Protein AF-A0A7C9CM39-F1 (afdb_monomer)

Organism: Opuntia streptacantha (NCBI:txid393608)

Secondary structure (DSSP, 8-state):
-------SS--EEEEEEGGGGGGSEE-TTSPEEEEE-SSS----EEEEEEEEETTS-B-----EEEEEEEETTT-PBPPPPTT---SEEEEETTEEEETTTS-EE-BTTEEEEEEEE---GGGGTTPPEEEEEE-TT-TT-GGGEEEPPPEEEEE--S-------------------------------------------------------------------------------------SSSTTSTTSS--------------------------PPP--S-SS-HHHHHHHHH--HHHHHHHHHHHHHHS-HHHHHHHHHHHHHHHT-THHHHHHHHHHHHHHHHHHHHHHHHTT-SEEEHHHHHHHHHHHHHHHHT-SS----HHHHHHHHHHHT-SSEEEHHHHHHHHHHHHHHHHHHTSHHHHHHHH--TT--EEES--HHHHHHHHH-TT--PPTTEEEEE--TT--TTSTTTT--EEEEE-TTS-EEEEE------SS---TT---HHHHHTTSTT--EE----GGG---

Sequence (540 aa):
MNHVLVVQDPPVHLSLDCSSAADIEVDSDGVWTIVGGKASCRRYFALDIRLLNAFGEPVDKELEVVASLVYATDRAPVEKSEDGEAPLLTNSDGFEFPSNERPTKLLHGRASFKLKISQLSSKCHNRLFCIKFGLPQMRHYPFLVVFSPPIRCISRTSNTKMPTMTWKKLPSGLHLFNGSNSPKYGNGCAELQQSALCEARPSPPLKRVKLGQDNAFTDTNSDASAKRPDEECNSYTVAANKVQSALRTSLESLQENYGEIDNSASDSESVGARNTELKNVPRNKELISDLTIFRYCLGGLSERLFMLKEISLFVSEQDMADMAEQVSLFSGCSHHRYQIMMTKRLLDEEERAWNLISQDRSQVHWDNVVFEIEEHFMRIACCSARSLSQQDLNFLRKISGAREYMTRDNFAKMWRWLYPVASTISRPEINVLWASTSPKWIEGFVTKEEVEYALQSPLSIQEPGTFILRFPTSRNWPHPDAGSLVASYIGTDFALHHRQLSLDYSTGKFDADAKSLHELLLSEPELSRVGRIMRSDLTV

Radius of gyration: 36.56 Å; Cα contacts (8 Å, |Δi|>4): 707; chains: 1; bounding box: 74×88×114 Å

pLDDT: mean 71.04, std 27.08, range [21.84, 97.88]

Solvent-accessible surface area (backbone atoms only — not comparable to full-atom values): 33550 Å² total; per-residue (Å²): 132,87,80,73,79,74,65,82,77,64,65,64,30,46,43,74,43,70,82,49,38,76,85,53,47,70,46,98,86,69,37,35,40,44,73,12,43,84,79,43,28,74,45,77,45,51,46,33,39,34,34,23,34,85,86,72,47,71,39,78,50,88,45,50,38,26,39,42,43,19,33,55,88,80,62,47,73,55,66,59,45,98,87,66,47,52,36,31,27,27,62,56,100,88,44,79,41,47,21,68,79,57,62,42,59,21,56,76,10,36,28,79,44,48,35,30,43,53,56,43,17,75,81,52,83,62,45,39,29,21,46,39,37,30,31,80,91,48,77,87,42,71,52,40,36,37,68,52,70,43,29,44,32,41,60,46,75,93,80,78,79,78,82,81,80,74,83,71,84,82,82,90,83,79,88,79,89,86,84,88,86,86,83,90,85,86,89,81,89,87,80,90,78,90,82,90,80,92,85,87,87,85,88,90,91,88,87,91,85,85,91,82,88,81,90,79,89,82,87,89,82,89,87,89,86,87,85,87,87,90,87,83,88,86,87,86,90,86,87,82,84,89,84,89,82,68,82,86,59,78,83,73,80,83,73,85,86,83,86,81,88,86,89,84,88,84,91,80,92,81,90,80,80,91,78,85,72,84,75,77,74,82,79,75,78,70,93,69,49,71,67,57,45,52,48,48,65,73,39,55,62,68,54,37,42,50,50,52,56,60,49,51,77,77,53,52,75,64,58,37,44,53,48,15,51,50,40,16,65,75,61,75,37,64,48,46,22,58,43,47,55,45,43,50,62,50,49,55,48,55,49,52,54,46,53,70,63,34,72,90,41,76,61,38,52,44,81,76,40,51,61,60,52,45,56,49,41,36,63,55,16,71,45,89,76,53,82,79,48,76,63,41,50,55,44,48,37,60,64,24,66,35,69,67,49,34,37,68,66,26,48,52,56,28,44,36,33,50,48,40,34,23,59,42,32,44,37,72,72,43,31,57,38,53,43,32,75,83,70,48,54,42,72,33,70,49,58,70,65,62,49,51,47,50,49,64,28,94,90,45,81,58,59,62,10,34,27,42,31,26,40,60,87,89,27,37,60,60,35,48,64,28,32,40,48,29,44,36,28,23,31,91,84,71,44,84,44,78,46,75,55,85,76,80,73,66,100,65,75,88,56,94,82,64,75,51,65,68,59,52,49,59,63,40,93,54,30,75,42,82,49,73,77,78,77,85,79,71,84,127

Foldseek 3Di:
DDPPPPPPDADKFKDKPCVQQPVWDADPVRATEQEDEQAARPDWGKIKIFIAGPVRHGDADWAWKFKAKAFPPPRHGDDADPVRHGQKWFDDPNDIDRRRVDTFIQGSRMTMTTMTGRDACVVVVVTWMKMKMAGPVPVPDVRRIDIDGTYGTYYDDPDDDDPPPPPDDDDDDDDDDDDDDDDDDDDDDDDDDDDDDDDDDDDDDDDDDDDDDDDDDDDDDDDDDDDDDDDDDDDDDDDDDDDPPPPPCPVVPPDDDDDDDDDDDDDDDDDDDDDDDPDDDPPPPPPPDPVLLVCCLPDDQVSVLVSLVVQLVPDDLVNLLVSLVSNCVSNVHNLLSVLSNCSNVLVVCLVVLCCVQAVPPQKHFLVSSVVSLQVVLCVLLVADQDTQDPVLSVLLCVQLVDDRMHGSSSSSSSSQQSNLQSNLNNPPLNVVQCNDVVVNQAPASDEPVLVCCQCVPPVDPDDFQEWHKYQYSVAGPPRSCRNWIWIWGQHPVRDTDIDTDDPPPDPPDDDVPDDGPVVVQCVPPRHPDYGDGDPPPPDD

Structure (mmCIF, N/CA/C/O backbone):
data_AF-A0A7C9CM39-F1
#
_entry.id   AF-A0A7C9CM39-F1
#
loop_
_atom_site.group_PDB
_atom_site.id
_atom_site.type_symbol
_atom_site.label_atom_id
_atom_site.label_alt_id
_atom_site.label_comp_id
_atom_site.label_asym_id
_atom_site.label_entity_id
_atom_site.label_seq_id
_atom_site.pdbx_PDB_ins_code
_atom_site.Cartn_x
_atom_site.Cartn_y
_atom_site.Cartn_z
_atom_site.occupancy
_atom_site.B_iso_or_equiv
_atom_site.auth_seq_id
_atom_site.auth_comp_id
_atom_site.auth_asym_id
_atom_site.auth_atom_id
_atom_site.pdbx_PDB_model_num
ATOM 1 N N . MET A 1 1 ? -3.170 -23.637 -9.435 1.00 29.39 1 MET A N 1
ATOM 2 C CA . MET A 1 1 ? -2.505 -24.148 -8.217 1.00 29.39 1 MET A CA 1
ATOM 3 C C . MET A 1 1 ? -2.393 -23.000 -7.234 1.00 29.39 1 MET A C 1
ATOM 5 O O . MET A 1 1 ? -2.015 -21.913 -7.656 1.00 29.39 1 MET A O 1
ATOM 9 N N . ASN A 1 2 ? -2.760 -23.206 -5.969 1.00 26.41 2 ASN A N 1
ATOM 10 C CA . ASN A 1 2 ? -2.692 -22.149 -4.961 1.00 26.41 2 ASN A CA 1
ATOM 11 C C . ASN A 1 2 ? -1.242 -21.975 -4.509 1.00 26.41 2 ASN A C 1
ATOM 13 O O . ASN A 1 2 ? -0.741 -22.784 -3.731 1.00 26.41 2 ASN A O 1
ATOM 17 N N . HIS A 1 3 ? -0.581 -20.915 -4.970 1.00 26.58 3 HIS A N 1
ATOM 18 C CA . HIS A 1 3 ? 0.651 -20.457 -4.340 1.00 26.58 3 HIS A CA 1
ATOM 19 C C . HIS A 1 3 ? 0.293 -19.805 -3.006 1.00 26.58 3 HIS A C 1
ATOM 21 O O . HIS A 1 3 ? 0.033 -18.606 -2.928 1.00 26.58 3 HIS A O 1
ATOM 27 N N . VAL A 1 4 ? 0.265 -20.624 -1.953 1.00 29.91 4 VAL A N 1
ATOM 28 C CA . VAL A 1 4 ? 0.425 -20.123 -0.590 1.00 29.91 4 VAL A CA 1
ATOM 29 C C . VAL A 1 4 ? 1.763 -19.394 -0.567 1.00 29.91 4 VAL A C 1
ATOM 31 O O . VAL A 1 4 ? 2.805 -20.002 -0.815 1.00 29.91 4 VAL A O 1
ATOM 34 N N . LEU A 1 5 ? 1.729 -18.088 -0.304 1.00 33.34 5 LEU A N 1
ATOM 35 C CA . LEU A 1 5 ? 2.926 -17.334 0.039 1.00 33.34 5 LEU A CA 1
ATOM 36 C C . LEU A 1 5 ? 3.415 -17.874 1.381 1.00 33.34 5 LEU A C 1
ATOM 38 O O . LEU A 1 5 ? 2.961 -17.441 2.439 1.00 33.34 5 LEU A O 1
ATOM 42 N N . VAL A 1 6 ? 4.309 -18.861 1.329 1.00 34.25 6 VAL A N 1
ATOM 43 C CA . VAL A 1 6 ? 5.109 -19.249 2.486 1.00 34.25 6 VAL A CA 1
ATOM 44 C C . VAL A 1 6 ? 5.916 -18.013 2.845 1.00 34.25 6 VAL A C 1
ATOM 46 O O . VAL A 1 6 ? 6.835 -17.639 2.116 1.00 34.25 6 VAL A O 1
ATOM 49 N N . VAL A 1 7 ? 5.522 -17.348 3.930 1.00 37.22 7 VAL A N 1
ATOM 50 C CA . VAL A 1 7 ? 6.287 -16.241 4.496 1.00 37.22 7 VAL A CA 1
ATOM 51 C C . VAL A 1 7 ? 7.640 -16.816 4.881 1.00 37.22 7 VAL A C 1
ATOM 53 O O . VAL A 1 7 ? 7.755 -17.577 5.842 1.00 37.22 7 VAL A O 1
ATOM 56 N N . GLN A 1 8 ? 8.652 -16.494 4.080 1.00 40.34 8 GLN A N 1
ATOM 57 C CA . GLN A 1 8 ? 10.036 -16.735 4.437 1.00 40.34 8 GLN A CA 1
ATOM 58 C C . GLN A 1 8 ? 10.283 -15.898 5.694 1.00 40.34 8 GLN A C 1
ATOM 60 O O . GLN A 1 8 ? 10.157 -14.679 5.648 1.00 40.34 8 GLN A O 1
ATOM 65 N N . ASP A 1 9 ? 10.544 -16.578 6.811 1.00 55.66 9 ASP A N 1
ATOM 66 C CA . ASP A 1 9 ? 10.639 -16.006 8.156 1.00 55.66 9 ASP A CA 1
ATOM 67 C C . ASP A 1 9 ? 9.342 -15.375 8.713 1.00 55.66 9 ASP A C 1
ATOM 69 O O . ASP A 1 9 ? 9.193 -14.152 8.710 1.00 55.66 9 ASP A O 1
ATOM 73 N N . PRO A 1 10 ? 8.408 -16.176 9.277 1.00 57.25 10 PRO A N 1
ATOM 74 C CA . PRO A 1 10 ? 7.315 -15.620 10.074 1.00 57.25 10 PRO A CA 1
ATOM 75 C C . PRO A 1 10 ? 7.876 -14.805 11.256 1.00 57.25 10 PRO A C 1
ATOM 77 O O . PRO A 1 10 ? 8.899 -15.197 11.831 1.00 57.25 10 PRO A O 1
ATOM 80 N N . PRO A 1 11 ? 7.221 -13.699 11.660 1.00 69.19 11 PRO A N 1
ATOM 81 C CA . PRO A 1 11 ? 7.712 -12.870 12.751 1.00 69.19 11 PRO A CA 1
ATOM 82 C C . PRO A 1 11 ? 7.770 -13.664 14.057 1.00 69.19 11 PRO A C 1
ATOM 84 O O . PRO A 1 11 ? 6.921 -14.516 14.343 1.00 69.19 11 PRO A O 1
ATOM 87 N N . VAL A 1 12 ? 8.805 -13.366 14.838 1.00 83.12 12 VAL A N 1
ATOM 88 C CA . VAL A 1 12 ? 9.164 -14.088 16.058 1.00 83.12 12 VAL A CA 1
ATOM 89 C C . VAL A 1 12 ? 9.070 -13.187 17.277 1.00 83.12 12 VAL A C 1
ATOM 91 O O . VAL A 1 12 ? 9.350 -11.994 17.190 1.00 83.12 12 VAL A O 1
ATOM 94 N N . HIS A 1 13 ? 8.720 -13.766 18.420 1.00 86.31 13 HIS A N 1
ATOM 95 C CA . HIS A 1 13 ? 8.699 -13.077 19.707 1.00 86.31 13 HIS A CA 1
ATOM 96 C C . HIS A 1 13 ? 9.429 -13.889 20.779 1.00 86.31 13 HIS A C 1
ATOM 98 O O . HIS A 1 13 ? 9.558 -15.112 20.671 1.00 86.31 13 HIS A O 1
ATOM 104 N N . LEU A 1 14 ? 9.914 -13.207 21.819 1.00 89.75 14 LEU A N 1
ATOM 105 C CA . LEU A 1 14 ? 10.402 -13.868 23.026 1.00 89.75 14 LEU A CA 1
ATOM 106 C C . LEU A 1 14 ? 9.230 -14.152 23.967 1.00 89.75 14 LEU A C 1
ATOM 108 O O . LEU A 1 14 ? 8.402 -13.284 24.228 1.00 89.75 14 LEU A O 1
ATOM 112 N N . SER A 1 15 ? 9.200 -15.360 24.518 1.00 90.62 15 SER A N 1
ATOM 113 C CA . SER A 1 15 ? 8.237 -15.786 25.529 1.00 90.62 15 SER A CA 1
ATOM 114 C C . SER A 1 15 ? 8.963 -16.418 26.715 1.00 90.62 15 SER A C 1
ATOM 116 O O . SER A 1 15 ? 9.980 -17.095 26.548 1.00 90.62 15 SER A O 1
ATOM 118 N N . LEU A 1 16 ? 8.456 -16.173 27.924 1.00 91.38 16 LEU A N 1
ATOM 119 C CA . LEU A 1 16 ? 8.985 -16.741 29.159 1.00 91.38 16 LEU A CA 1
ATOM 120 C C . LEU A 1 16 ? 8.325 -18.094 29.416 1.00 91.38 16 LEU A C 1
ATOM 122 O O . LEU A 1 16 ? 7.106 -18.192 29.551 1.00 91.38 16 LEU A O 1
ATOM 126 N N . ASP A 1 17 ? 9.134 -19.139 29.537 1.00 88.44 17 ASP A N 1
ATOM 127 C CA . ASP A 1 17 ? 8.654 -20.464 29.898 1.00 88.44 17 ASP A CA 1
ATOM 128 C C . ASP A 1 17 ? 8.463 -20.548 31.417 1.00 88.44 17 ASP A C 1
ATOM 130 O O . ASP A 1 17 ? 9.357 -20.963 32.159 1.00 88.44 17 ASP A O 1
ATOM 134 N N . CYS A 1 18 ? 7.282 -20.149 31.891 1.00 80.06 18 CYS A N 1
ATOM 135 C CA . CYS A 1 18 ? 6.942 -20.156 33.316 1.00 80.06 18 CYS A CA 1
ATOM 136 C C . CYS A 1 18 ? 7.062 -21.544 33.978 1.00 80.06 18 CYS A C 1
ATOM 138 O O . CYS A 1 18 ? 7.160 -21.608 35.200 1.00 80.06 18 CYS A O 1
ATOM 140 N N . SER A 1 19 ? 7.116 -22.647 33.217 1.00 80.25 19 SER A N 1
ATOM 141 C CA . SER A 1 19 ? 7.370 -23.981 33.789 1.00 80.25 19 SER A CA 1
ATOM 142 C C . SER A 1 19 ? 8.799 -24.147 34.331 1.00 80.25 19 SER A C 1
ATOM 144 O O . SER A 1 19 ? 9.022 -24.943 35.241 1.00 80.25 19 SER A O 1
ATOM 146 N N . SER A 1 20 ? 9.755 -23.348 33.841 1.00 81.62 20 SER A N 1
ATOM 147 C CA . SER A 1 20 ? 11.135 -23.310 34.352 1.00 81.62 20 SER A CA 1
ATOM 148 C C . SER A 1 20 ? 11.268 -22.631 35.722 1.00 81.62 20 SER A C 1
ATOM 150 O O . SER A 1 20 ? 12.240 -22.867 36.435 1.00 81.62 20 SER A O 1
ATOM 152 N N . ALA A 1 21 ? 10.272 -21.836 36.129 1.00 80.31 21 ALA A N 1
ATOM 153 C CA . ALA A 1 21 ? 10.290 -21.041 37.356 1.00 80.31 21 ALA A CA 1
ATOM 154 C C . ALA A 1 21 ? 9.925 -21.836 38.630 1.00 80.31 21 ALA A C 1
ATOM 156 O O . ALA A 1 21 ? 9.679 -21.235 39.671 1.00 80.31 21 ALA A O 1
ATOM 157 N N . ALA A 1 22 ? 9.899 -23.174 38.580 1.00 73.62 22 ALA A N 1
ATOM 158 C CA . ALA A 1 22 ? 9.454 -24.043 39.680 1.00 73.62 22 ALA A CA 1
ATOM 159 C C . ALA A 1 22 ? 10.243 -23.885 41.002 1.00 73.62 22 ALA A C 1
ATOM 161 O O . ALA A 1 22 ? 9.755 -24.268 42.063 1.00 73.62 22 ALA A O 1
ATOM 162 N N . ASP A 1 23 ? 11.453 -23.320 40.949 1.00 74.81 23 ASP A N 1
ATOM 163 C CA . ASP A 1 23 ? 12.283 -22.995 42.117 1.00 74.81 23 ASP A CA 1
ATOM 164 C C . ASP A 1 23 ? 11.901 -21.677 42.825 1.00 74.81 23 ASP A C 1
ATOM 166 O O . ASP A 1 23 ? 12.446 -21.374 43.894 1.00 74.81 23 ASP A O 1
ATOM 170 N N . ILE A 1 24 ? 11.009 -20.879 42.232 1.00 84.81 24 ILE A N 1
ATOM 171 C CA . ILE A 1 24 ? 10.590 -19.561 42.717 1.00 84.81 24 ILE A CA 1
ATOM 172 C C . ILE A 1 24 ? 9.264 -19.703 43.473 1.00 84.81 24 ILE A C 1
ATOM 174 O O . ILE A 1 24 ? 8.284 -20.229 42.952 1.00 84.81 24 ILE A O 1
ATOM 178 N N . GLU A 1 25 ? 9.231 -19.223 44.715 1.00 87.06 25 GLU A N 1
ATOM 179 C CA . GLU A 1 25 ? 8.018 -19.220 45.536 1.00 87.06 25 GLU A CA 1
ATOM 180 C C . GLU A 1 25 ? 7.060 -18.137 45.009 1.00 87.06 25 GLU A C 1
ATOM 182 O O . GLU A 1 25 ? 7.492 -17.024 44.715 1.00 87.06 25 GLU A O 1
ATOM 187 N N . VAL A 1 26 ? 5.766 -18.435 44.876 1.00 87.50 26 VAL A N 1
ATOM 188 C CA . VAL A 1 26 ? 4.741 -17.451 44.480 1.00 87.50 26 VAL A CA 1
ATOM 189 C C . VAL A 1 26 ? 3.899 -17.127 45.708 1.00 87.50 26 VAL A C 1
ATOM 191 O O . VAL A 1 26 ? 3.364 -18.035 46.342 1.00 87.50 26 VAL A O 1
ATOM 194 N N . ASP A 1 27 ? 3.824 -15.847 46.065 1.00 83.75 27 ASP A N 1
ATOM 195 C CA . ASP A 1 27 ? 3.021 -15.370 47.193 1.00 83.75 27 ASP A CA 1
ATOM 196 C C . ASP A 1 27 ? 1.537 -15.229 46.787 1.00 83.75 27 ASP A C 1
ATOM 198 O O . ASP A 1 27 ? 1.172 -15.269 45.611 1.00 83.75 27 ASP A O 1
ATOM 202 N N . SER A 1 28 ? 0.665 -15.086 47.780 1.00 81.06 28 SER A N 1
ATOM 203 C CA . SER A 1 28 ? -0.792 -14.947 47.673 1.00 81.06 28 SER A CA 1
ATOM 204 C C . SER A 1 28 ? -1.274 -13.786 46.790 1.00 81.06 28 SER A C 1
ATOM 206 O O . SER A 1 28 ? -2.395 -13.829 46.291 1.00 81.06 28 SER A O 1
ATOM 208 N N . ASP A 1 29 ? -0.427 -12.782 46.555 1.00 84.44 29 ASP A N 1
ATOM 209 C CA . ASP A 1 29 ? -0.653 -11.644 45.656 1.00 84.44 29 ASP A CA 1
ATOM 210 C C . ASP A 1 29 ? -0.149 -11.884 44.214 1.00 84.44 29 ASP A C 1
ATOM 212 O O . ASP A 1 29 ? -0.184 -10.981 43.377 1.00 84.44 29 ASP A O 1
ATOM 216 N N . GLY A 1 30 ? 0.339 -13.093 43.911 1.00 82.12 30 GLY A N 1
ATOM 217 C CA . GLY A 1 30 ? 0.916 -13.464 42.618 1.00 82.12 30 GLY A CA 1
ATOM 218 C C . GLY A 1 30 ? 2.362 -12.996 42.406 1.00 82.12 30 GLY A C 1
ATOM 219 O O . GLY A 1 30 ? 2.922 -13.225 41.330 1.00 82.12 30 GLY A O 1
ATOM 220 N N . VAL A 1 31 ? 2.991 -12.357 43.399 1.00 87.75 31 VAL A N 1
ATOM 221 C CA . VAL A 1 31 ? 4.371 -11.863 43.305 1.00 87.75 31 VAL A CA 1
ATOM 222 C C . VAL A 1 31 ? 5.365 -13.005 43.530 1.00 87.75 31 VAL A C 1
ATOM 224 O O . VAL A 1 31 ? 5.271 -13.789 44.476 1.00 87.75 31 VAL A O 1
ATOM 227 N N . TRP A 1 32 ? 6.372 -13.080 42.663 1.00 90.25 32 TRP A N 1
ATOM 228 C CA . TRP A 1 32 ? 7.476 -14.028 42.776 1.00 90.25 32 TRP A CA 1
ATOM 229 C C . TRP A 1 32 ? 8.393 -13.638 43.937 1.00 90.25 32 TRP A C 1
ATOM 231 O O . TRP A 1 32 ? 9.003 -12.572 43.935 1.00 90.25 32 TRP A O 1
ATOM 241 N N . THR A 1 33 ? 8.540 -14.502 44.930 1.00 86.25 33 THR A N 1
ATOM 242 C CA . THR A 1 33 ? 9.388 -14.268 46.097 1.00 86.25 33 THR A CA 1
ATOM 243 C C . THR A 1 33 ? 10.686 -15.060 45.981 1.00 86.25 33 THR A C 1
ATOM 245 O O . THR A 1 33 ? 10.703 -16.290 45.950 1.00 86.25 33 THR A O 1
ATOM 248 N N . ILE A 1 34 ? 11.811 -14.341 45.935 1.00 84.56 34 ILE A N 1
ATOM 249 C CA . ILE A 1 34 ? 13.150 -14.937 45.897 1.00 84.56 34 ILE A CA 1
ATOM 250 C C . ILE A 1 34 ? 13.803 -14.749 47.263 1.00 84.56 34 ILE A C 1
ATOM 252 O O . ILE A 1 34 ? 14.200 -13.650 47.660 1.00 84.56 34 ILE A O 1
ATOM 256 N N . VAL A 1 35 ? 13.891 -15.859 47.995 1.00 75.12 35 VAL A N 1
ATOM 257 C CA . VAL A 1 35 ? 14.384 -15.901 49.372 1.00 75.12 35 VAL A CA 1
ATOM 258 C C . VAL A 1 35 ? 15.892 -16.169 49.398 1.00 75.12 35 VAL A C 1
ATOM 260 O O . VAL A 1 35 ? 16.357 -17.277 49.123 1.00 75.12 35 VAL A O 1
ATOM 263 N N . GLY A 1 36 ? 16.662 -15.148 49.767 1.00 65.75 36 GLY A N 1
ATOM 264 C CA . GLY A 1 36 ? 18.113 -15.194 49.911 1.00 65.75 36 GLY A CA 1
ATOM 265 C C . GLY A 1 36 ? 18.613 -15.920 51.162 1.00 65.75 36 GLY A C 1
ATOM 266 O O . GLY A 1 36 ? 17.918 -16.046 52.172 1.00 65.75 36 GLY A O 1
ATOM 267 N N . GLY A 1 37 ? 19.876 -16.354 51.113 1.00 57.56 37 GLY A N 1
ATOM 268 C CA . GLY A 1 37 ? 20.619 -16.798 52.294 1.00 57.56 37 GLY A CA 1
ATOM 269 C C . GLY A 1 37 ? 20.901 -15.656 53.284 1.00 57.56 37 GLY A C 1
ATOM 270 O O . GLY A 1 37 ? 20.501 -14.515 53.079 1.00 57.56 37 GLY A O 1
ATOM 271 N N . LYS A 1 38 ? 21.632 -15.957 54.364 1.00 51.41 38 LYS A N 1
ATOM 272 C CA . LYS A 1 38 ? 21.832 -15.082 55.544 1.00 51.41 38 LYS A CA 1
ATOM 273 C C . LYS A 1 38 ? 22.538 -13.722 55.322 1.00 51.41 38 LYS A C 1
ATOM 275 O O . LYS A 1 38 ? 22.829 -13.048 56.305 1.00 51.41 38 LYS A O 1
ATOM 280 N N . ALA A 1 39 ? 22.839 -13.327 54.083 1.00 50.75 39 ALA A N 1
ATOM 281 C CA . ALA A 1 39 ? 23.484 -12.057 53.736 1.00 50.75 39 ALA A CA 1
ATOM 282 C C . ALA A 1 39 ? 23.243 -11.701 52.249 1.00 50.75 39 ALA A C 1
ATOM 284 O O . ALA A 1 39 ? 24.121 -11.938 51.419 1.00 50.75 39 ALA A O 1
ATOM 285 N N . SER A 1 40 ? 22.055 -11.154 51.948 1.00 53.97 40 SER A N 1
ATOM 286 C CA . SER A 1 40 ? 21.517 -10.830 50.603 1.00 53.97 40 SER A CA 1
ATOM 287 C C . SER A 1 40 ? 21.189 -12.042 49.702 1.00 53.97 40 SER A C 1
ATOM 289 O O . SER A 1 40 ? 21.327 -13.199 50.114 1.00 53.97 40 SER A O 1
ATOM 291 N N . CYS A 1 41 ? 20.638 -11.779 48.508 1.00 57.47 41 CYS A N 1
ATOM 292 C CA . CYS A 1 41 ? 19.935 -12.728 47.628 1.00 57.47 41 CYS A CA 1
ATOM 293 C C . CYS A 1 41 ? 20.837 -13.793 46.942 1.00 57.47 41 CYS A C 1
ATOM 295 O O . CYS A 1 41 ? 20.857 -13.969 45.730 1.00 57.47 41 CYS A O 1
ATOM 297 N N . ARG A 1 42 ? 21.556 -14.599 47.734 1.00 62.91 42 ARG A N 1
ATOM 298 C CA . ARG A 1 42 ? 22.496 -15.652 47.285 1.00 62.91 42 ARG A CA 1
ATOM 299 C C . ARG A 1 42 ? 21.849 -16.957 46.771 1.00 62.91 42 ARG A C 1
ATOM 301 O O . ARG A 1 42 ? 22.449 -18.021 46.922 1.00 62.91 42 ARG A O 1
ATOM 308 N N . ARG A 1 43 ? 20.632 -16.925 46.212 1.00 76.75 43 ARG A N 1
ATOM 309 C CA . ARG A 1 43 ? 20.002 -18.107 45.586 1.00 76.75 43 ARG A CA 1
ATOM 310 C C . ARG A 1 43 ? 20.027 -17.950 44.070 1.00 76.75 43 ARG A C 1
ATOM 312 O O . ARG A 1 43 ? 19.485 -16.987 43.540 1.00 76.75 43 ARG A O 1
ATOM 319 N N . TYR A 1 44 ? 20.633 -18.924 43.398 1.00 84.19 44 TYR A N 1
ATOM 320 C CA . TYR A 1 44 ? 20.488 -19.082 41.958 1.00 84.19 44 TYR A CA 1
ATOM 321 C C . TYR A 1 44 ? 19.133 -19.702 41.623 1.00 84.19 44 TYR A C 1
ATOM 323 O O . TYR A 1 44 ? 18.706 -20.642 42.294 1.00 84.19 44 TYR A O 1
ATOM 331 N N . PHE A 1 45 ? 18.506 -19.207 40.565 1.00 87.31 45 PHE A N 1
ATOM 332 C CA . PHE A 1 45 ? 17.279 -19.742 39.980 1.00 87.31 45 PHE A CA 1
ATOM 333 C C . PHE A 1 45 ? 17.435 -19.818 38.456 1.00 87.31 45 PHE A C 1
ATOM 335 O O . PHE A 1 45 ? 18.266 -19.114 37.874 1.00 87.31 45 PHE A O 1
ATOM 342 N N . ALA A 1 46 ? 16.678 -20.706 37.817 1.00 89.69 46 ALA A N 1
ATOM 343 C CA . ALA A 1 46 ? 16.659 -20.848 36.366 1.00 89.69 46 ALA A CA 1
ATOM 344 C C . ALA A 1 46 ? 15.437 -20.134 35.778 1.00 89.69 46 ALA A C 1
ATOM 346 O O . ALA A 1 46 ? 14.360 -20.178 36.368 1.00 89.69 46 ALA A O 1
ATOM 347 N N . LEU A 1 47 ? 15.607 -19.491 34.623 1.00 92.25 47 LEU A N 1
ATOM 348 C CA . LEU A 1 47 ? 14.509 -19.036 33.771 1.00 92.25 47 LEU A CA 1
ATOM 349 C C . LEU A 1 47 ? 14.837 -19.344 32.313 1.00 92.25 47 LEU A C 1
ATOM 351 O O . LEU A 1 47 ? 15.917 -19.007 31.825 1.00 92.25 47 LEU A O 1
ATOM 355 N N . ASP A 1 48 ? 13.887 -19.964 31.626 1.00 92.38 48 ASP A N 1
ATOM 356 C CA . ASP A 1 48 ? 14.000 -20.327 30.222 1.00 92.38 48 ASP A CA 1
ATOM 357 C C . ASP A 1 48 ? 13.195 -19.374 29.338 1.00 92.38 48 ASP A C 1
ATOM 359 O O . ASP A 1 48 ? 12.021 -19.095 29.584 1.00 92.38 48 ASP A O 1
ATOM 363 N N . ILE A 1 49 ? 13.834 -18.903 28.272 1.00 93.56 49 ILE A N 1
ATOM 364 C CA . ILE A 1 49 ? 13.229 -18.067 27.239 1.00 93.56 49 ILE A CA 1
ATOM 365 C C . ILE A 1 49 ? 13.089 -18.893 25.971 1.00 93.56 49 ILE A C 1
ATOM 367 O O . ILE A 1 49 ? 14.021 -19.596 25.573 1.00 93.56 49 ILE A O 1
ATOM 371 N N . ARG A 1 50 ? 11.926 -18.792 25.329 1.00 92.19 50 ARG A N 1
ATOM 372 C CA . ARG A 1 50 ? 11.629 -19.411 24.039 1.00 92.19 50 ARG A CA 1
ATOM 373 C C . ARG A 1 50 ? 11.465 -18.332 22.971 1.00 92.19 50 ARG A C 1
ATOM 375 O O . ARG A 1 50 ? 10.811 -17.322 23.214 1.00 92.19 50 ARG A O 1
ATOM 382 N N . LEU A 1 51 ? 12.037 -18.563 21.796 1.00 90.56 51 LEU A N 1
ATOM 383 C CA . LEU A 1 51 ? 11.768 -17.814 20.575 1.00 90.56 51 LEU A CA 1
ATOM 384 C C . LEU A 1 51 ? 10.643 -18.535 19.830 1.00 90.56 51 LEU A C 1
ATOM 386 O O . LEU A 1 51 ? 10.836 -19.664 19.377 1.00 90.56 51 LEU A O 1
ATOM 390 N N . LEU A 1 52 ? 9.475 -17.906 19.734 1.00 87.38 52 LEU A N 1
ATOM 391 C CA . LEU A 1 52 ? 8.277 -18.506 19.147 1.00 87.38 52 LEU A CA 1
ATOM 392 C C . LEU A 1 52 ? 7.850 -17.750 17.884 1.00 87.38 52 LEU A C 1
ATOM 394 O O . LEU A 1 52 ? 7.925 -16.520 17.845 1.00 87.38 52 LEU A O 1
ATOM 398 N N . ASN A 1 53 ? 7.368 -18.470 16.868 1.00 83.75 53 ASN A N 1
ATOM 399 C CA . ASN A 1 53 ? 6.718 -17.867 15.702 1.00 83.75 53 ASN A CA 1
ATOM 400 C C . ASN A 1 53 ? 5.298 -17.372 16.046 1.00 83.75 53 ASN A C 1
ATOM 402 O O . ASN A 1 53 ? 4.790 -17.564 17.155 1.00 83.75 53 ASN A O 1
ATOM 406 N N . ALA A 1 54 ? 4.630 -16.759 15.067 1.00 72.19 54 ALA A N 1
ATOM 407 C CA . ALA A 1 54 ? 3.241 -16.307 15.180 1.00 72.19 54 ALA A CA 1
ATOM 408 C C . ALA A 1 54 ? 2.210 -17.424 15.481 1.00 72.19 54 ALA A C 1
ATOM 410 O O . ALA A 1 54 ? 1.095 -17.112 15.891 1.00 72.19 54 ALA A O 1
ATOM 411 N N . PHE A 1 55 ? 2.567 -18.703 15.313 1.00 75.69 55 PHE A N 1
ATOM 412 C CA . PHE A 1 55 ? 1.729 -19.867 15.630 1.00 75.69 55 PHE A CA 1
ATOM 413 C C . PHE A 1 55 ? 2.024 -20.464 17.022 1.00 75.69 55 PHE A C 1
ATOM 415 O O . PHE A 1 55 ? 1.380 -21.429 17.427 1.00 75.69 55 PHE A O 1
ATOM 422 N N . GLY A 1 56 ? 2.973 -19.891 17.775 1.00 77.00 56 GLY A N 1
ATOM 423 C CA . GLY A 1 56 ? 3.394 -20.385 19.090 1.00 77.00 56 GLY A CA 1
ATOM 424 C C . GLY A 1 56 ? 4.398 -21.545 19.043 1.00 77.00 56 GLY A C 1
ATOM 425 O O . GLY A 1 56 ? 4.709 -22.127 20.082 1.00 77.00 56 GLY A O 1
ATOM 426 N N . GLU A 1 57 ? 4.922 -21.880 17.864 1.00 82.00 57 GLU A N 1
ATOM 427 C CA . GLU A 1 57 ? 5.899 -22.953 17.666 1.00 82.00 57 GLU A CA 1
ATOM 428 C C . GLU A 1 57 ? 7.333 -22.427 17.868 1.00 82.00 57 GLU A C 1
ATOM 430 O O . GLU A 1 57 ? 7.616 -21.276 17.517 1.00 82.00 57 GLU A O 1
ATOM 435 N N . PRO A 1 58 ? 8.263 -23.236 18.411 1.00 83.69 58 PRO A N 1
ATOM 436 C CA . PRO A 1 58 ? 9.652 -22.825 18.600 1.00 83.69 58 PRO A CA 1
ATOM 437 C C . PRO A 1 58 ? 10.372 -22.617 17.262 1.00 83.69 58 PRO A C 1
ATOM 439 O O . PRO A 1 58 ? 10.269 -23.438 16.353 1.00 83.69 58 PRO A O 1
ATOM 442 N N . VAL A 1 59 ? 11.146 -21.535 17.164 1.00 85.25 59 VAL A N 1
ATOM 443 C CA . VAL A 1 59 ? 11.912 -21.185 15.959 1.00 85.25 59 VAL A CA 1
ATOM 444 C C . VAL A 1 59 ? 13.394 -21.442 16.169 1.00 85.25 59 VAL A C 1
ATOM 446 O O . VAL A 1 59 ? 14.028 -20.821 17.023 1.00 85.25 59 VAL A O 1
ATOM 449 N N . ASP A 1 60 ? 13.965 -22.313 15.340 1.00 83.75 60 ASP A N 1
ATOM 450 C CA . ASP A 1 60 ? 15.395 -22.605 15.354 1.00 83.75 60 ASP A CA 1
ATOM 451 C C . ASP A 1 60 ? 16.193 -21.507 14.631 1.00 83.75 60 ASP A C 1
ATOM 453 O O . ASP A 1 60 ? 16.467 -21.574 13.432 1.00 83.75 60 ASP A O 1
ATOM 457 N N . LYS A 1 61 ? 16.506 -20.438 15.371 1.00 82.19 61 LYS A N 1
ATOM 458 C CA . LYS A 1 61 ? 17.406 -19.359 14.951 1.00 82.19 61 LYS A CA 1
ATOM 459 C C . LYS A 1 61 ? 18.415 -19.055 16.050 1.00 82.19 61 LYS A C 1
ATOM 461 O O . LYS A 1 61 ? 18.031 -18.740 17.177 1.00 82.19 61 LYS A O 1
ATOM 466 N N . GLU A 1 62 ? 19.698 -19.084 15.695 1.00 83.00 62 GLU A N 1
ATOM 467 C CA . GLU A 1 62 ? 20.779 -18.650 16.580 1.00 83.00 62 GLU A CA 1
ATOM 468 C C . GLU A 1 62 ? 20.728 -17.129 16.777 1.00 83.00 62 GLU A C 1
ATOM 470 O O . GLU A 1 62 ? 21.144 -16.349 15.922 1.00 83.00 62 GLU A O 1
ATOM 475 N N . LEU A 1 63 ? 20.211 -16.707 17.928 1.00 86.56 63 LEU A N 1
ATOM 476 C CA . LEU A 1 63 ? 20.147 -15.312 18.360 1.00 86.56 63 LEU A CA 1
ATOM 477 C C . LEU A 1 63 ? 20.658 -15.198 19.800 1.00 86.56 63 LEU A C 1
ATOM 479 O O . LEU A 1 63 ? 20.523 -16.125 20.594 1.00 86.56 63 LEU A O 1
ATOM 483 N N . GLU A 1 64 ? 21.239 -14.058 20.159 1.00 90.69 64 GLU A N 1
ATOM 484 C CA . GLU A 1 64 ? 21.778 -13.819 21.502 1.00 90.69 64 GLU A CA 1
ATOM 485 C C . GLU A 1 64 ? 20.808 -12.993 22.349 1.00 90.69 64 GLU A C 1
ATOM 487 O O . GLU A 1 64 ? 20.435 -11.891 21.963 1.00 90.69 64 GLU A O 1
ATOM 492 N N . VAL A 1 65 ? 20.417 -13.500 23.518 1.00 91.06 65 VAL A N 1
ATOM 493 C CA . VAL A 1 65 ? 19.523 -12.830 24.475 1.00 91.06 65 VAL A CA 1
ATOM 494 C C . VAL A 1 65 ? 20.338 -12.376 25.691 1.00 91.06 65 VAL A C 1
ATOM 496 O O . VAL A 1 65 ? 21.150 -13.132 26.222 1.00 91.06 65 VAL A O 1
ATOM 499 N N . VAL A 1 66 ? 20.112 -11.152 26.167 1.00 91.94 66 VAL A N 1
ATOM 500 C CA . VAL A 1 66 ? 20.648 -10.640 27.442 1.00 91.94 66 VAL A CA 1
ATOM 501 C C . VAL A 1 66 ? 19.542 -10.529 28.487 1.00 91.94 66 VAL A C 1
ATOM 503 O O . VAL A 1 66 ? 18.378 -10.330 28.136 1.00 91.94 66 VAL A O 1
ATOM 506 N N . ALA A 1 67 ? 19.912 -10.609 29.767 1.00 93.31 67 ALA A N 1
ATOM 507 C CA . ALA A 1 67 ? 19.006 -10.375 30.890 1.00 93.31 67 ALA A CA 1
ATOM 508 C C . ALA A 1 67 ? 19.451 -9.150 31.706 1.00 93.31 67 ALA A C 1
ATOM 510 O O . ALA A 1 67 ? 20.646 -8.944 31.933 1.00 93.31 67 ALA A O 1
ATOM 511 N N . SER A 1 68 ? 18.509 -8.346 32.196 1.00 92.69 68 SER A N 1
ATOM 512 C CA . SER A 1 68 ? 18.776 -7.224 33.105 1.00 92.69 68 SER A CA 1
ATOM 513 C C . SER A 1 68 ? 17.672 -7.050 34.148 1.00 92.69 68 SER A C 1
ATOM 515 O O . SER A 1 68 ? 16.520 -7.416 33.918 1.00 92.69 68 SER A O 1
ATOM 517 N N . LEU A 1 69 ? 18.015 -6.483 35.309 1.00 93.06 69 LEU A N 1
ATOM 518 C CA . LEU A 1 69 ? 17.030 -6.132 36.333 1.00 93.06 69 LEU A CA 1
ATOM 519 C C . LEU A 1 69 ? 16.469 -4.734 36.076 1.00 93.06 69 LEU A C 1
ATOM 521 O O . LEU A 1 69 ? 17.222 -3.769 35.925 1.00 93.06 69 LEU A O 1
ATOM 525 N N . VAL A 1 70 ? 15.146 -4.627 36.082 1.00 93.44 70 VAL A N 1
ATOM 526 C CA . VAL A 1 70 ? 14.415 -3.357 36.056 1.00 93.44 70 VAL A CA 1
ATOM 527 C C . VAL A 1 70 ? 13.428 -3.309 37.217 1.00 93.44 70 VAL A C 1
ATOM 529 O O . VAL A 1 70 ? 13.067 -4.344 37.776 1.00 93.44 70 VAL A O 1
ATOM 532 N N . TYR A 1 71 ? 12.951 -2.127 37.582 1.00 92.06 71 TYR A N 1
ATOM 533 C CA . TYR A 1 71 ? 11.819 -2.014 38.496 1.00 92.06 71 TYR A CA 1
ATOM 534 C C . TYR A 1 71 ? 10.503 -2.377 37.796 1.00 92.06 71 TYR A C 1
ATOM 536 O O . TYR A 1 71 ? 10.303 -2.087 36.615 1.00 92.06 71 TYR A O 1
ATOM 544 N N . ALA A 1 72 ? 9.576 -2.993 38.528 1.00 90.06 72 ALA A N 1
ATOM 545 C CA . ALA A 1 72 ? 8.299 -3.441 37.973 1.00 90.06 72 ALA A CA 1
ATOM 546 C C . ALA A 1 72 ? 7.373 -2.279 37.557 1.00 90.06 72 ALA A C 1
ATOM 548 O O . ALA A 1 72 ? 6.605 -2.427 36.610 1.00 90.06 72 ALA A O 1
ATOM 549 N N . THR A 1 73 ? 7.452 -1.134 38.248 1.00 87.94 73 THR A N 1
ATOM 550 C CA . THR A 1 73 ? 6.487 -0.024 38.124 1.00 87.94 73 THR A CA 1
ATOM 551 C C . THR A 1 73 ? 6.746 0.921 36.948 1.00 87.94 73 THR A C 1
ATOM 553 O O . THR A 1 73 ? 5.797 1.379 36.328 1.00 87.94 73 THR A O 1
ATOM 556 N N . ASP A 1 74 ? 8.009 1.232 36.646 1.00 86.56 74 ASP A N 1
ATOM 557 C CA . ASP A 1 74 ? 8.422 2.216 35.626 1.00 86.56 74 ASP A CA 1
ATOM 558 C C . ASP A 1 74 ? 9.399 1.636 34.585 1.00 86.56 74 ASP A C 1
ATOM 560 O O . ASP A 1 74 ? 9.800 2.331 33.655 1.00 86.56 74 ASP A O 1
ATOM 564 N N . ARG A 1 75 ? 9.795 0.363 34.739 1.00 87.56 75 ARG A N 1
ATOM 565 C CA . ARG A 1 75 ? 10.805 -0.332 33.920 1.00 87.56 75 ARG A CA 1
ATOM 566 C C . ARG A 1 75 ? 12.184 0.346 33.901 1.00 87.56 75 ARG A C 1
ATOM 568 O O . ARG A 1 75 ? 13.016 -0.011 33.063 1.00 87.56 75 ARG A O 1
ATOM 575 N N . ALA A 1 76 ? 12.462 1.257 34.836 1.00 88.38 76 ALA A N 1
ATOM 576 C CA . ALA A 1 76 ? 13.778 1.866 34.989 1.00 88.38 76 ALA A CA 1
ATOM 577 C C . ALA A 1 76 ? 14.817 0.805 35.411 1.00 88.38 76 ALA A C 1
ATOM 579 O O . ALA A 1 76 ? 14.471 -0.131 36.144 1.00 88.38 76 ALA A O 1
ATOM 580 N N . PRO A 1 77 ? 16.080 0.906 34.954 1.00 89.88 77 PRO A N 1
ATOM 581 C CA . PRO A 1 77 ? 17.131 -0.030 35.342 1.00 89.88 77 PRO A CA 1
ATOM 582 C C . PRO A 1 77 ? 17.393 0.043 36.850 1.00 89.88 77 PRO A C 1
ATOM 584 O O . PRO A 1 77 ? 17.388 1.123 37.439 1.00 89.88 77 PRO A O 1
ATOM 587 N N . VAL A 1 78 ? 17.647 -1.107 37.475 1.00 89.38 78 VAL A N 1
ATOM 588 C CA . VAL A 1 78 ? 18.111 -1.137 38.869 1.00 89.38 78 VAL A CA 1
ATOM 589 C C . VAL A 1 78 ? 19.605 -0.818 38.898 1.00 89.38 78 VAL A C 1
ATOM 591 O O . VAL A 1 78 ? 20.370 -1.325 38.078 1.00 89.38 78 VAL A O 1
ATOM 594 N N . GLU A 1 79 ? 20.027 0.028 39.831 1.00 85.50 79 GLU A N 1
ATOM 595 C CA . GLU A 1 79 ? 21.427 0.429 39.980 1.00 85.50 79 GLU A CA 1
ATOM 596 C C . GLU A 1 79 ? 22.277 -0.663 40.660 1.00 85.50 79 GLU A C 1
ATOM 598 O O . GLU A 1 79 ? 21.760 -1.629 41.238 1.00 85.50 79 GLU A O 1
ATOM 603 N N . LYS A 1 80 ? 23.606 -0.524 40.573 1.00 84.44 80 LYS A N 1
ATOM 604 C CA . LYS A 1 80 ? 24.558 -1.408 41.268 1.00 84.44 80 LYS A CA 1
ATOM 605 C C . LYS A 1 80 ? 24.399 -1.290 42.789 1.00 84.44 80 LYS A C 1
ATOM 607 O O . LYS A 1 80 ? 23.875 -0.295 43.287 1.00 84.44 80 LYS A O 1
ATOM 612 N N . SER A 1 81 ? 24.828 -2.310 43.529 1.00 76.12 81 SER A N 1
ATOM 613 C CA . SER A 1 81 ? 24.839 -2.234 44.993 1.00 76.12 81 SER A CA 1
ATOM 614 C C . SER A 1 81 ? 25.900 -1.247 45.495 1.00 76.12 81 SER A C 1
ATOM 616 O O . SER A 1 81 ? 26.806 -0.858 44.757 1.00 76.12 81 SER A O 1
ATOM 618 N N . GLU A 1 82 ? 25.812 -0.873 46.774 1.00 72.44 82 GLU A N 1
ATOM 619 C CA . GLU A 1 82 ? 26.828 -0.068 47.477 1.00 72.44 82 GLU A CA 1
ATOM 620 C C . GLU A 1 82 ? 28.228 -0.713 47.396 1.00 72.44 82 GLU A C 1
ATOM 622 O O . GLU A 1 82 ? 29.233 -0.013 47.319 1.00 72.44 82 GLU A O 1
ATOM 627 N N . ASP A 1 83 ? 28.280 -2.049 47.325 1.00 75.69 83 ASP A N 1
ATOM 628 C CA . ASP A 1 83 ? 29.497 -2.856 47.170 1.00 75.69 83 ASP A CA 1
ATOM 629 C C . ASP A 1 83 ? 29.996 -2.940 45.705 1.00 75.69 83 ASP A C 1
ATOM 631 O O . ASP A 1 83 ? 30.969 -3.633 45.409 1.00 75.69 83 ASP A O 1
ATOM 635 N N . GLY A 1 84 ? 29.317 -2.279 44.759 1.00 79.50 84 GLY A N 1
ATOM 636 C CA . GLY A 1 84 ? 29.638 -2.284 43.327 1.00 79.50 84 GLY A CA 1
ATOM 637 C C . GLY A 1 84 ? 29.181 -3.529 42.549 1.00 79.50 84 GLY A C 1
ATOM 638 O O . GLY A 1 84 ? 29.419 -3.608 41.339 1.00 79.50 84 GLY A O 1
ATOM 639 N N . GLU A 1 85 ? 28.507 -4.485 43.200 1.00 83.81 85 GLU A N 1
ATOM 640 C CA . GLU A 1 85 ? 27.982 -5.708 42.576 1.00 83.81 85 GLU A CA 1
ATOM 641 C C . GLU A 1 85 ? 26.870 -5.359 41.565 1.00 83.81 85 GLU A C 1
ATOM 643 O O . GLU A 1 85 ? 26.030 -4.482 41.799 1.00 83.81 85 GLU A O 1
ATOM 648 N N . ALA A 1 86 ? 26.855 -6.035 40.411 1.00 87.44 86 ALA A N 1
ATOM 649 C CA . ALA A 1 86 ? 25.807 -5.838 39.410 1.00 87.44 86 ALA A CA 1
ATOM 650 C C . ALA A 1 86 ? 24.445 -6.339 39.940 1.00 87.44 86 ALA A C 1
ATOM 652 O O . ALA A 1 86 ? 24.408 -7.362 40.626 1.00 87.44 86 ALA A O 1
ATOM 653 N N . PRO A 1 87 ? 23.318 -5.671 39.617 1.00 89.12 87 PRO A N 1
ATOM 654 C CA . PRO A 1 87 ? 21.996 -5.971 40.189 1.00 89.12 87 PRO A CA 1
ATOM 655 C C . PRO A 1 87 ? 21.472 -7.374 39.835 1.00 89.12 87 PRO A C 1
ATOM 657 O O . PRO A 1 87 ? 20.717 -7.971 40.605 1.00 89.12 87 PRO A O 1
ATOM 660 N N . LEU A 1 88 ? 21.881 -7.900 38.676 1.00 90.94 88 LEU A N 1
ATOM 661 C CA . LEU A 1 88 ? 21.573 -9.242 38.193 1.00 90.94 88 LEU A CA 1
ATOM 662 C C . LEU A 1 88 ? 22.845 -9.879 37.633 1.00 90.94 88 LEU A C 1
ATOM 664 O O . LEU A 1 88 ? 23.525 -9.316 36.771 1.00 90.94 88 LEU A O 1
ATOM 668 N N . LEU A 1 89 ? 23.154 -11.061 38.147 1.00 89.62 89 LEU A N 1
ATOM 669 C CA . LEU A 1 89 ? 24.311 -11.860 37.784 1.00 89.62 89 LEU A CA 1
ATOM 670 C C . LEU A 1 89 ? 23.854 -13.142 37.093 1.00 89.62 89 LEU A C 1
ATOM 672 O O . LEU A 1 89 ? 22.831 -13.725 37.453 1.00 89.62 89 LEU A O 1
ATOM 676 N N . THR A 1 90 ? 24.648 -13.606 36.135 1.00 89.19 90 THR A N 1
ATOM 677 C CA . THR A 1 90 ? 24.546 -14.939 35.537 1.00 89.19 90 THR A CA 1
ATOM 678 C C . THR A 1 90 ? 25.750 -15.780 35.956 1.00 89.19 90 THR A C 1
ATOM 680 O O . THR A 1 90 ? 26.839 -15.243 36.170 1.00 89.19 90 THR A O 1
ATOM 683 N N . ASN A 1 91 ? 25.571 -17.093 36.106 1.00 82.69 91 ASN A N 1
ATOM 684 C CA . ASN A 1 91 ? 26.693 -18.015 36.296 1.00 82.69 91 ASN A CA 1
ATOM 685 C C . ASN A 1 91 ? 27.049 -18.682 34.967 1.00 82.69 91 ASN A C 1
ATOM 687 O O . ASN A 1 91 ? 26.178 -19.208 34.273 1.00 82.69 91 ASN A O 1
ATOM 691 N N . SER A 1 92 ? 28.330 -18.698 34.623 1.00 75.94 92 SER A N 1
ATOM 692 C CA . SER A 1 92 ? 28.835 -19.437 33.469 1.00 75.94 92 SER A CA 1
ATOM 693 C C . SER A 1 92 ? 30.188 -20.037 33.816 1.00 75.94 92 SER A C 1
ATOM 695 O O . SER A 1 92 ? 31.075 -19.337 34.301 1.00 75.94 92 SER A O 1
ATOM 697 N N . ASP A 1 93 ? 30.329 -21.344 33.599 1.00 72.88 93 ASP A N 1
ATOM 698 C CA . ASP A 1 93 ? 31.567 -22.097 33.850 1.00 72.88 93 ASP A CA 1
ATOM 699 C C . ASP A 1 93 ? 32.074 -22.006 35.308 1.00 72.88 93 ASP A C 1
ATOM 701 O O . ASP A 1 93 ? 33.258 -22.174 35.585 1.00 72.88 93 ASP A O 1
ATOM 705 N N . GLY A 1 94 ? 31.165 -21.740 36.258 1.00 74.12 94 GLY A N 1
ATOM 706 C CA . GLY A 1 94 ? 31.464 -21.571 37.684 1.00 74.12 94 GLY A CA 1
ATOM 707 C C . GLY A 1 94 ? 31.747 -20.129 38.118 1.00 74.12 94 GLY A C 1
ATOM 708 O O . GLY A 1 94 ? 31.742 -19.861 39.318 1.00 74.12 94 GLY A O 1
ATOM 709 N N . PHE A 1 95 ? 31.914 -19.195 37.180 1.00 78.56 95 PHE A N 1
ATOM 710 C CA . PHE A 1 95 ? 32.181 -17.781 37.453 1.00 78.56 95 PHE A CA 1
ATOM 711 C C . PHE A 1 95 ? 30.899 -16.936 37.372 1.00 78.56 95 PHE A C 1
ATOM 713 O O . PHE A 1 95 ? 29.993 -17.229 36.587 1.00 78.56 95 PHE A O 1
ATOM 720 N N . GLU A 1 96 ? 30.815 -15.887 38.195 1.00 85.12 96 GLU A N 1
ATOM 721 C CA . GLU A 1 96 ? 29.698 -14.933 38.191 1.00 85.12 96 GLU A CA 1
ATOM 722 C C . GLU A 1 96 ? 30.020 -13.735 37.280 1.00 85.12 96 GLU A C 1
ATOM 724 O O . GLU A 1 96 ? 31.084 -13.132 37.403 1.00 85.12 96 GLU A O 1
ATOM 729 N N . PHE A 1 97 ? 29.094 -13.370 36.390 1.00 85.62 97 PHE A N 1
ATOM 730 C CA . PHE A 1 97 ? 29.217 -12.223 35.478 1.00 85.62 97 PHE A CA 1
ATOM 731 C C . PHE A 1 97 ? 27.952 -11.355 35.523 1.00 85.62 97 PHE A C 1
ATOM 733 O O . PHE A 1 97 ? 26.867 -11.898 35.750 1.00 85.62 97 PHE A O 1
ATOM 740 N N . PRO A 1 98 ? 28.027 -10.043 35.238 1.00 87.00 98 PRO A N 1
ATOM 741 C CA . PRO A 1 98 ? 26.840 -9.228 34.982 1.00 87.00 98 PRO A CA 1
ATOM 742 C C . PRO A 1 98 ? 26.017 -9.816 33.825 1.00 87.00 98 PRO A C 1
ATOM 744 O O . PRO A 1 98 ? 26.529 -10.063 32.732 1.00 87.00 98 PRO A O 1
ATOM 747 N N . SER A 1 99 ? 24.726 -10.068 34.055 1.00 85.38 99 SER A N 1
ATOM 748 C CA . SER A 1 99 ? 23.859 -10.796 33.108 1.00 85.38 99 SER A CA 1
ATOM 749 C C . SER A 1 99 ? 23.588 -10.055 31.788 1.00 85.38 99 SER A C 1
ATOM 751 O O . SER A 1 99 ? 23.080 -10.638 30.830 1.00 85.38 99 SER A O 1
ATOM 753 N N . ASN A 1 100 ? 23.913 -8.764 31.750 1.00 82.38 100 ASN A N 1
ATOM 754 C CA . ASN A 1 100 ? 23.835 -7.881 30.593 1.00 82.38 100 ASN A CA 1
ATOM 755 C C . ASN A 1 100 ? 25.143 -7.821 29.780 1.00 82.38 100 ASN A C 1
ATOM 757 O O . ASN A 1 100 ? 25.111 -7.355 28.644 1.00 82.38 100 ASN A O 1
ATOM 761 N N . GLU A 1 101 ? 26.271 -8.263 30.346 1.00 83.81 101 GLU A N 1
ATOM 762 C CA . GLU A 1 101 ? 27.595 -8.250 29.700 1.00 83.81 101 GLU A CA 1
ATOM 763 C C . GLU A 1 101 ? 27.920 -9.571 28.985 1.00 83.81 101 GLU A C 1
ATOM 765 O O . GLU A 1 101 ? 28.709 -9.575 28.043 1.00 83.81 101 GLU A O 1
ATOM 770 N N . ARG A 1 102 ? 27.285 -10.687 29.382 1.00 81.62 102 ARG A N 1
ATOM 771 C CA . ARG A 1 102 ? 27.444 -12.009 28.749 1.00 81.62 102 ARG A CA 1
ATOM 772 C C . ARG A 1 102 ? 26.109 -12.499 28.155 1.00 81.62 102 ARG A C 1
ATOM 774 O O . ARG A 1 102 ? 25.321 -13.114 28.877 1.00 81.62 102 ARG A O 1
ATOM 781 N N . PRO A 1 103 ? 25.831 -12.235 26.861 1.00 86.56 103 PRO A N 1
ATOM 782 C CA . PRO A 1 103 ? 24.647 -12.755 26.179 1.00 86.56 103 PRO A CA 1
ATOM 783 C C . PRO A 1 103 ? 24.608 -14.288 26.163 1.00 86.56 103 PRO A C 1
ATOM 785 O O . PRO A 1 103 ? 25.641 -14.955 26.124 1.00 86.56 103 PRO A O 1
ATOM 788 N N . THR A 1 104 ? 23.401 -14.850 26.170 1.00 88.50 104 THR A N 1
ATOM 789 C CA . THR A 1 104 ? 23.144 -16.294 26.075 1.00 88.50 104 THR A CA 1
ATOM 790 C C . THR A 1 104 ? 22.526 -16.614 24.719 1.00 88.50 104 THR A C 1
ATOM 792 O O . THR A 1 104 ? 21.551 -15.978 24.318 1.00 88.50 104 THR A O 1
ATOM 795 N N . LYS A 1 105 ? 23.080 -17.597 24.004 1.00 89.88 105 LYS A N 1
ATOM 796 C CA . LYS A 1 105 ? 22.557 -18.026 22.701 1.00 89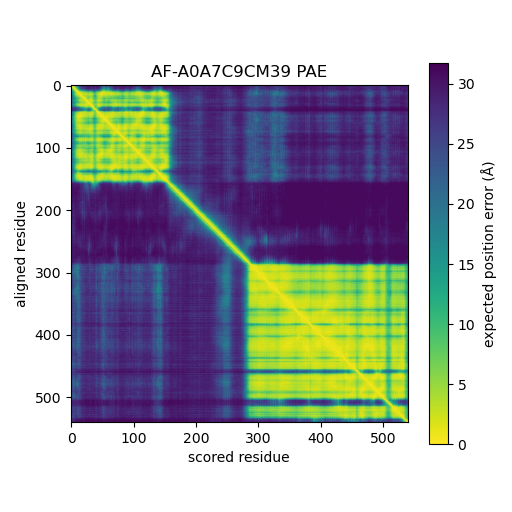.88 105 LYS A CA 1
ATOM 797 C C . LYS A 1 105 ? 21.261 -18.826 22.849 1.00 89.88 105 LYS A C 1
ATOM 799 O O . LYS A 1 105 ? 21.174 -19.722 23.686 1.00 89.88 105 LYS A O 1
ATOM 804 N N . LEU A 1 106 ? 20.290 -18.524 21.993 1.00 87.88 106 LEU A N 1
ATOM 805 C CA . LEU A 1 106 ? 19.138 -19.366 21.696 1.00 87.88 106 LEU A CA 1
ATOM 806 C C . LEU A 1 106 ? 19.618 -20.564 20.863 1.00 87.88 106 LEU A C 1
ATOM 808 O O . LEU A 1 106 ? 20.155 -20.383 19.773 1.00 87.88 106 LEU A O 1
ATOM 812 N N . LEU A 1 107 ? 19.429 -21.776 21.384 1.00 84.12 107 LEU A N 1
ATOM 813 C CA . LEU A 1 107 ? 19.708 -23.045 20.708 1.00 84.12 107 LEU A CA 1
ATOM 814 C C . LEU A 1 107 ? 18.377 -23.772 20.504 1.00 84.12 107 LEU A C 1
ATOM 816 O O . LEU A 1 107 ? 17.656 -23.981 21.482 1.00 84.12 107 LEU A O 1
ATOM 820 N N . HIS A 1 108 ? 18.020 -24.137 19.267 1.00 81.50 108 HIS A N 1
ATOM 821 C CA . HIS A 1 108 ? 16.697 -24.700 18.944 1.00 81.50 108 HIS A CA 1
ATOM 822 C C . HIS A 1 108 ? 15.540 -23.821 19.459 1.00 81.50 108 HIS A C 1
ATOM 824 O O . HIS A 1 108 ? 14.545 -24.307 20.000 1.00 81.50 108 HIS A O 1
ATOM 830 N N . GLY A 1 109 ? 15.719 -22.498 19.379 1.00 84.25 109 GLY A N 1
ATOM 831 C CA . GLY A 1 109 ? 14.760 -21.515 19.881 1.00 84.25 109 GLY A CA 1
ATOM 832 C C . GLY A 1 109 ? 14.640 -21.421 21.406 1.00 84.25 109 GLY A C 1
ATOM 833 O O . GLY A 1 109 ? 13.684 -20.812 21.876 1.00 84.25 109 GLY A O 1
ATOM 834 N N . ARG A 1 110 ? 15.563 -21.984 22.203 1.00 90.06 110 ARG A N 1
ATOM 835 C CA . ARG A 1 110 ? 15.542 -21.904 23.680 1.00 90.06 110 ARG A CA 1
ATOM 836 C C . ARG A 1 110 ? 16.853 -21.372 24.258 1.00 90.06 110 ARG A C 1
ATOM 838 O O . ARG A 1 110 ? 17.931 -21.783 23.841 1.00 90.06 110 ARG A O 1
ATOM 845 N N . ALA A 1 111 ? 16.758 -20.483 25.245 1.00 91.75 111 ALA A N 1
ATOM 846 C CA . ALA A 1 111 ? 17.888 -19.954 26.007 1.00 91.75 111 ALA A CA 1
ATOM 847 C C . ALA A 1 111 ? 17.608 -20.104 27.506 1.00 91.75 111 ALA A C 1
ATOM 849 O O . ALA A 1 111 ? 16.568 -19.656 27.987 1.00 91.75 111 ALA A O 1
ATOM 850 N N . SER A 1 112 ? 18.537 -20.722 28.234 1.00 91.12 112 SER A N 1
ATOM 851 C CA . SER A 1 112 ? 18.411 -21.001 29.668 1.00 91.12 112 SER A CA 1
ATOM 852 C C . SER A 1 112 ? 19.317 -20.084 30.479 1.00 91.12 112 SER A C 1
ATOM 854 O O . SER A 1 112 ? 20.539 -20.129 30.338 1.00 91.12 112 SER A O 1
ATOM 856 N N . PHE A 1 113 ? 18.731 -19.277 31.359 1.00 91.31 113 PHE A N 1
ATOM 857 C CA . PHE A 1 113 ? 19.451 -18.326 32.199 1.00 91.31 113 PHE A CA 1
ATOM 858 C C . PHE A 1 113 ? 19.525 -18.818 33.643 1.00 91.31 113 PHE A C 1
ATOM 860 O O . PHE A 1 113 ? 18.496 -19.024 34.282 1.00 91.31 113 PHE A O 1
ATOM 867 N N . LYS A 1 114 ? 20.741 -18.945 34.187 1.00 90.75 114 LYS A N 1
ATOM 868 C CA . LYS A 1 114 ? 20.977 -19.245 35.607 1.00 90.75 114 LYS A CA 1
ATOM 869 C C . LYS A 1 114 ? 21.330 -17.960 36.352 1.00 90.75 114 LYS A C 1
ATOM 871 O O . LYS A 1 114 ? 22.485 -17.534 36.359 1.00 90.75 114 LYS A O 1
ATOM 876 N N . LEU A 1 115 ? 20.322 -17.348 36.964 1.00 90.50 115 LEU A N 1
ATOM 877 C CA . LEU A 1 115 ? 20.356 -15.974 37.458 1.00 90.50 115 LEU A CA 1
ATOM 878 C C . LEU A 1 115 ? 20.461 -15.887 38.983 1.00 90.50 115 LEU A C 1
ATOM 880 O O . LEU A 1 115 ? 19.965 -16.751 39.703 1.00 90.50 115 LEU A O 1
ATOM 884 N N . LYS A 1 116 ? 21.086 -14.810 39.463 1.00 89.38 116 LYS A N 1
ATOM 885 C CA . LYS A 1 116 ? 21.195 -14.397 40.870 1.00 89.38 116 LYS A CA 1
ATOM 886 C C . LYS A 1 116 ? 20.930 -12.891 40.934 1.00 89.38 116 LYS A C 1
ATOM 888 O O . LYS A 1 116 ? 21.637 -12.118 40.293 1.00 89.38 116 LYS A O 1
ATOM 893 N N . ILE A 1 117 ? 19.926 -12.469 41.697 1.00 89.00 117 ILE A N 1
ATOM 894 C CA . ILE A 1 117 ? 19.694 -11.048 42.005 1.00 89.00 117 ILE A CA 1
ATOM 895 C C . ILE A 1 117 ? 20.594 -10.687 43.193 1.00 89.00 117 ILE A C 1
ATOM 897 O O . ILE A 1 117 ? 20.609 -11.423 44.174 1.00 89.00 117 ILE A O 1
ATOM 901 N N . SER A 1 118 ? 21.342 -9.585 43.139 1.00 85.69 118 SER A N 1
ATOM 902 C CA . SER A 1 118 ? 22.156 -9.120 44.283 1.00 85.69 118 SER A CA 1
ATOM 903 C C . SER A 1 118 ? 21.384 -8.174 45.213 1.00 85.69 118 SER A C 1
ATOM 905 O O . SER A 1 118 ? 21.612 -8.156 46.426 1.00 85.69 118 SER A O 1
ATOM 907 N N . GLN A 1 119 ? 20.429 -7.426 44.653 1.00 83.75 119 GLN A N 1
ATOM 908 C CA . GLN A 1 119 ? 19.656 -6.397 45.346 1.00 83.75 119 GLN A CA 1
ATOM 909 C C . GLN A 1 119 ? 18.484 -6.961 46.164 1.00 83.75 119 GLN A C 1
ATOM 911 O O . GLN A 1 119 ? 17.813 -7.916 45.776 1.00 83.75 119 GLN A O 1
ATOM 916 N N . LEU A 1 120 ? 18.201 -6.325 47.301 1.00 83.81 120 LEU A N 1
ATOM 917 C CA . LEU A 1 120 ? 17.041 -6.617 48.149 1.00 83.81 120 LEU A CA 1
ATOM 918 C C . LEU A 1 120 ? 15.957 -5.568 47.913 1.00 83.81 120 LEU A C 1
ATOM 920 O O . LEU A 1 120 ? 16.260 -4.377 47.919 1.00 83.81 120 LEU A O 1
ATOM 924 N N . SER A 1 121 ? 14.688 -5.975 47.813 1.00 80.81 121 SER A N 1
ATOM 925 C CA . SER A 1 121 ? 13.580 -5.020 47.648 1.00 80.81 121 SER A CA 1
ATOM 926 C C . SER A 1 121 ? 13.539 -4.003 48.797 1.00 80.81 121 SER A C 1
ATOM 928 O O . SER A 1 121 ? 13.296 -2.823 48.563 1.00 80.81 121 SER A O 1
ATOM 930 N N . SER A 1 122 ? 13.893 -4.412 50.021 1.00 80.56 122 SER A N 1
ATOM 931 C CA . SER A 1 122 ? 13.990 -3.519 51.186 1.00 80.56 122 SER A CA 1
ATOM 932 C C . SER A 1 122 ? 15.098 -2.463 51.100 1.00 80.56 122 SER A C 1
ATOM 934 O O . SER A 1 122 ? 14.940 -1.395 51.683 1.00 80.56 122 SER A O 1
ATOM 936 N N . LYS A 1 123 ? 16.182 -2.707 50.347 1.00 82.19 123 LYS A N 1
ATOM 937 C CA . LYS A 1 123 ? 17.194 -1.679 50.032 1.00 82.19 123 LYS A CA 1
ATOM 938 C C . LYS A 1 123 ? 16.730 -0.715 48.930 1.00 82.19 123 LYS A C 1
ATOM 940 O O . LYS A 1 123 ? 17.295 0.361 48.783 1.00 82.19 123 LYS A O 1
ATOM 945 N N . CYS A 1 124 ? 15.684 -1.067 48.184 1.00 82.94 124 CYS A N 1
ATOM 946 C CA . CYS A 1 124 ? 15.158 -0.290 47.065 1.00 82.94 124 CYS A CA 1
ATOM 947 C C . CYS A 1 124 ? 13.739 0.235 47.349 1.00 82.94 124 CYS A C 1
ATOM 949 O O . CYS A 1 124 ? 12.855 0.110 46.506 1.00 82.94 124 CYS A O 1
ATOM 951 N N . HIS A 1 125 ? 13.500 0.804 48.537 1.00 84.06 125 HIS A N 1
ATOM 952 C CA . HIS A 1 125 ? 12.199 1.369 48.948 1.00 84.06 125 HIS A CA 1
ATOM 953 C C . HIS A 1 125 ? 11.011 0.384 48.859 1.00 84.06 125 HIS A C 1
ATOM 955 O O . HIS A 1 125 ? 9.892 0.777 48.541 1.00 84.06 125 HIS A O 1
ATOM 961 N N . ASN A 1 126 ? 11.251 -0.910 49.104 1.00 84.56 126 ASN A N 1
ATOM 962 C CA . ASN A 1 126 ? 10.291 -2.010 48.913 1.00 84.56 126 ASN A CA 1
ATOM 963 C C . ASN A 1 126 ? 9.732 -2.139 47.482 1.00 84.56 126 ASN A C 1
ATOM 965 O O . ASN A 1 126 ? 8.734 -2.828 47.269 1.00 84.56 126 ASN A O 1
ATOM 969 N N . ARG A 1 127 ? 10.387 -1.537 46.479 1.00 89.19 127 ARG A N 1
ATOM 970 C CA . ARG A 1 127 ? 9.993 -1.686 45.075 1.00 89.19 127 ARG A CA 1
ATOM 971 C C . ARG A 1 127 ? 10.183 -3.132 44.613 1.00 89.19 127 ARG A C 1
ATOM 973 O O . ARG A 1 127 ? 11.177 -3.789 44.934 1.00 89.19 127 ARG A O 1
ATOM 980 N N . LEU A 1 128 ? 9.223 -3.606 43.823 1.00 91.50 128 LEU A N 1
ATOM 981 C CA . LEU A 1 128 ? 9.311 -4.888 43.132 1.00 91.50 128 LEU A CA 1
ATOM 982 C C . LEU A 1 128 ? 10.212 -4.765 41.899 1.00 91.50 128 LEU A C 1
ATOM 984 O O . LEU A 1 128 ? 10.244 -3.726 41.230 1.00 91.50 128 LEU A O 1
ATOM 988 N N . PHE A 1 129 ? 10.918 -5.844 41.589 1.00 92.62 129 PHE A N 1
ATOM 989 C CA . PHE A 1 129 ? 11.769 -5.965 40.409 1.00 92.62 129 PHE A CA 1
ATOM 990 C C . PHE A 1 129 ? 11.060 -6.754 39.302 1.00 92.62 129 PHE A C 1
ATOM 992 O O . PHE A 1 129 ? 10.129 -7.502 39.565 1.00 92.62 129 PHE A O 1
ATOM 999 N N . CYS A 1 130 ? 11.534 -6.644 38.070 1.00 93.94 130 CYS A N 1
ATOM 1000 C CA . CYS A 1 130 ? 11.263 -7.584 36.989 1.00 93.94 130 CYS A CA 1
ATOM 1001 C C . CYS A 1 130 ? 12.583 -7.889 36.283 1.00 93.94 130 CYS A C 1
ATOM 1003 O O . CYS A 1 130 ? 13.444 -7.016 36.150 1.00 93.94 130 CYS A O 1
ATOM 1005 N N . ILE A 1 131 ? 12.730 -9.110 35.782 1.00 93.44 131 ILE A N 1
ATOM 1006 C CA . ILE A 1 131 ? 13.836 -9.459 34.895 1.00 93.44 131 ILE A CA 1
ATOM 1007 C C . ILE A 1 131 ? 13.371 -9.180 33.472 1.00 93.44 131 ILE A C 1
ATOM 1009 O O . ILE A 1 131 ? 12.376 -9.744 33.019 1.00 93.44 131 ILE A O 1
ATOM 1013 N N . LYS A 1 132 ? 14.076 -8.281 32.790 1.00 93.75 132 LYS A N 1
ATOM 1014 C CA . LYS A 1 132 ? 13.912 -7.993 31.370 1.00 93.75 132 LYS A CA 1
ATOM 1015 C C . LYS A 1 132 ? 14.864 -8.891 30.590 1.00 93.75 132 LYS A C 1
ATOM 1017 O O . LYS A 1 132 ? 16.076 -8.781 30.755 1.00 93.75 132 LYS A O 1
ATOM 1022 N N . PHE A 1 133 ? 14.325 -9.721 29.712 1.00 93.12 133 PHE A N 1
ATOM 1023 C CA . PHE A 1 133 ? 15.082 -10.429 28.685 1.00 93.12 133 PHE A CA 1
ATOM 1024 C C . PHE A 1 133 ? 14.908 -9.699 27.359 1.00 93.12 133 PHE A C 1
ATOM 1026 O O . PHE A 1 133 ? 13.817 -9.209 27.071 1.00 93.12 133 PHE A O 1
ATOM 1033 N N . GLY A 1 134 ? 15.953 -9.616 26.541 1.00 90.81 134 GLY A N 1
ATOM 1034 C CA . GLY A 1 134 ? 15.827 -9.040 25.205 1.00 90.81 134 GLY A CA 1
ATOM 1035 C C . GLY A 1 134 ? 17.052 -9.241 24.327 1.00 90.81 134 GLY A C 1
ATOM 1036 O O . GLY A 1 134 ? 18.135 -9.567 24.810 1.00 90.81 134 GLY A O 1
ATOM 1037 N N . LEU A 1 135 ? 16.880 -9.034 23.025 1.00 85.88 135 LEU A N 1
ATOM 1038 C CA . LEU A 1 135 ? 17.962 -9.146 22.045 1.00 85.88 135 LEU A CA 1
ATOM 1039 C C . LEU A 1 135 ? 18.796 -7.843 22.016 1.00 85.88 135 LEU A C 1
ATOM 1041 O O . LEU A 1 135 ? 18.257 -6.776 21.705 1.00 85.88 135 LEU A O 1
ATOM 1045 N N . PRO A 1 136 ? 20.115 -7.870 22.304 1.00 75.44 136 PRO A N 1
ATOM 1046 C CA . PRO A 1 136 ? 20.921 -6.666 22.503 1.00 75.44 136 PRO A CA 1
ATOM 1047 C C . PRO A 1 136 ? 21.187 -5.890 21.207 1.00 75.44 136 PRO A C 1
ATOM 1049 O O . PRO A 1 136 ? 21.504 -4.703 21.290 1.00 75.44 136 PRO A O 1
ATOM 1052 N N . GLN A 1 137 ? 21.040 -6.537 20.045 1.00 67.25 137 GLN A N 1
ATOM 1053 C CA . GLN A 1 137 ? 21.129 -5.931 18.710 1.00 67.25 137 GLN A CA 1
ATOM 1054 C C . GLN A 1 137 ? 19.788 -5.329 18.243 1.00 67.25 137 GLN A C 1
ATOM 1056 O O . GLN A 1 137 ? 19.770 -4.468 17.372 1.00 67.25 137 GLN A O 1
ATOM 1061 N N . MET A 1 138 ? 18.666 -5.750 18.840 1.00 64.81 138 MET A N 1
ATOM 1062 C CA . MET A 1 138 ? 17.298 -5.465 18.378 1.00 64.81 138 MET A CA 1
ATOM 1063 C C . MET A 1 138 ? 16.484 -4.743 19.465 1.00 64.81 138 MET A C 1
ATOM 1065 O O . MET A 1 138 ? 15.337 -5.074 19.752 1.00 64.81 138 MET A O 1
ATOM 1069 N N . ARG A 1 139 ? 17.096 -3.730 20.093 1.00 57.72 139 ARG A N 1
ATOM 1070 C CA . ARG A 1 139 ? 16.573 -3.043 21.295 1.00 57.72 139 ARG A CA 1
ATOM 1071 C C . ARG A 1 139 ? 15.284 -2.235 21.086 1.00 57.72 139 ARG A C 1
ATOM 1073 O O . ARG A 1 139 ? 14.710 -1.786 22.074 1.00 57.72 139 ARG A O 1
ATOM 1080 N N . HIS A 1 140 ? 14.859 -2.039 19.838 1.00 57.78 140 HIS A N 1
ATOM 1081 C CA . HIS A 1 140 ? 13.722 -1.195 19.453 1.00 57.78 140 HIS A CA 1
ATOM 1082 C C . HIS A 1 140 ? 12.396 -1.961 19.294 1.00 57.78 140 HIS A C 1
ATOM 1084 O O . HIS A 1 140 ? 11.378 -1.341 19.015 1.00 57.78 140 HIS A O 1
ATOM 1090 N N . TYR A 1 141 ? 12.390 -3.288 19.466 1.00 64.88 141 TYR A N 1
ATOM 1091 C CA . TYR A 1 141 ? 11.234 -4.141 19.172 1.00 64.88 141 TYR A CA 1
ATOM 1092 C C . TYR A 1 141 ? 10.607 -4.701 20.463 1.00 64.88 141 TYR A C 1
ATOM 1094 O O . TYR A 1 141 ? 11.224 -5.567 21.092 1.00 64.88 141 TYR A O 1
ATOM 1102 N N . PRO A 1 142 ? 9.393 -4.270 20.869 1.00 71.75 142 PRO A N 1
ATOM 1103 C CA . PRO A 1 142 ? 8.767 -4.710 22.121 1.00 71.75 142 PRO A CA 1
ATOM 1104 C C . PRO A 1 142 ? 8.559 -6.225 22.220 1.00 71.75 142 PRO A C 1
ATOM 1106 O O . PRO A 1 142 ? 8.791 -6.800 23.274 1.00 71.75 142 PRO A O 1
ATOM 1109 N N . PHE A 1 143 ? 8.216 -6.900 21.119 1.00 75.19 143 PHE A N 1
ATOM 1110 C CA . PHE A 1 143 ? 8.040 -8.361 21.076 1.00 75.19 143 PHE A CA 1
ATOM 1111 C C . PHE A 1 143 ? 9.361 -9.159 21.113 1.00 75.19 143 PHE A C 1
ATOM 1113 O O . PHE A 1 143 ? 9.350 -10.365 21.353 1.00 75.19 143 PHE A O 1
ATOM 1120 N N . LEU A 1 144 ? 10.513 -8.502 20.922 1.00 83.19 144 LEU A N 1
ATOM 1121 C CA . LEU A 1 144 ? 11.848 -9.077 21.161 1.00 83.19 144 LEU A CA 1
ATOM 1122 C C . LEU A 1 144 ? 12.358 -8.751 22.576 1.00 83.19 144 LEU A C 1
ATOM 1124 O O . LEU A 1 144 ? 13.556 -8.856 22.859 1.00 83.19 144 LEU A O 1
ATOM 1128 N N . VAL A 1 145 ? 11.436 -8.365 23.461 1.00 88.38 145 VAL A N 1
ATOM 1129 C CA . VAL A 1 145 ? 11.621 -8.168 24.894 1.00 88.38 145 VAL A CA 1
ATOM 1130 C C . VAL A 1 145 ? 10.540 -8.958 25.631 1.00 88.38 145 VAL A C 1
ATOM 1132 O O . VAL A 1 145 ? 9.370 -8.911 25.273 1.00 88.38 145 VAL A O 1
ATOM 1135 N N . VAL A 1 146 ? 10.913 -9.657 26.700 1.00 91.69 146 VAL A N 1
ATOM 1136 C CA . VAL A 1 146 ? 9.949 -10.294 27.608 1.00 91.69 146 VAL A CA 1
ATOM 1137 C C . VAL A 1 146 ? 10.331 -10.012 29.055 1.00 91.69 146 VAL A C 1
ATOM 1139 O O . VAL A 1 146 ? 11.512 -9.907 29.393 1.00 91.69 146 VAL A O 1
ATOM 1142 N N . PHE A 1 147 ? 9.328 -9.843 29.913 1.00 91.62 147 PHE A N 1
ATOM 1143 C CA . PHE A 1 147 ? 9.508 -9.541 31.329 1.00 91.62 147 PHE A CA 1
ATOM 1144 C C . PHE A 1 147 ? 9.032 -10.709 32.191 1.00 91.62 147 PHE A C 1
ATOM 1146 O O . PHE A 1 147 ? 8.008 -11.323 31.897 1.00 91.62 147 PHE A O 1
ATOM 1153 N N . SER A 1 148 ? 9.736 -10.976 33.291 1.00 92.25 148 SER A N 1
ATOM 1154 C CA . SER A 1 148 ? 9.191 -11.808 34.365 1.00 92.25 148 SER A CA 1
ATOM 1155 C C . SER A 1 148 ? 7.975 -11.143 35.026 1.00 92.25 148 SER A C 1
ATOM 1157 O O . SER A 1 148 ? 7.864 -9.907 35.011 1.00 92.25 148 SER A O 1
ATOM 1159 N N . PRO A 1 149 ? 7.129 -11.924 35.722 1.00 92.25 149 PRO A N 1
ATOM 1160 C CA . PRO A 1 149 ? 6.261 -11.401 36.772 1.00 92.25 149 PRO A CA 1
ATOM 1161 C C . PRO A 1 149 ? 7.041 -10.553 37.797 1.00 92.25 149 PRO A C 1
ATOM 1163 O O . PRO A 1 149 ? 8.276 -10.654 37.869 1.00 92.25 149 PRO A O 1
ATOM 1166 N N . PRO A 1 150 ? 6.357 -9.699 38.581 1.00 92.38 150 PRO A N 1
ATOM 1167 C CA . PRO A 1 150 ? 6.991 -8.908 39.631 1.00 92.38 150 PRO A CA 1
ATOM 1168 C C . PRO A 1 150 ? 7.687 -9.797 40.665 1.00 92.38 150 PRO A C 1
ATOM 1170 O O . PRO A 1 150 ? 7.137 -10.813 41.081 1.00 92.38 150 PRO A O 1
ATOM 1173 N N . ILE A 1 151 ? 8.882 -9.391 41.092 1.00 90.56 151 ILE A N 1
ATOM 1174 C CA . ILE A 1 151 ? 9.758 -10.125 42.004 1.00 90.56 151 ILE A CA 1
ATOM 1175 C C . ILE A 1 151 ? 10.001 -9.315 43.281 1.00 90.56 151 ILE A C 1
ATOM 1177 O O . ILE A 1 151 ? 10.432 -8.159 43.229 1.00 90.56 151 ILE A O 1
ATOM 1181 N N . ARG A 1 152 ? 9.810 -9.957 44.434 1.00 89.69 152 ARG A N 1
ATOM 1182 C CA . ARG A 1 152 ? 10.197 -9.486 45.766 1.00 89.69 152 ARG A CA 1
ATOM 1183 C C . ARG A 1 152 ? 11.446 -10.256 46.217 1.00 89.69 152 ARG A C 1
ATOM 1185 O O . ARG A 1 152 ? 11.375 -11.458 46.464 1.00 89.69 152 ARG A O 1
ATOM 1192 N N . CYS A 1 153 ? 12.600 -9.590 46.323 1.00 84.62 153 CYS A N 1
ATOM 1193 C CA . CYS A 1 153 ? 13.837 -10.230 46.805 1.00 84.62 153 CYS A CA 1
ATOM 1194 C C . CYS A 1 153 ? 14.029 -9.940 48.297 1.00 84.62 153 CYS A C 1
ATOM 1196 O O . CYS A 1 153 ? 14.158 -8.775 48.689 1.00 84.62 153 CYS A O 1
ATOM 1198 N N . ILE A 1 154 ? 14.038 -10.989 49.125 1.00 77.38 154 ILE A N 1
ATOM 1199 C CA . ILE A 1 154 ? 14.067 -10.884 50.593 1.00 77.38 154 ILE A CA 1
ATOM 1200 C C . ILE A 1 154 ? 15.236 -11.664 51.204 1.00 77.38 154 ILE A C 1
ATOM 1202 O O . ILE A 1 154 ? 15.674 -12.684 50.679 1.00 77.38 154 ILE A O 1
ATOM 1206 N N . SER A 1 155 ? 15.748 -11.189 52.341 1.00 72.69 155 SER A N 1
ATOM 1207 C CA . SER A 1 155 ? 16.855 -11.819 53.074 1.00 72.69 155 SER A CA 1
ATOM 1208 C C . SER A 1 155 ? 16.324 -12.703 54.203 1.00 72.69 155 SER A C 1
ATOM 1210 O O . SER A 1 155 ? 15.441 -12.274 54.946 1.00 72.69 155 SER A O 1
ATOM 1212 N N . ARG A 1 156 ? 16.890 -13.903 54.405 1.00 63.84 156 ARG A N 1
ATOM 1213 C CA . ARG A 1 156 ? 16.597 -14.712 55.603 1.00 63.84 156 ARG A CA 1
ATOM 1214 C C . ARG A 1 156 ? 17.274 -14.129 56.842 1.00 63.84 156 ARG A C 1
ATOM 1216 O O . ARG A 1 156 ? 18.436 -14.429 57.125 1.00 63.84 156 ARG A O 1
ATOM 1223 N N . THR A 1 157 ? 16.514 -13.403 57.656 1.00 45.88 157 THR A N 1
ATOM 1224 C CA . THR A 1 157 ? 16.822 -13.251 59.083 1.00 45.88 157 THR A CA 1
ATOM 1225 C C . THR A 1 157 ? 16.490 -14.559 59.806 1.00 45.88 157 THR A C 1
ATOM 1227 O O . THR A 1 157 ? 15.383 -15.085 59.713 1.00 45.88 157 THR A O 1
ATOM 1230 N N . SER A 1 158 ? 17.446 -15.133 60.545 1.00 44.03 158 SER A N 1
ATOM 1231 C CA . SER A 1 158 ? 17.118 -16.252 61.435 1.00 44.03 158 SER A CA 1
ATOM 1232 C C . SER A 1 158 ? 16.523 -15.710 62.727 1.00 44.03 158 SER A C 1
ATOM 1234 O O . SER A 1 158 ? 17.288 -15.286 63.592 1.00 44.03 158 SER A O 1
ATOM 1236 N N . ASN A 1 159 ? 15.193 -15.726 62.839 1.00 33.81 159 ASN A N 1
ATOM 1237 C CA . ASN A 1 159 ? 14.448 -16.260 63.989 1.00 33.81 159 ASN A CA 1
ATOM 1238 C C . ASN A 1 159 ? 13.006 -15.734 64.009 1.00 33.81 159 ASN A C 1
ATOM 1240 O O . ASN A 1 159 ? 12.739 -14.687 64.589 1.00 33.81 159 ASN A O 1
ATOM 1244 N N . THR A 1 160 ? 12.069 -16.573 63.576 1.00 29.95 160 THR A N 1
ATOM 1245 C CA . THR A 1 160 ? 10.798 -16.693 64.295 1.00 29.95 160 THR A CA 1
ATOM 1246 C C . THR A 1 160 ? 10.560 -18.175 64.518 1.00 29.95 160 THR A C 1
ATOM 1248 O O . THR A 1 160 ? 10.467 -18.949 63.567 1.00 29.95 160 THR A O 1
ATOM 1251 N N . LYS A 1 161 ? 10.522 -18.602 65.784 1.00 34.19 161 LYS A N 1
ATOM 1252 C CA . LYS A 1 161 ? 10.029 -19.943 66.111 1.00 34.19 161 LYS A CA 1
ATOM 1253 C C . LYS A 1 161 ? 8.575 -20.006 65.656 1.00 34.19 161 LYS A C 1
ATOM 1255 O O . LYS A 1 161 ? 7.808 -19.108 65.996 1.00 34.19 161 LYS A O 1
ATOM 1260 N N . MET A 1 162 ? 8.194 -21.082 64.971 1.00 30.44 162 MET A N 1
ATOM 1261 C CA . MET A 1 162 ? 6.790 -21.487 64.914 1.00 30.44 162 MET A CA 1
ATOM 1262 C C . MET A 1 162 ? 6.239 -21.485 66.349 1.00 30.44 162 MET A C 1
ATOM 1264 O O . MET A 1 162 ? 6.833 -22.151 67.207 1.00 30.44 162 MET A O 1
ATOM 1268 N N . PRO A 1 163 ? 5.136 -20.779 66.650 1.00 27.80 163 PRO A N 1
ATOM 1269 C CA . PRO A 1 163 ? 4.388 -21.074 67.852 1.00 27.80 163 PRO A CA 1
ATOM 1270 C C . PRO A 1 163 ? 3.778 -22.457 67.644 1.00 27.80 163 PRO A C 1
ATOM 1272 O O . PRO A 1 163 ? 2.809 -22.622 66.905 1.00 27.80 163 PRO A O 1
ATOM 1275 N N . THR A 1 164 ? 4.377 -23.471 68.268 1.00 31.34 164 THR A N 1
ATOM 1276 C CA . THR A 1 164 ? 3.850 -24.836 68.263 1.00 31.34 164 THR A CA 1
ATOM 1277 C C . THR A 1 164 ? 2.577 -24.875 69.108 1.00 31.34 164 THR A C 1
ATOM 1279 O O . THR A 1 164 ? 2.594 -25.295 70.267 1.00 31.34 164 THR A O 1
ATOM 1282 N N . MET A 1 165 ? 1.461 -24.422 68.531 1.00 28.28 165 MET A N 1
ATOM 1283 C CA . MET A 1 165 ? 0.124 -24.640 69.075 1.00 28.28 165 MET A CA 1
ATOM 1284 C C . MET A 1 165 ? -0.180 -26.134 69.001 1.00 28.28 165 MET A C 1
ATOM 1286 O O . MET A 1 165 ? -0.717 -26.665 68.031 1.00 28.28 165 MET A O 1
ATOM 1290 N N . THR A 1 166 ? 0.234 -26.822 70.060 1.00 28.64 166 THR A N 1
ATOM 1291 C CA . THR A 1 166 ? -0.102 -28.212 70.329 1.00 28.64 166 THR A CA 1
ATOM 1292 C C . THR A 1 166 ? -1.609 -28.315 70.533 1.00 28.64 166 THR A C 1
ATOM 1294 O O . THR A 1 166 ? -2.129 -27.957 71.588 1.00 28.64 166 THR A O 1
ATOM 1297 N N . TRP A 1 167 ? -2.317 -28.828 69.524 1.00 27.64 167 TRP A N 1
ATOM 1298 C CA . TRP A 1 167 ? -3.726 -29.198 69.646 1.00 27.64 167 TRP A CA 1
ATOM 1299 C C . TRP A 1 167 ? -3.863 -30.379 70.612 1.00 27.64 167 TRP A C 1
ATOM 1301 O O . TRP A 1 167 ? -3.796 -31.550 70.232 1.00 27.64 167 TRP A O 1
ATOM 1311 N N . LYS A 1 168 ? -4.034 -30.067 71.896 1.00 27.91 168 LYS A N 1
ATOM 1312 C CA . LYS A 1 168 ? -4.384 -31.046 72.921 1.00 27.91 168 LYS A CA 1
ATOM 1313 C C . LYS A 1 168 ? -5.871 -31.399 72.795 1.00 27.91 168 LYS A C 1
ATOM 1315 O O . LYS A 1 168 ? -6.729 -30.561 73.051 1.00 27.91 168 LYS A O 1
ATOM 1320 N N . LYS A 1 169 ? -6.166 -32.670 72.490 1.00 27.91 169 LYS A N 1
ATOM 1321 C CA . LYS A 1 169 ? -7.369 -33.369 73.004 1.00 27.91 169 LYS A CA 1
ATOM 1322 C C . LYS A 1 169 ? -7.450 -33.125 74.526 1.00 27.91 169 LYS A C 1
ATOM 1324 O O . LYS A 1 169 ? -6.400 -33.056 75.158 1.00 27.91 169 LYS A O 1
ATOM 1329 N N . LEU A 1 170 ? -8.589 -32.994 75.204 1.00 24.14 170 LEU A N 1
ATOM 1330 C CA . LEU A 1 170 ? -9.955 -33.567 75.126 1.00 24.14 170 LEU A CA 1
ATOM 1331 C C . LEU A 1 170 ? -10.873 -32.550 75.922 1.00 24.14 170 LEU A C 1
ATOM 1333 O O . LEU A 1 170 ? -10.304 -31.578 76.424 1.00 24.14 170 LEU A O 1
ATOM 1337 N N . PRO A 1 171 ? -12.204 -32.719 76.150 1.00 26.86 171 PRO A N 1
ATOM 1338 C CA . PRO A 1 171 ? -13.010 -33.898 75.862 1.00 26.86 171 PRO A CA 1
ATOM 1339 C C . PRO A 1 171 ? -14.429 -33.709 75.293 1.00 26.86 171 PRO A C 1
ATOM 1341 O O . PRO A 1 171 ? -15.016 -32.633 75.282 1.00 26.86 171 PRO A O 1
ATOM 1344 N N . SER A 1 172 ? -14.999 -34.842 74.878 1.00 32.78 172 SER A N 1
ATOM 1345 C CA . SER A 1 172 ? -16.429 -35.018 74.621 1.00 32.78 172 SER A CA 1
ATOM 1346 C C . SER A 1 172 ? -17.234 -35.153 75.920 1.00 32.78 172 SER A C 1
ATOM 1348 O O . SER A 1 172 ? -16.824 -35.874 76.828 1.00 32.78 172 SER A O 1
ATOM 1350 N N . GLY A 1 173 ? -18.428 -34.560 75.941 1.00 25.34 173 GLY A N 1
ATOM 1351 C CA . GLY A 1 173 ? -19.518 -34.858 76.878 1.00 25.34 173 GLY A CA 1
ATOM 1352 C C . GLY A 1 173 ? -20.467 -33.664 77.044 1.00 25.34 173 GLY A C 1
ATOM 1353 O O . GLY A 1 173 ? -20.022 -32.532 76.918 1.00 25.34 173 GLY A O 1
ATOM 1354 N N . LEU A 1 174 ? -21.768 -33.823 77.310 1.00 25.50 174 LEU A N 1
ATOM 1355 C CA . LEU A 1 174 ? -22.621 -35.020 77.418 1.00 25.50 174 LEU A CA 1
ATOM 1356 C C . LEU A 1 174 ? -24.098 -34.556 77.342 1.00 25.50 174 LEU A C 1
ATOM 1358 O O . LEU A 1 174 ? -24.430 -33.588 78.014 1.00 25.50 174 LEU A O 1
ATOM 1362 N N . HIS A 1 175 ? -24.971 -35.314 76.654 1.00 25.44 175 HIS A N 1
ATOM 1363 C CA . HIS A 1 175 ? -26.449 -35.319 76.821 1.00 25.44 175 HIS A CA 1
ATOM 1364 C C . HIS A 1 175 ? -27.245 -34.009 76.506 1.00 25.44 175 HIS A C 1
ATOM 1366 O O . HIS A 1 175 ? -26.658 -32.948 76.360 1.00 25.44 175 HIS A O 1
ATOM 1372 N N . LEU A 1 176 ? -28.581 -33.988 76.306 1.00 25.16 176 LEU A N 1
ATOM 1373 C CA . LEU A 1 176 ? -29.659 -35.002 76.394 1.00 25.16 176 LEU A CA 1
ATOM 1374 C C . LEU A 1 176 ? -30.819 -34.663 75.396 1.00 25.16 176 LEU A C 1
ATOM 1376 O O . LEU A 1 176 ? -31.059 -33.489 75.162 1.00 25.16 176 LEU A O 1
ATOM 1380 N N . PHE A 1 177 ? -31.507 -35.689 74.853 1.00 26.44 177 PHE A N 1
ATOM 1381 C CA . PHE A 1 177 ? -32.946 -35.852 74.464 1.00 26.44 177 PHE A CA 1
ATOM 1382 C C . PHE A 1 177 ? -33.921 -34.631 74.361 1.00 26.44 177 PHE A C 1
ATOM 1384 O O . PHE A 1 177 ? -33.798 -33.674 75.107 1.00 26.44 177 PHE A O 1
ATOM 1391 N N . ASN A 1 178 ? -35.024 -34.626 73.582 1.00 26.52 178 ASN A N 1
ATOM 1392 C CA . ASN A 1 178 ? -35.746 -35.642 72.774 1.00 26.52 178 ASN A CA 1
ATOM 1393 C C . ASN A 1 178 ? -36.618 -34.955 71.684 1.00 26.52 178 ASN A C 1
ATOM 1395 O O . ASN A 1 178 ? -36.869 -33.760 71.811 1.00 26.52 178 ASN A O 1
ATOM 1399 N N . GLY A 1 179 ? -37.187 -35.678 70.697 1.00 24.14 179 GLY A N 1
ATOM 1400 C CA . GLY A 1 179 ? -38.136 -35.030 69.756 1.00 24.14 179 GLY A CA 1
ATOM 1401 C C . GLY A 1 179 ? -38.744 -35.791 68.559 1.00 24.14 179 GLY A C 1
ATOM 1402 O O . GLY A 1 179 ? -39.074 -35.147 67.575 1.00 24.14 179 GLY A O 1
ATOM 1403 N N . SER A 1 180 ? -38.874 -37.122 68.603 1.00 26.61 180 SER A N 1
ATOM 1404 C CA . SER A 1 180 ? -39.848 -37.950 67.837 1.00 26.61 180 SER A CA 1
ATOM 1405 C C . SER A 1 180 ? -40.497 -37.422 66.521 1.00 26.61 180 SER A C 1
ATOM 1407 O O . SER A 1 180 ? -41.456 -36.654 66.578 1.00 26.61 180 SER A O 1
ATOM 1409 N N . ASN A 1 181 ? -40.152 -38.001 65.356 1.00 25.67 181 ASN A N 1
ATOM 1410 C CA . ASN A 1 181 ? -41.015 -38.956 64.610 1.00 25.67 181 ASN A CA 1
ATOM 1411 C C . ASN A 1 181 ? -40.505 -39.280 63.184 1.00 25.67 181 ASN A C 1
ATOM 1413 O O . ASN A 1 181 ? -40.011 -38.424 62.462 1.00 25.67 181 ASN A O 1
ATOM 1417 N N . SER A 1 182 ? -40.670 -40.545 62.781 1.00 24.67 182 SER A N 1
ATOM 1418 C CA . SER A 1 182 ? -40.407 -41.095 61.430 1.00 24.67 182 SER A CA 1
ATOM 1419 C C . SER A 1 182 ? -41.746 -41.329 60.684 1.00 24.67 182 SER A C 1
ATOM 1421 O O . SER A 1 182 ? -42.770 -41.225 61.369 1.00 24.67 182 SER A O 1
ATOM 1423 N N . PRO A 1 183 ? -41.817 -41.659 59.362 1.00 38.84 183 PRO A N 1
ATOM 1424 C CA . PRO A 1 183 ? -41.318 -42.953 58.830 1.00 38.84 183 PRO A CA 1
ATOM 1425 C C . PRO A 1 183 ? -40.862 -43.033 57.337 1.00 38.84 183 PRO A C 1
ATOM 1427 O O . PRO A 1 183 ? -41.370 -42.294 56.512 1.00 38.84 183 PRO A O 1
ATOM 1430 N N . LYS A 1 184 ? -40.017 -44.050 57.023 1.00 27.92 184 LYS A N 1
ATOM 1431 C CA . LYS A 1 184 ? -39.953 -44.956 55.817 1.00 27.92 184 LYS A CA 1
ATOM 1432 C C . LYS A 1 184 ? -40.046 -44.362 54.376 1.00 27.92 184 LYS A C 1
ATOM 1434 O O . LYS A 1 184 ? -40.742 -43.393 54.153 1.00 27.92 184 LYS A O 1
ATOM 1439 N N . TYR A 1 185 ? -39.487 -44.900 53.280 1.00 27.84 185 TYR A N 1
ATOM 1440 C CA . TYR A 1 185 ? -38.785 -46.138 52.841 1.00 27.84 185 TYR A CA 1
ATOM 1441 C C . TYR A 1 185 ? -37.597 -45.695 51.924 1.00 27.84 185 TYR A C 1
ATOM 1443 O O . TYR A 1 185 ? -37.560 -44.534 51.539 1.00 27.84 185 TYR A O 1
ATOM 1451 N N . GLY A 1 186 ? -36.614 -46.499 51.487 1.00 25.20 186 GLY A N 1
ATOM 1452 C CA . GLY A 1 186 ? -36.394 -47.954 51.534 1.00 25.20 186 GLY A CA 1
ATOM 1453 C C . GLY A 1 186 ? -34.911 -48.320 51.264 1.00 25.20 186 GLY A C 1
ATOM 1454 O O . GLY A 1 186 ? -34.061 -47.438 51.230 1.00 25.20 186 GLY A O 1
ATOM 1455 N N . ASN A 1 187 ? -34.591 -49.616 51.138 1.00 25.39 187 ASN A N 1
ATOM 1456 C CA . ASN A 1 187 ? -33.252 -50.196 51.389 1.00 25.39 187 ASN A CA 1
ATOM 1457 C C . ASN A 1 187 ? -32.667 -51.018 50.207 1.00 25.39 187 ASN A C 1
ATOM 1459 O O . ASN A 1 187 ? -33.432 -51.550 49.407 1.00 25.39 187 ASN A O 1
ATOM 1463 N N . GLY A 1 188 ? -31.333 -51.195 50.182 1.00 25.36 188 GLY A N 1
ATOM 1464 C CA . GLY A 1 188 ? -30.548 -52.061 49.273 1.00 25.36 188 GLY A CA 1
ATOM 1465 C C . GLY A 1 188 ? -29.144 -51.468 49.005 1.00 25.36 188 GLY A C 1
ATOM 1466 O O . GLY A 1 188 ? -29.065 -50.541 48.212 1.00 25.36 188 GLY A O 1
ATOM 1467 N N . CYS A 1 189 ? -28.026 -51.789 49.689 1.00 24.05 189 CYS A N 1
ATOM 1468 C CA . CYS A 1 189 ? -27.417 -53.100 50.038 1.00 24.05 189 CYS A CA 1
ATOM 1469 C C . CYS A 1 189 ? -26.991 -53.871 48.762 1.00 24.05 189 CYS A C 1
ATOM 1471 O O . CYS A 1 189 ? -27.843 -54.024 47.895 1.00 24.05 189 CYS A O 1
ATOM 1473 N N . ALA A 1 190 ? -25.790 -54.431 48.532 1.00 26.91 190 ALA A N 1
ATOM 1474 C CA . ALA A 1 190 ? -24.447 -54.489 49.165 1.00 26.91 190 ALA A CA 1
ATOM 1475 C C . ALA A 1 190 ? -23.505 -55.236 48.157 1.00 26.91 190 ALA A C 1
ATOM 1477 O O . ALA A 1 190 ? -24.032 -55.838 47.225 1.00 26.91 190 ALA A O 1
ATOM 1478 N N . GLU A 1 191 ? -22.168 -55.360 48.229 1.00 23.75 191 GLU A N 1
ATOM 1479 C CA . GLU A 1 191 ? -21.003 -54.698 48.874 1.00 23.75 191 GLU A CA 1
ATOM 1480 C C . GLU A 1 191 ? -19.718 -55.384 48.276 1.00 23.75 191 GLU A C 1
ATOM 1482 O O . GLU A 1 191 ? -19.863 -56.224 47.390 1.00 23.75 191 GLU A O 1
ATOM 1487 N N . LEU A 1 192 ? -18.496 -55.100 48.775 1.00 25.36 192 LEU A N 1
ATOM 1488 C CA . LEU A 1 192 ? -17.221 -55.848 48.578 1.00 25.36 192 LEU A CA 1
ATOM 1489 C C . LEU A 1 192 ? -16.468 -55.675 47.229 1.00 25.36 192 LEU A C 1
ATOM 1491 O O . LEU A 1 192 ? -17.078 -55.668 46.170 1.00 25.36 192 LEU A O 1
ATOM 1495 N N . GLN A 1 193 ? -15.124 -55.635 47.162 1.00 26.12 193 GLN A N 1
ATOM 1496 C CA . GLN A 1 193 ? -14.070 -55.197 48.108 1.00 26.12 193 GLN A CA 1
ATOM 1497 C C . GLN A 1 193 ? -12.699 -55.172 47.378 1.00 26.12 193 GLN A C 1
ATOM 1499 O O . GLN A 1 193 ? -12.405 -56.139 46.692 1.00 26.12 193 GLN A O 1
ATOM 1504 N N . GLN A 1 194 ? -11.851 -54.161 47.654 1.00 24.27 194 GLN A N 1
ATOM 1505 C CA . GLN A 1 194 ? -10.358 -54.205 47.677 1.00 24.27 194 GLN A CA 1
ATOM 1506 C C . GLN A 1 194 ? -9.596 -54.612 46.370 1.00 24.27 194 GLN A C 1
ATOM 1508 O O . GLN A 1 194 ? -10.128 -55.265 45.491 1.00 24.27 194 GLN A O 1
ATOM 1513 N N . SER A 1 195 ? -8.336 -54.224 46.112 1.00 22.11 195 SER A N 1
ATOM 1514 C CA . SER A 1 195 ? -7.280 -53.632 46.954 1.00 22.11 195 SER A CA 1
ATOM 1515 C C . SER A 1 195 ? -6.354 -52.651 46.198 1.00 22.11 195 SER A C 1
ATOM 1517 O O . SER A 1 195 ? -6.079 -52.810 45.013 1.00 22.11 195 SER A O 1
ATOM 1519 N N . ALA A 1 196 ? -5.809 -51.689 46.946 1.00 22.41 196 ALA A N 1
ATOM 1520 C CA . ALA A 1 196 ? -4.683 -50.795 46.621 1.00 22.41 196 ALA A CA 1
ATOM 1521 C C . ALA A 1 196 ? -3.313 -51.554 46.674 1.00 22.41 196 ALA A C 1
ATOM 1523 O O . ALA A 1 196 ? -3.334 -52.732 47.018 1.00 22.41 196 ALA A O 1
ATOM 1524 N N . LEU A 1 197 ? -2.086 -51.034 46.450 1.00 23.00 197 LEU A N 1
ATOM 1525 C CA . LEU A 1 197 ? -1.472 -49.773 45.952 1.00 23.00 197 LEU A CA 1
ATOM 1526 C C . LEU A 1 197 ? 0.064 -50.026 45.775 1.00 23.00 197 LEU A C 1
ATOM 1528 O O . LEU A 1 197 ? 0.558 -51.014 46.311 1.00 23.00 197 LEU A O 1
ATOM 1532 N N . CYS A 1 198 ? 0.811 -49.067 45.189 1.00 23.91 198 CYS A N 1
ATOM 1533 C CA . CYS A 1 198 ? 2.268 -48.811 45.388 1.00 23.91 198 CYS A CA 1
ATOM 1534 C C . CYS A 1 198 ? 3.330 -49.842 44.891 1.00 23.91 198 CYS A C 1
ATOM 1536 O O . CYS A 1 198 ? 3.080 -51.037 44.855 1.00 23.91 198 CYS A O 1
ATOM 1538 N N . GLU A 1 199 ? 4.596 -49.486 44.590 1.00 23.09 199 GLU A N 1
ATOM 1539 C CA . GLU A 1 199 ? 5.213 -48.260 44.014 1.00 23.09 199 GLU A CA 1
ATOM 1540 C C . GLU A 1 199 ? 6.736 -48.473 43.729 1.00 23.09 199 GLU A C 1
ATOM 1542 O O . GLU A 1 199 ? 7.317 -49.458 44.170 1.00 23.09 199 GLU A O 1
ATOM 1547 N N . ALA A 1 200 ? 7.385 -47.478 43.090 1.00 22.44 200 ALA A N 1
ATOM 1548 C CA . ALA A 1 200 ? 8.808 -47.077 43.246 1.00 22.44 200 ALA A CA 1
ATOM 1549 C C . ALA A 1 200 ? 10.001 -47.730 42.456 1.00 22.44 200 ALA A C 1
ATOM 1551 O O . ALA A 1 200 ? 10.750 -48.542 42.986 1.00 22.44 200 ALA A O 1
ATOM 1552 N N . ARG A 1 201 ? 10.361 -47.059 41.333 1.00 24.17 201 ARG A N 1
ATOM 1553 C CA . ARG A 1 201 ? 11.644 -46.296 41.105 1.00 24.17 201 ARG A CA 1
ATOM 1554 C C . ARG A 1 201 ? 12.980 -47.029 40.674 1.00 24.17 201 ARG A C 1
ATOM 1556 O O . ARG A 1 201 ? 12.969 -48.247 40.587 1.00 24.17 201 ARG A O 1
ATOM 1563 N N . PRO A 1 202 ? 14.058 -46.331 40.174 1.00 32.44 202 PRO A N 1
ATOM 1564 C CA . PRO A 1 202 ? 14.441 -46.441 38.734 1.00 32.44 202 PRO A CA 1
ATOM 1565 C C . PRO A 1 202 ? 15.963 -46.499 38.329 1.00 32.44 202 PRO A C 1
ATOM 1567 O O . PRO A 1 202 ? 16.846 -46.309 39.161 1.00 32.44 202 PRO A O 1
ATOM 1570 N N . SER A 1 203 ? 16.239 -46.532 36.997 1.00 25.36 203 SER A N 1
ATOM 1571 C CA . SER A 1 203 ? 17.492 -46.139 36.251 1.00 25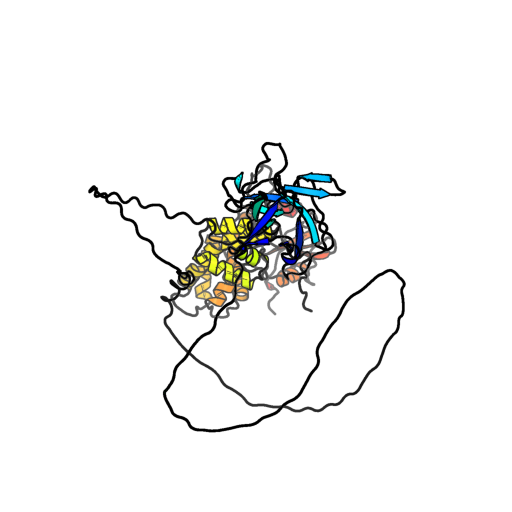.36 203 SER A CA 1
ATOM 1572 C C . SER A 1 203 ? 18.715 -47.111 36.291 1.00 25.36 203 SER A C 1
ATOM 1574 O O . SER A 1 203 ? 18.689 -47.971 37.168 1.00 25.36 203 SER A O 1
ATOM 1576 N N . PRO A 1 204 ? 19.775 -47.052 35.409 1.00 29.53 204 PRO A N 1
ATOM 1577 C CA . PRO A 1 204 ? 20.264 -45.967 34.512 1.00 29.53 204 PRO A CA 1
ATOM 1578 C C . PRO A 1 204 ? 20.686 -46.423 33.040 1.00 29.53 204 PRO A C 1
ATOM 1580 O O . PRO A 1 204 ? 19.851 -47.099 32.448 1.00 29.53 204 PRO A O 1
ATOM 1583 N N . PRO A 1 205 ? 21.792 -46.019 32.319 1.00 32.59 205 PRO A N 1
ATOM 1584 C CA . PRO A 1 205 ? 21.670 -45.462 30.937 1.00 32.59 205 PRO A CA 1
ATOM 1585 C C . PRO A 1 205 ? 22.615 -45.999 29.790 1.00 32.59 205 PRO A C 1
ATOM 1587 O O . PRO A 1 205 ? 23.470 -46.843 30.023 1.00 32.59 205 PRO A O 1
ATOM 1590 N N . LEU A 1 206 ? 22.532 -45.366 28.587 1.00 27.31 206 LEU A N 1
ATOM 1591 C CA . LEU A 1 206 ? 23.522 -45.218 27.460 1.00 27.31 206 LEU A CA 1
ATOM 1592 C C . LEU A 1 206 ? 23.502 -46.104 26.162 1.00 27.31 206 LEU A C 1
ATOM 1594 O O . LEU A 1 206 ? 23.845 -47.275 26.173 1.00 27.31 206 LEU A O 1
ATOM 1598 N N . LYS A 1 207 ? 23.379 -45.393 25.012 1.00 24.23 207 LYS A N 1
ATOM 1599 C CA . LYS A 1 207 ? 24.101 -45.496 23.696 1.00 24.23 207 LYS A CA 1
ATOM 1600 C C . LYS A 1 207 ? 23.881 -46.637 22.644 1.00 24.23 207 LYS A C 1
ATOM 1602 O O . LYS A 1 207 ? 24.527 -47.673 22.707 1.00 24.23 207 LYS A O 1
ATOM 1607 N N . ARG A 1 208 ? 23.339 -46.191 21.481 1.00 24.19 208 ARG A N 1
ATOM 1608 C CA . ARG A 1 208 ? 23.883 -46.278 20.079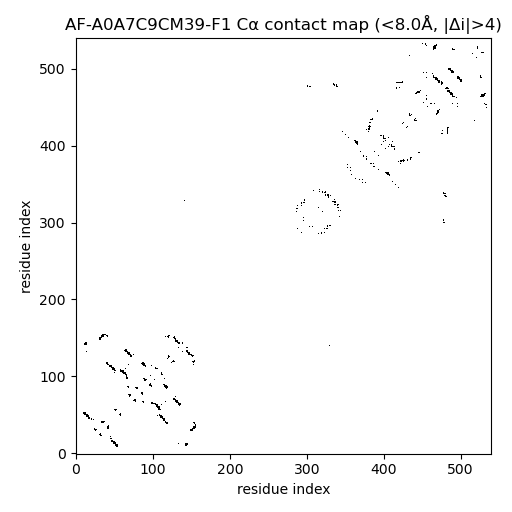 1.00 24.19 208 ARG A CA 1
ATOM 1609 C C . ARG A 1 208 ? 23.462 -47.448 19.128 1.00 24.19 208 ARG A C 1
ATOM 1611 O O . ARG A 1 208 ? 23.513 -48.606 19.497 1.00 24.19 208 ARG A O 1
ATOM 1618 N N . VAL A 1 209 ? 23.283 -47.076 17.838 1.00 23.33 209 VAL A N 1
ATOM 1619 C CA . VAL A 1 209 ? 23.362 -47.849 16.551 1.00 23.33 209 VAL A CA 1
ATOM 1620 C C . VAL A 1 209 ? 22.049 -48.302 15.852 1.00 23.33 209 VAL A C 1
ATOM 1622 O O . VAL A 1 209 ? 21.542 -49.384 16.089 1.00 23.33 209 VAL A O 1
ATOM 1625 N N . LYS A 1 210 ? 21.603 -47.464 14.896 1.00 24.75 210 LYS A N 1
ATOM 1626 C CA . LYS A 1 210 ? 21.386 -47.695 13.436 1.00 24.75 210 LYS A CA 1
ATOM 1627 C C . LYS A 1 210 ? 20.623 -48.929 12.864 1.00 24.75 210 LYS A C 1
ATOM 1629 O O . LYS A 1 210 ? 21.076 -50.056 12.992 1.00 24.75 210 LYS A O 1
ATOM 1634 N N . LEU A 1 211 ? 19.709 -48.578 11.939 1.00 21.84 211 LEU A N 1
ATOM 1635 C CA . LEU A 1 211 ? 19.383 -49.197 10.629 1.00 21.84 211 LEU A CA 1
ATOM 1636 C C . LEU A 1 211 ? 18.402 -50.392 10.554 1.00 21.84 211 LEU A C 1
ATOM 1638 O O . LEU A 1 211 ? 18.617 -51.436 11.154 1.00 21.84 211 LEU A O 1
ATOM 1642 N N . GLY A 1 212 ? 17.396 -50.242 9.682 1.00 24.20 212 GLY A N 1
ATOM 1643 C CA . GLY A 1 212 ? 16.510 -51.299 9.177 1.00 24.20 212 GLY A CA 1
ATOM 1644 C C . GLY A 1 212 ? 15.437 -50.710 8.250 1.00 24.20 212 GLY A C 1
ATOM 1645 O O . GLY A 1 212 ? 14.560 -49.991 8.718 1.00 24.20 212 GLY A O 1
ATOM 1646 N N . GLN A 1 213 ? 15.545 -50.954 6.942 1.00 24.61 213 GLN A N 1
ATOM 1647 C CA . GLN A 1 213 ? 14.507 -50.644 5.945 1.00 24.61 213 GLN A CA 1
ATOM 1648 C C . GLN A 1 213 ? 13.518 -51.820 5.861 1.00 24.61 213 GLN A C 1
ATOM 1650 O O . GLN A 1 213 ? 13.928 -52.949 6.110 1.00 24.61 213 GLN A O 1
ATOM 1655 N N . ASP A 1 214 ? 12.256 -51.583 5.485 1.00 24.73 214 ASP A N 1
ATOM 1656 C CA . ASP A 1 214 ? 11.772 -51.940 4.136 1.00 24.73 214 ASP A CA 1
ATOM 1657 C C . ASP A 1 214 ? 10.268 -51.652 3.919 1.00 24.73 214 ASP A C 1
ATOM 1659 O O . ASP A 1 214 ? 9.428 -51.893 4.779 1.00 24.73 214 ASP A O 1
ATOM 1663 N N . ASN A 1 215 ? 9.991 -51.059 2.751 1.00 26.20 215 ASN A N 1
ATOM 1664 C CA . ASN A 1 215 ? 8.971 -51.359 1.724 1.00 26.20 215 ASN A CA 1
ATOM 1665 C C . ASN A 1 215 ? 7.800 -52.333 2.032 1.00 26.20 215 ASN A C 1
ATOM 1667 O O . ASN A 1 215 ? 7.967 -53.291 2.771 1.00 26.20 215 ASN A O 1
ATOM 1671 N N . ALA A 1 216 ? 6.658 -52.333 1.326 1.00 23.62 216 ALA A N 1
ATOM 1672 C CA . ALA A 1 216 ? 5.901 -51.391 0.470 1.00 23.62 216 ALA A CA 1
ATOM 1673 C C . ALA A 1 216 ? 4.690 -52.179 -0.121 1.00 23.62 216 ALA A C 1
ATOM 1675 O O . ALA A 1 216 ? 4.752 -53.406 -0.139 1.00 23.62 216 ALA A O 1
ATOM 1676 N N . PHE A 1 217 ? 3.683 -51.494 -0.703 1.00 23.77 217 PHE A N 1
ATOM 1677 C CA . PHE A 1 217 ? 2.614 -52.074 -1.565 1.00 23.77 217 PHE A CA 1
ATOM 1678 C C . PHE A 1 217 ? 1.613 -53.056 -0.872 1.00 23.77 217 PHE A C 1
ATOM 1680 O O . PHE A 1 217 ? 1.902 -53.577 0.196 1.00 23.77 217 PHE A O 1
ATOM 1687 N N . THR A 1 218 ? 0.380 -53.331 -1.342 1.00 24.05 218 THR A N 1
ATOM 1688 C CA . THR A 1 218 ? -0.414 -52.860 -2.507 1.00 24.05 218 THR A CA 1
ATOM 1689 C C . THR A 1 218 ? -1.932 -53.008 -2.230 1.00 24.05 218 THR A C 1
ATOM 1691 O O . THR A 1 218 ? -2.346 -54.002 -1.646 1.00 24.05 218 THR A O 1
ATOM 1694 N N . ASP A 1 219 ? -2.717 -52.041 -2.721 1.00 23.61 219 ASP A N 1
ATOM 1695 C CA . ASP A 1 219 ? -3.923 -52.143 -3.578 1.00 23.61 219 ASP A CA 1
ATOM 1696 C C . ASP A 1 219 ? -5.270 -52.847 -3.240 1.00 23.61 219 ASP A C 1
ATOM 1698 O O . ASP A 1 219 ? -5.373 -54.009 -2.864 1.00 23.61 219 ASP A O 1
ATOM 1702 N N . THR A 1 220 ? -6.318 -52.104 -3.651 1.00 24.08 220 THR A N 1
ATOM 1703 C CA . THR A 1 220 ? -7.609 -52.497 -4.282 1.00 24.08 220 THR A CA 1
ATOM 1704 C C . THR A 1 220 ? -8.657 -53.341 -3.546 1.00 24.08 220 THR A C 1
ATOM 1706 O O . THR A 1 220 ? -8.481 -54.531 -3.311 1.00 24.08 220 THR A O 1
ATOM 1709 N N . ASN A 1 221 ? -9.839 -52.737 -3.347 1.00 27.75 221 ASN A N 1
ATOM 1710 C CA . ASN A 1 221 ? -11.101 -53.009 -4.081 1.00 27.75 221 ASN A CA 1
ATOM 1711 C C . ASN A 1 221 ? -12.165 -52.012 -3.558 1.00 27.75 221 ASN A C 1
ATOM 1713 O O . ASN A 1 221 ? -12.412 -51.946 -2.361 1.00 27.75 221 ASN A O 1
ATOM 1717 N N . SER A 1 222 ? -12.619 -51.018 -4.327 1.00 26.00 222 SER A N 1
ATOM 1718 C CA . SER A 1 222 ? -13.709 -51.085 -5.318 1.00 26.00 222 SER A CA 1
ATOM 1719 C C . SER A 1 222 ? -15.042 -51.621 -4.772 1.00 26.00 222 SER A C 1
ATOM 1721 O O . SER A 1 222 ? -15.204 -52.830 -4.654 1.00 26.00 222 SER A O 1
ATOM 1723 N N . ASP A 1 223 ? -16.029 -50.737 -4.593 1.00 25.33 223 ASP A N 1
ATOM 1724 C CA . ASP A 1 223 ? -17.331 -50.958 -5.233 1.00 25.33 223 ASP A CA 1
ATOM 1725 C C . ASP A 1 223 ? -18.113 -49.648 -5.430 1.00 25.33 223 ASP A C 1
ATOM 1727 O O . ASP A 1 223 ? -17.826 -48.637 -4.784 1.00 25.33 223 ASP A O 1
ATOM 1731 N N . ALA A 1 224 ? -19.069 -49.646 -6.361 1.00 27.25 224 ALA A N 1
ATOM 1732 C CA . ALA A 1 224 ? -19.765 -48.444 -6.820 1.00 27.25 224 ALA A CA 1
ATOM 1733 C C . ALA A 1 224 ? -21.294 -48.571 -6.757 1.00 27.25 224 ALA A C 1
ATOM 1735 O O . ALA A 1 224 ? -21.857 -49.610 -7.084 1.00 27.25 224 ALA A O 1
ATOM 1736 N N . SER A 1 225 ? -21.995 -47.467 -6.480 1.00 26.28 225 SER A N 1
ATOM 1737 C CA . SER A 1 225 ? -23.334 -47.234 -7.042 1.00 26.28 225 SER A CA 1
ATOM 1738 C C . SER A 1 225 ? -23.683 -45.742 -7.049 1.00 26.28 225 SER A C 1
ATOM 1740 O O . SER A 1 225 ? -23.108 -44.949 -6.305 1.00 26.28 225 SER A O 1
ATOM 1742 N N . ALA A 1 226 ? -24.600 -45.346 -7.931 1.00 26.95 226 ALA A N 1
ATOM 1743 C CA . ALA A 1 226 ? -24.992 -43.957 -8.144 1.00 26.95 226 ALA A CA 1
ATOM 1744 C C . ALA A 1 226 ? -26.515 -43.822 -8.264 1.00 26.95 226 ALA A C 1
ATOM 1746 O O . ALA A 1 226 ? -27.138 -44.679 -8.893 1.00 26.95 226 ALA A O 1
ATOM 1747 N N . LYS A 1 227 ? -27.077 -42.705 -7.767 1.00 25.39 227 LYS A N 1
ATOM 1748 C CA . LYS A 1 227 ? -28.115 -41.872 -8.427 1.00 25.39 227 LYS A CA 1
ATOM 1749 C C . LYS A 1 227 ? -28.520 -40.656 -7.567 1.00 25.39 227 LYS A C 1
ATOM 1751 O O . LYS A 1 227 ? -28.342 -40.656 -6.357 1.00 25.39 227 LYS A O 1
ATOM 1756 N N . ARG A 1 228 ? -29.009 -39.613 -8.251 1.00 26.33 228 ARG A N 1
ATOM 1757 C CA . ARG A 1 228 ? -29.607 -38.347 -7.744 1.00 26.33 228 ARG A CA 1
ATOM 1758 C C . ARG A 1 228 ? -31.161 -38.516 -7.635 1.00 26.33 228 ARG A C 1
ATOM 1760 O O . ARG A 1 228 ? -31.574 -39.650 -7.901 1.00 26.33 228 ARG A O 1
ATOM 1767 N N . PRO A 1 229 ? -32.038 -37.492 -7.430 1.00 37.31 229 PRO A N 1
ATOM 1768 C CA . PRO A 1 229 ? -31.841 -36.045 -7.157 1.00 37.31 229 PRO A CA 1
ATOM 1769 C C . PRO A 1 229 ? -32.837 -35.378 -6.136 1.00 37.31 229 PRO A C 1
ATOM 1771 O O . PRO A 1 229 ? -33.663 -36.062 -5.546 1.00 37.31 229 PRO A O 1
ATOM 1774 N N . ASP A 1 230 ? -32.764 -34.034 -6.047 1.00 24.53 230 ASP A N 1
ATOM 1775 C CA . ASP A 1 230 ? -33.836 -33.022 -5.807 1.00 24.53 230 ASP A CA 1
ATOM 1776 C C . ASP A 1 230 ? -34.439 -32.681 -4.409 1.00 24.53 230 ASP A C 1
ATOM 1778 O O . ASP A 1 230 ? -34.290 -33.400 -3.427 1.00 24.53 230 ASP A O 1
ATOM 1782 N N . GLU A 1 231 ? -35.102 -31.503 -4.407 1.00 26.47 231 GLU A N 1
ATOM 1783 C CA . GLU A 1 231 ? -35.964 -30.810 -3.408 1.00 26.47 231 GLU A CA 1
ATOM 1784 C C . GLU A 1 231 ? -35.366 -29.796 -2.386 1.00 26.47 231 GLU A C 1
ATOM 1786 O O . GLU A 1 231 ? -35.080 -30.074 -1.228 1.00 26.47 231 GLU A O 1
ATOM 1791 N N . GLU A 1 232 ? -35.229 -28.557 -2.886 1.00 24.92 232 GLU A N 1
ATOM 1792 C CA . GLU A 1 232 ? -35.807 -27.282 -2.394 1.00 24.92 232 GLU A CA 1
ATOM 1793 C C . GLU A 1 232 ? -35.840 -26.829 -0.904 1.00 24.92 232 GLU A C 1
ATOM 1795 O O . GLU A 1 232 ? -36.465 -27.413 -0.030 1.00 24.92 232 GLU A O 1
ATOM 1800 N N . CYS A 1 233 ? -35.370 -25.578 -0.738 1.00 23.25 233 CYS A N 1
ATOM 1801 C CA . CYS A 1 233 ? -35.977 -24.472 0.031 1.00 23.25 233 CYS A CA 1
ATOM 1802 C C . CYS A 1 233 ? -36.074 -24.539 1.578 1.00 23.25 233 CYS A C 1
ATOM 1804 O O . CYS A 1 233 ? -36.865 -25.281 2.152 1.00 23.25 233 CYS A O 1
ATOM 1806 N N . ASN A 1 234 ? -35.432 -23.573 2.260 1.00 25.53 234 ASN A N 1
ATOM 1807 C CA . ASN A 1 234 ? -36.186 -22.459 2.868 1.00 25.53 234 ASN A CA 1
ATOM 1808 C C . ASN A 1 234 ? -35.317 -21.272 3.326 1.00 25.53 234 ASN A C 1
ATOM 1810 O O . ASN A 1 234 ? -34.167 -21.410 3.738 1.00 25.53 234 ASN A O 1
ATOM 1814 N N . SER A 1 235 ? -35.911 -20.084 3.234 1.00 28.03 235 SER A N 1
ATOM 1815 C CA . SER A 1 235 ? -35.350 -18.774 3.581 1.00 28.03 235 SER A CA 1
ATOM 1816 C C . SER A 1 235 ? -35.555 -18.393 5.051 1.00 28.03 235 SER A C 1
ATOM 1818 O O . SER A 1 235 ? -36.571 -18.762 5.633 1.00 28.03 235 SER A O 1
ATOM 1820 N N . TYR A 1 236 ? -34.715 -17.495 5.581 1.00 27.31 236 TYR A N 1
ATOM 1821 C CA . TYR A 1 236 ? -35.073 -16.667 6.741 1.00 27.31 236 TYR A CA 1
ATOM 1822 C C . TYR A 1 236 ? -34.841 -15.176 6.479 1.00 27.31 236 TYR A C 1
ATOM 1824 O O . TYR A 1 236 ? -33.712 -14.708 6.354 1.00 27.31 236 TYR A O 1
ATOM 1832 N N . THR A 1 237 ? -35.938 -14.422 6.454 1.00 24.55 237 THR A N 1
ATOM 1833 C CA . THR A 1 237 ? -35.968 -12.963 6.597 1.00 24.55 237 THR A CA 1
ATOM 1834 C C . THR A 1 237 ? -36.132 -12.585 8.067 1.00 24.55 237 THR A C 1
ATOM 1836 O O . THR A 1 237 ? -37.079 -13.050 8.699 1.00 24.55 237 THR A O 1
ATOM 1839 N N . VAL A 1 238 ? -35.323 -11.654 8.580 1.00 29.02 238 VAL A N 1
ATOM 1840 C CA . VAL A 1 238 ? -35.688 -10.825 9.745 1.00 29.02 238 VAL A CA 1
ATOM 1841 C C . VAL A 1 238 ? -35.217 -9.395 9.488 1.00 29.02 238 VAL A C 1
ATOM 1843 O O . VAL A 1 238 ? -34.073 -9.176 9.101 1.00 29.02 238 VAL A O 1
ATOM 1846 N N . ALA A 1 239 ? -36.105 -8.424 9.697 1.00 23.31 239 ALA A N 1
ATOM 1847 C CA . ALA A 1 239 ? -35.813 -6.999 9.585 1.00 23.31 239 ALA A CA 1
ATOM 1848 C C . ALA A 1 239 ? -35.775 -6.344 10.973 1.00 23.31 239 ALA A C 1
ATOM 1850 O O . ALA A 1 239 ? -36.599 -6.675 11.823 1.00 23.31 239 ALA A O 1
ATOM 1851 N N . ALA A 1 240 ? -34.896 -5.357 11.173 1.00 23.70 240 ALA A N 1
ATOM 1852 C CA . ALA A 1 240 ? -35.032 -4.375 12.250 1.00 23.70 240 ALA A CA 1
ATOM 1853 C C . ALA A 1 240 ? -34.274 -3.074 11.930 1.00 23.70 240 ALA A C 1
ATOM 1855 O O . ALA A 1 240 ? -33.060 -3.072 11.745 1.00 23.70 240 ALA A O 1
ATOM 1856 N N . ASN A 1 241 ? -35.000 -1.954 11.916 1.00 28.36 241 ASN A N 1
ATOM 1857 C CA . ASN A 1 241 ? -34.421 -0.610 11.995 1.00 28.36 241 ASN A CA 1
ATOM 1858 C C . ASN A 1 241 ? -34.083 -0.250 13.459 1.00 28.36 241 ASN A C 1
ATOM 1860 O O . ASN A 1 241 ? -34.652 -0.825 14.383 1.00 28.36 241 ASN A O 1
ATOM 1864 N N . LYS A 1 242 ? -33.261 0.798 13.642 1.00 32.69 242 LYS A N 1
ATOM 1865 C CA . LYS A 1 242 ? -32.850 1.434 14.919 1.00 32.69 242 LYS A CA 1
ATOM 1866 C C . LYS A 1 242 ? -31.900 0.637 15.834 1.00 32.69 242 LYS A C 1
ATOM 1868 O O . LYS A 1 242 ? -32.309 0.153 16.883 1.00 32.69 242 LYS A O 1
ATOM 1873 N N . VAL A 1 243 ? -30.594 0.725 15.560 1.00 28.89 243 VAL A N 1
ATOM 1874 C CA . VAL A 1 243 ? -29.548 0.666 16.606 1.00 28.89 243 VAL A CA 1
ATOM 1875 C C . VAL A 1 243 ? -28.447 1.699 16.310 1.00 28.89 243 VAL A C 1
ATOM 1877 O O . VAL A 1 243 ? -27.383 1.358 15.811 1.00 28.89 243 VAL A O 1
ATOM 1880 N N . GLN A 1 244 ? -28.691 2.980 16.615 1.00 29.77 244 GLN A N 1
ATOM 1881 C CA . GLN A 1 244 ? -27.665 4.044 16.518 1.00 29.77 244 GLN A CA 1
ATOM 1882 C C . GLN A 1 244 ? -27.396 4.755 17.861 1.00 29.77 244 GLN A C 1
ATOM 1884 O O . GLN A 1 244 ? -26.682 5.750 17.914 1.00 29.77 244 GLN A O 1
ATOM 1889 N N . SER A 1 245 ? -27.944 4.239 18.969 1.00 27.38 245 SER A N 1
ATOM 1890 C CA . SER A 1 245 ? -27.801 4.828 20.313 1.00 27.38 245 SER A CA 1
ATOM 1891 C C . SER A 1 245 ? -27.342 3.849 21.404 1.00 27.38 245 SER A C 1
ATOM 1893 O O . SER A 1 245 ? -27.301 4.237 22.566 1.00 27.38 245 SER A O 1
ATOM 1895 N N . ALA A 1 246 ? -27.010 2.596 21.065 1.00 28.73 246 ALA A N 1
ATOM 1896 C CA . ALA A 1 246 ? -26.651 1.553 22.042 1.00 28.73 246 ALA A CA 1
ATOM 1897 C C . ALA A 1 246 ? -25.144 1.219 22.102 1.00 28.73 246 ALA A C 1
ATOM 1899 O O . ALA A 1 246 ? -24.688 0.596 23.053 1.00 28.73 246 ALA A O 1
ATOM 1900 N N . LEU A 1 247 ? -24.354 1.649 21.113 1.00 31.55 247 LEU A N 1
ATOM 1901 C CA . LEU A 1 247 ? -22.928 1.303 20.994 1.00 31.55 247 LEU A CA 1
ATOM 1902 C C . LEU A 1 247 ? -21.978 2.222 21.784 1.00 31.55 247 LEU A C 1
ATOM 1904 O O . LEU A 1 247 ? -20.774 1.993 21.790 1.00 31.55 247 LEU A O 1
ATOM 1908 N N . ARG A 1 248 ? -22.501 3.239 22.485 1.00 28.75 248 ARG A N 1
ATOM 1909 C CA . ARG A 1 248 ? -21.689 4.178 23.282 1.00 28.75 248 ARG A CA 1
ATOM 1910 C C . ARG A 1 248 ? -21.301 3.641 24.670 1.00 28.75 248 ARG A C 1
ATOM 1912 O O . ARG A 1 248 ? -20.421 4.215 25.292 1.00 28.75 248 ARG A O 1
ATOM 1919 N N . THR A 1 249 ? -21.924 2.556 25.138 1.00 28.70 249 THR A N 1
ATOM 1920 C CA . THR A 1 249 ? -21.844 2.117 26.550 1.00 28.70 249 THR A CA 1
ATOM 1921 C C . THR A 1 249 ? -21.203 0.736 26.753 1.00 28.70 249 THR A C 1
ATOM 1923 O O . THR A 1 249 ? -21.079 0.279 27.883 1.00 28.70 249 THR A O 1
ATOM 1926 N N . SER A 1 250 ? -20.777 0.051 25.685 1.00 26.95 250 SER A N 1
ATOM 1927 C CA . SER A 1 250 ? -20.286 -1.340 25.766 1.00 26.95 250 SER A CA 1
ATOM 1928 C C . SER A 1 250 ? -18.812 -1.488 26.188 1.00 26.95 250 SER A C 1
ATOM 1930 O O . SER A 1 250 ? -18.318 -2.612 26.240 1.00 26.95 250 SER A O 1
ATOM 1932 N N . LEU A 1 251 ? -18.103 -0.385 26.462 1.00 30.12 251 LEU A N 1
ATOM 1933 C CA . LEU A 1 251 ? -16.700 -0.397 26.909 1.00 30.12 251 LEU A CA 1
ATOM 1934 C C . LEU A 1 251 ? -16.539 -0.042 28.403 1.00 30.12 251 LEU A C 1
ATOM 1936 O O . LEU A 1 251 ? -15.464 -0.224 28.960 1.00 30.12 251 LEU A O 1
ATOM 1940 N N . GLU A 1 252 ? -17.602 0.419 29.071 1.00 29.50 252 GLU A N 1
ATOM 1941 C CA . GLU A 1 252 ? -17.567 0.824 30.489 1.00 29.50 252 GLU A CA 1
ATOM 1942 C C . GLU A 1 252 ? -17.964 -0.312 31.458 1.00 29.50 252 GLU A C 1
ATOM 1944 O O . GLU A 1 252 ? -17.825 -0.172 32.669 1.00 29.50 252 GLU A O 1
ATOM 1949 N N . SER A 1 253 ? -18.442 -1.457 30.954 1.00 26.14 253 SER A N 1
ATOM 1950 C CA . SER A 1 253 ? -19.064 -2.520 31.764 1.00 26.14 253 SER A CA 1
ATOM 1951 C C . SER A 1 253 ? -18.144 -3.697 32.125 1.00 26.14 253 SER A C 1
ATOM 1953 O O . SER A 1 253 ? -18.633 -4.809 32.321 1.00 26.14 253 SER A O 1
ATOM 1955 N N . LEU A 1 254 ? -16.823 -3.496 32.179 1.00 29.31 254 LEU A N 1
ATOM 1956 C CA . LEU A 1 254 ? -15.862 -4.541 32.577 1.00 29.31 254 LEU A CA 1
ATOM 1957 C C . LEU A 1 254 ? -14.831 -4.024 33.594 1.00 29.31 254 LEU A C 1
ATOM 1959 O O . LEU A 1 254 ? -13.636 -4.300 33.517 1.00 29.31 254 LEU A O 1
ATOM 1963 N N . GLN A 1 255 ? -15.335 -3.274 34.573 1.00 27.19 255 GLN A N 1
ATOM 1964 C CA . GLN A 1 255 ? -14.622 -2.907 35.791 1.00 27.19 255 GLN A CA 1
ATOM 1965 C C . GLN A 1 255 ? -15.549 -3.143 36.993 1.00 27.19 255 GLN A C 1
ATOM 1967 O O . GLN A 1 255 ? -16.239 -2.239 37.462 1.00 27.19 255 GLN A O 1
ATOM 1972 N N . GLU A 1 256 ? -15.615 -4.394 37.455 1.00 26.28 256 GLU A N 1
ATOM 1973 C CA . GLU A 1 256 ? -16.396 -4.751 38.642 1.00 26.28 256 GLU A CA 1
ATOM 1974 C C . GLU A 1 256 ? -15.746 -4.201 39.917 1.00 26.28 256 GLU A C 1
ATOM 1976 O O . GLU A 1 256 ? -14.538 -4.312 40.135 1.00 26.28 256 GLU A O 1
ATOM 1981 N N . ASN A 1 257 ? -16.578 -3.604 40.771 1.00 26.00 257 ASN A N 1
ATOM 1982 C CA . ASN A 1 257 ? -16.187 -3.164 42.103 1.00 26.00 257 ASN A CA 1
ATOM 1983 C C . ASN A 1 257 ? -16.069 -4.358 43.056 1.00 26.00 257 ASN A C 1
ATOM 1985 O O . ASN A 1 257 ? -16.974 -5.185 43.130 1.00 26.00 257 ASN A O 1
ATOM 1989 N N . TYR A 1 258 ? -15.049 -4.325 43.909 1.00 28.02 258 TYR A N 1
ATOM 1990 C CA . TYR A 1 258 ? -15.145 -4.827 45.278 1.00 28.02 258 TYR A CA 1
ATOM 1991 C C . TYR A 1 258 ? -14.805 -3.673 46.217 1.00 28.02 258 TYR A C 1
ATOM 1993 O O . TYR A 1 258 ? -13.873 -2.913 45.950 1.00 28.02 258 TYR A O 1
ATOM 2001 N N . GLY A 1 259 ? -15.554 -3.527 47.306 1.00 28.25 259 GLY A N 1
ATOM 2002 C CA . GLY A 1 259 ? -15.301 -2.486 48.293 1.00 28.25 259 GLY A CA 1
ATOM 2003 C C . GLY A 1 259 ? -15.686 -2.926 49.695 1.00 28.25 259 GLY A C 1
ATOM 2004 O O . GLY A 1 259 ? -16.639 -3.677 49.856 1.00 28.25 259 GLY A O 1
ATOM 2005 N N . GLU A 1 260 ? -14.958 -2.402 50.675 1.00 27.11 260 GLU A N 1
ATOM 2006 C CA . GLU A 1 260 ? -15.374 -2.156 52.060 1.00 27.11 260 GLU A CA 1
ATOM 2007 C C . GLU A 1 260 ? -14.489 -0.993 52.554 1.00 27.11 260 GLU A C 1
ATOM 2009 O O . GLU A 1 260 ? -13.284 -0.976 52.315 1.00 27.11 260 GLU A O 1
ATOM 2014 N N . ILE A 1 261 ? -15.086 0.156 52.884 1.00 30.12 261 ILE A N 1
ATOM 2015 C CA . ILE A 1 261 ? -15.343 0.599 54.265 1.00 30.12 261 ILE A CA 1
ATOM 2016 C C . ILE A 1 261 ? -14.061 0.641 55.111 1.00 30.12 261 ILE A C 1
ATOM 2018 O O . ILE A 1 261 ? -13.623 -0.388 55.607 1.00 30.12 261 ILE A O 1
ATOM 2022 N N . ASP A 1 262 ? -13.563 1.852 55.397 1.00 28.59 262 ASP A N 1
ATOM 2023 C CA . ASP A 1 262 ? -13.477 2.258 56.805 1.00 28.59 262 ASP A CA 1
ATOM 2024 C C . ASP A 1 262 ? -13.470 3.782 57.025 1.00 28.59 262 ASP A C 1
ATOM 2026 O O . ASP A 1 262 ? -13.275 4.580 56.106 1.00 28.59 262 ASP A O 1
ATOM 2030 N N . ASN A 1 263 ? -13.759 4.174 58.264 1.00 30.73 263 ASN A N 1
ATOM 2031 C CA . ASN A 1 263 ? -14.104 5.532 58.680 1.00 30.73 263 ASN A CA 1
ATOM 2032 C C . ASN A 1 263 ? -12.888 6.330 59.176 1.00 30.73 263 ASN A C 1
ATOM 2034 O O . ASN A 1 263 ? -12.086 5.799 59.941 1.00 30.73 263 ASN A O 1
ATOM 2038 N N . SER A 1 264 ? -12.832 7.641 58.898 1.00 30.22 264 SER A N 1
ATOM 2039 C CA . SER A 1 264 ? -12.359 8.668 59.853 1.00 30.22 264 SER A CA 1
ATOM 2040 C C . SER A 1 264 ? -12.624 10.090 59.348 1.00 30.22 264 SER A C 1
ATOM 2042 O O . SER A 1 264 ? -12.466 10.381 58.165 1.00 30.22 264 SER A O 1
ATOM 2044 N N . ALA A 1 265 ? -13.028 10.974 60.261 1.00 31.67 265 ALA A N 1
ATOM 2045 C CA . ALA A 1 265 ? -13.360 12.370 59.983 1.00 31.67 265 ALA A CA 1
ATOM 2046 C C . ALA A 1 265 ? -12.138 13.303 60.070 1.00 31.67 265 ALA A C 1
ATOM 2048 O O . ALA A 1 265 ? -11.196 13.029 60.813 1.00 31.67 265 ALA A O 1
ATOM 2049 N N . SER A 1 266 ? -12.206 14.448 59.386 1.00 28.61 266 SER A N 1
ATOM 2050 C CA . SER A 1 266 ? -11.511 15.672 59.803 1.00 28.61 266 SER A CA 1
ATOM 2051 C C . SER A 1 266 ? -12.180 16.899 59.179 1.00 28.61 266 SER A C 1
ATOM 2053 O O . SER A 1 266 ? -12.340 16.966 57.959 1.00 28.61 266 SER A O 1
ATOM 2055 N N . ASP A 1 267 ? -12.571 17.858 60.015 1.00 31.20 267 ASP A N 1
ATOM 2056 C CA . ASP A 1 267 ? -13.270 19.076 59.607 1.00 31.20 267 ASP A CA 1
ATOM 2057 C C . ASP A 1 267 ? -12.316 20.144 59.056 1.00 31.20 267 ASP A C 1
ATOM 2059 O O . ASP A 1 267 ? -11.228 20.365 59.593 1.00 31.20 267 ASP A O 1
ATOM 2063 N N . SER A 1 268 ? -12.765 20.892 58.044 1.00 31.86 268 SER A N 1
ATOM 2064 C CA . SER A 1 268 ? -12.369 22.293 57.822 1.00 31.86 268 SER A CA 1
ATOM 2065 C C . SER A 1 268 ? -13.300 22.967 56.817 1.00 31.86 268 SER A C 1
ATOM 2067 O O . SER A 1 268 ? -13.188 22.763 55.608 1.00 31.86 268 SER A O 1
ATOM 2069 N N . GLU A 1 269 ? -14.198 23.816 57.315 1.00 32.22 269 GLU A N 1
ATOM 2070 C CA . GLU A 1 269 ? -14.914 24.772 56.473 1.00 32.22 269 GLU A CA 1
ATOM 2071 C C . GLU A 1 269 ? -13.971 25.895 56.016 1.00 32.22 269 GLU A C 1
ATOM 2073 O O . GLU A 1 269 ? -13.256 26.495 56.816 1.00 32.22 269 GLU A O 1
ATOM 2078 N N . SER A 1 270 ? -14.009 26.228 54.725 1.00 31.66 270 SER A N 1
ATOM 2079 C CA . SER A 1 270 ? -13.455 27.478 54.201 1.00 31.66 270 SER A CA 1
ATOM 2080 C C . SER A 1 270 ? -14.221 27.887 52.943 1.00 31.66 270 SER A C 1
ATOM 2082 O O . SER A 1 270 ? -14.220 27.185 51.931 1.00 31.66 270 SER A O 1
ATOM 2084 N N . VAL A 1 271 ? -14.928 29.014 53.025 1.00 35.50 271 VAL A N 1
ATOM 2085 C CA . VAL A 1 271 ? -15.787 29.548 51.958 1.00 35.50 271 VAL A CA 1
ATOM 2086 C C . VAL A 1 271 ? -14.984 30.515 51.087 1.00 35.50 271 VAL A C 1
ATOM 2088 O O . VAL A 1 271 ? -14.483 31.515 51.594 1.00 35.50 271 VAL A O 1
ATOM 2091 N N . GLY A 1 272 ? -14.912 30.290 49.768 1.00 29.48 272 GLY A N 1
ATOM 2092 C CA . GLY A 1 272 ? -14.238 31.250 48.881 1.00 29.48 272 GLY A CA 1
ATOM 2093 C C . GLY A 1 272 ? -14.184 30.917 47.385 1.00 29.48 272 GLY A C 1
ATOM 2094 O O . GLY A 1 272 ? -13.240 30.299 46.917 1.00 29.48 272 GLY A O 1
ATOM 2095 N N . ALA A 1 273 ? -15.161 31.425 46.628 1.00 27.89 273 ALA A N 1
ATOM 2096 C CA . ALA A 1 273 ? -15.034 31.875 45.230 1.00 27.89 273 ALA A CA 1
ATOM 2097 C C . ALA A 1 273 ? -14.249 31.016 44.197 1.00 27.89 273 ALA A C 1
ATOM 2099 O O . ALA A 1 273 ? -13.124 31.322 43.812 1.00 27.89 273 ALA A O 1
ATOM 2100 N N . ARG A 1 274 ? -14.966 30.062 43.589 1.00 34.62 274 ARG A N 1
ATOM 2101 C CA . ARG A 1 274 ? -15.169 29.956 42.123 1.00 34.62 274 ARG A CA 1
ATOM 2102 C C . ARG A 1 274 ? -14.011 30.419 41.208 1.00 34.62 274 ARG A C 1
ATOM 2104 O O . ARG A 1 274 ? -14.043 31.532 40.696 1.00 34.62 274 ARG A O 1
ATOM 2111 N N . ASN A 1 275 ? -13.121 29.489 40.862 1.00 29.22 275 ASN A N 1
ATOM 2112 C CA . ASN A 1 275 ? -12.427 29.434 39.566 1.00 29.22 275 ASN A CA 1
ATOM 2113 C C . ASN A 1 275 ? -12.094 27.968 39.243 1.00 29.22 275 ASN A C 1
ATOM 2115 O O . ASN A 1 275 ? -11.015 27.474 39.559 1.00 29.22 275 ASN A O 1
ATOM 2119 N N . THR A 1 276 ? -13.043 27.239 38.649 1.00 28.42 276 THR A N 1
ATOM 2120 C CA . THR A 1 276 ? -12.782 25.893 38.124 1.00 28.42 276 THR A CA 1
ATOM 2121 C C . THR A 1 276 ? -12.043 25.993 36.798 1.00 28.42 276 THR A C 1
ATOM 2123 O O . THR A 1 276 ? -12.650 26.049 35.729 1.00 28.42 276 THR A O 1
ATOM 2126 N N . GLU A 1 277 ? -10.715 25.991 36.885 1.00 29.81 277 GLU A N 1
ATOM 2127 C CA . GLU A 1 277 ? -9.844 25.609 35.777 1.00 29.81 277 GLU A CA 1
ATOM 2128 C C . GLU A 1 277 ? -10.339 24.283 35.178 1.00 29.81 277 GLU A C 1
ATOM 2130 O O . GLU A 1 277 ? -10.615 23.326 35.914 1.00 29.81 277 GLU A O 1
ATOM 2135 N N . LEU A 1 278 ? -10.426 24.195 33.845 1.00 29.62 278 LEU A N 1
ATOM 2136 C CA . LEU A 1 278 ? -10.549 22.898 33.185 1.00 29.62 278 LEU A CA 1
ATOM 2137 C C . LEU A 1 278 ? -9.249 22.131 33.438 1.00 29.62 278 LEU A C 1
ATOM 2139 O O . LEU A 1 278 ? -8.265 22.299 32.718 1.00 29.62 278 LEU A O 1
ATOM 2143 N N . LYS A 1 279 ? -9.245 21.283 34.471 1.00 28.89 279 LYS A N 1
ATOM 2144 C CA . LYS A 1 279 ? -8.169 20.319 34.686 1.00 28.89 279 LYS A CA 1
ATOM 2145 C C . LYS A 1 279 ? -8.075 19.438 33.448 1.00 28.89 279 LYS A C 1
ATOM 2147 O O . LYS A 1 279 ? -8.984 18.660 33.165 1.00 28.89 279 LYS A O 1
ATOM 2152 N N . ASN A 1 280 ? -6.967 19.590 32.728 1.00 29.59 280 ASN A N 1
ATOM 2153 C CA . ASN A 1 280 ? -6.619 18.754 31.591 1.00 29.59 280 ASN A CA 1
ATOM 2154 C C . ASN A 1 280 ? -6.774 17.282 31.981 1.00 29.59 280 ASN A C 1
ATOM 2156 O O . ASN A 1 280 ? -6.101 16.807 32.899 1.00 29.59 280 ASN A O 1
ATOM 2160 N N . VAL A 1 281 ? -7.647 16.568 31.269 1.00 30.97 281 VAL A N 1
ATOM 2161 C CA . VAL A 1 281 ? -7.697 15.107 31.331 1.00 30.97 281 VAL A CA 1
ATOM 2162 C C . VAL A 1 281 ? -6.295 14.597 30.978 1.00 30.97 281 VAL A C 1
ATOM 2164 O O . VAL A 1 281 ? -5.725 15.077 29.990 1.00 30.97 281 VAL A O 1
ATOM 2167 N N . PRO A 1 282 ? -5.704 13.665 31.749 1.00 29.38 282 PRO A N 1
ATOM 2168 C CA . PRO A 1 282 ? -4.431 13.070 31.377 1.00 29.38 282 PRO A CA 1
ATOM 2169 C C . PRO A 1 282 ? -4.568 12.472 29.978 1.00 29.38 282 PRO A C 1
ATOM 2171 O O . PRO A 1 282 ? -5.421 11.616 29.747 1.00 29.38 282 PRO A O 1
ATOM 2174 N N . ARG A 1 283 ? -3.753 12.942 29.027 1.00 32.53 283 ARG A N 1
ATOM 2175 C CA . ARG A 1 283 ? -3.702 12.353 27.688 1.00 32.53 283 ARG A CA 1
ATOM 2176 C C . ARG A 1 283 ? -3.153 10.935 27.847 1.00 32.53 283 ARG A C 1
ATOM 2178 O O . ARG A 1 283 ? -1.935 10.772 27.914 1.00 32.53 283 ARG A O 1
ATOM 2185 N N . ASN A 1 284 ? -4.044 9.944 27.930 1.00 38.91 284 ASN A N 1
ATOM 2186 C CA . ASN A 1 284 ? -3.683 8.534 27.826 1.00 38.91 284 ASN A CA 1
ATOM 2187 C C . ASN A 1 284 ? -2.874 8.379 26.537 1.00 38.91 284 ASN A C 1
ATOM 2189 O O . ASN A 1 284 ? -3.386 8.601 25.439 1.00 38.91 284 ASN A O 1
ATOM 2193 N N . LYS A 1 285 ? -1.578 8.106 26.694 1.00 47.56 285 LYS A N 1
ATOM 2194 C CA . LYS A 1 285 ? -0.701 7.790 25.572 1.00 47.56 285 LYS A CA 1
ATOM 2195 C C . LYS A 1 285 ? -1.138 6.440 25.007 1.00 47.56 285 LYS A C 1
ATOM 2197 O O . LYS A 1 285 ? -1.510 5.567 25.781 1.00 47.56 285 LYS A O 1
ATOM 2202 N N . GLU A 1 286 ? -1.063 6.323 23.683 1.00 53.78 286 GLU A N 1
ATOM 2203 C CA . GLU A 1 286 ? -1.404 5.129 22.891 1.00 53.78 286 GLU A CA 1
ATOM 2204 C C . GLU A 1 286 ? -2.914 4.817 22.808 1.00 53.78 286 GLU A C 1
ATOM 2206 O O . GLU A 1 286 ? -3.442 3.906 23.437 1.00 53.78 286 GLU A O 1
ATOM 2211 N N . LEU A 1 287 ? -3.609 5.551 21.923 1.00 64.25 287 LEU A N 1
ATOM 2212 C CA . LEU A 1 287 ? -4.934 5.169 21.399 1.00 64.25 287 LEU A CA 1
ATOM 2213 C C . LEU A 1 287 ? -4.888 3.897 20.529 1.00 64.25 287 LEU A C 1
ATOM 2215 O O . LEU A 1 287 ? -5.908 3.242 20.328 1.00 64.25 287 LEU A O 1
ATOM 2219 N N . ILE A 1 288 ? -3.714 3.562 19.988 1.00 79.75 288 ILE A N 1
ATOM 2220 C CA . ILE A 1 288 ? -3.486 2.425 19.094 1.00 79.75 288 ILE A CA 1
ATOM 2221 C C . ILE A 1 288 ? -2.531 1.471 19.805 1.00 79.75 288 ILE A C 1
ATOM 2223 O O . ILE A 1 288 ? -1.370 1.802 20.022 1.00 79.75 288 ILE A O 1
ATOM 2227 N N . SER A 1 289 ? -3.032 0.295 20.180 1.00 83.75 289 SER A N 1
ATOM 2228 C CA . SER A 1 289 ? -2.250 -0.696 20.922 1.00 83.75 289 SER A CA 1
ATOM 2229 C C . SER A 1 289 ? -1.213 -1.415 20.050 1.00 83.75 289 SER A C 1
ATOM 2231 O O . SER A 1 289 ? -1.448 -1.644 18.859 1.00 83.75 289 SER A O 1
ATOM 2233 N N . ASP A 1 290 ? -0.134 -1.903 20.670 1.00 82.62 290 ASP A N 1
ATOM 2234 C CA . ASP A 1 290 ? 0.828 -2.827 20.044 1.00 82.62 290 ASP A CA 1
ATOM 2235 C C . ASP A 1 290 ? 0.137 -4.038 19.391 1.00 82.62 290 ASP A C 1
ATOM 2237 O O . ASP A 1 290 ? 0.531 -4.480 18.312 1.00 82.62 290 ASP A O 1
ATOM 2241 N N . LEU A 1 291 ? -0.942 -4.551 19.997 1.00 84.06 291 LEU A N 1
ATOM 2242 C CA . LEU A 1 291 ? -1.737 -5.647 19.436 1.00 84.06 291 LEU A CA 1
ATOM 2243 C C . LEU A 1 291 ? -2.422 -5.247 18.119 1.00 84.06 291 LEU A C 1
ATOM 2245 O O . LEU A 1 291 ? -2.500 -6.062 17.201 1.00 84.06 291 LEU A O 1
ATOM 2249 N N . THR A 1 292 ? -2.899 -4.006 18.004 1.00 88.38 292 THR A N 1
ATOM 2250 C CA . THR A 1 292 ? -3.483 -3.457 16.770 1.00 88.38 292 THR A CA 1
ATOM 2251 C C . THR A 1 292 ? -2.430 -3.372 15.667 1.00 88.38 292 THR A C 1
ATOM 2253 O O . THR A 1 292 ? -2.674 -3.804 14.541 1.00 88.38 292 THR A O 1
ATOM 2256 N N . ILE A 1 293 ? -1.238 -2.875 16.001 1.00 89.81 293 ILE A N 1
ATOM 2257 C CA . ILE A 1 293 ? -0.106 -2.754 15.075 1.00 89.81 293 ILE A CA 1
ATOM 2258 C C . ILE A 1 293 ? 0.359 -4.145 14.608 1.00 89.81 293 ILE A C 1
ATOM 2260 O O . ILE A 1 293 ? 0.477 -4.392 13.408 1.00 89.81 293 ILE A O 1
ATOM 2264 N N . PHE A 1 294 ? 0.533 -5.089 15.536 1.00 86.44 294 PHE A N 1
ATOM 2265 C CA . PHE A 1 294 ? 0.907 -6.476 15.246 1.00 86.44 294 PHE A CA 1
ATOM 2266 C C . PHE A 1 294 ? -0.125 -7.185 14.353 1.00 86.44 294 PHE A C 1
ATOM 2268 O O . PHE A 1 294 ? 0.238 -7.813 13.355 1.00 86.44 294 PHE A O 1
ATOM 2275 N N . ARG A 1 295 ? -1.424 -7.028 14.656 1.00 88.62 295 ARG A N 1
ATOM 2276 C CA . ARG A 1 295 ? -2.521 -7.531 13.813 1.00 88.62 295 ARG A CA 1
ATOM 2277 C C . ARG A 1 295 ? -2.506 -6.911 12.422 1.00 88.62 295 ARG A C 1
ATOM 2279 O O . ARG A 1 295 ? -2.729 -7.633 11.457 1.00 88.62 295 ARG A O 1
ATOM 2286 N N . TYR A 1 296 ? -2.213 -5.617 12.288 1.00 92.06 296 TYR A N 1
ATOM 2287 C CA . TYR A 1 296 ? -2.094 -4.978 10.978 1.00 92.06 296 TYR A CA 1
ATOM 2288 C C . TYR A 1 296 ? -0.935 -5.559 10.156 1.00 92.06 296 TYR A C 1
ATOM 2290 O O . TYR A 1 296 ? -1.114 -5.872 8.975 1.00 92.06 296 TYR A O 1
ATOM 2298 N N . CYS A 1 297 ? 0.233 -5.760 10.773 1.00 88.00 297 CYS A N 1
ATOM 2299 C CA . CYS A 1 297 ? 1.391 -6.365 10.114 1.00 88.00 297 CYS A CA 1
ATOM 2300 C C . CYS A 1 297 ? 1.078 -7.780 9.599 1.00 88.00 297 CYS A C 1
ATOM 2302 O O . CYS A 1 297 ? 1.370 -8.076 8.441 1.00 88.00 297 CYS A O 1
ATOM 2304 N N . LEU A 1 298 ? 0.424 -8.622 10.407 1.00 86.19 298 LEU A N 1
ATOM 2305 C CA . LEU A 1 298 ? 0.071 -10.001 10.040 1.00 86.19 298 LEU A CA 1
ATOM 2306 C C . LEU A 1 298 ? -1.190 -10.153 9.174 1.00 86.19 298 LEU A C 1
ATOM 2308 O O . LEU A 1 298 ? -1.342 -11.170 8.500 1.00 86.19 298 LEU A O 1
ATOM 2312 N N . GLY A 1 299 ? -2.107 -9.186 9.210 1.00 84.75 299 GLY A N 1
ATOM 2313 C CA . GLY A 1 299 ? -3.411 -9.285 8.558 1.00 84.75 299 GLY A CA 1
ATOM 2314 C C . GLY A 1 299 ? -3.329 -9.356 7.032 1.00 84.75 299 GLY A C 1
ATOM 2315 O O . GLY A 1 299 ? -2.455 -8.755 6.403 1.00 84.75 299 GLY A O 1
ATOM 2316 N N . GLY A 1 300 ? -4.290 -10.047 6.420 1.00 88.56 300 GLY A N 1
ATOM 2317 C CA . GLY A 1 300 ? -4.528 -9.957 4.986 1.00 88.56 300 GLY A CA 1
ATOM 2318 C C . GLY A 1 300 ? -5.131 -8.603 4.593 1.00 88.56 300 GLY A C 1
ATOM 2319 O O . GLY A 1 300 ? -5.350 -7.706 5.411 1.00 88.56 300 GLY A O 1
ATOM 2320 N N . LEU A 1 301 ? -5.396 -8.427 3.296 1.00 90.56 301 LEU A N 1
ATOM 2321 C CA . LEU A 1 301 ? -5.934 -7.164 2.772 1.00 90.56 301 LEU A CA 1
ATOM 2322 C C . LEU A 1 301 ? -7.331 -6.843 3.329 1.00 90.56 301 LEU A C 1
ATOM 2324 O O . LEU A 1 301 ? -7.640 -5.672 3.534 1.00 90.56 301 LEU A O 1
ATOM 2328 N N . SER A 1 302 ? -8.148 -7.864 3.601 1.00 92.00 302 SER A N 1
ATOM 2329 C CA . SER A 1 302 ? -9.502 -7.719 4.150 1.00 92.00 302 SER A CA 1
ATOM 2330 C C . SER A 1 302 ? -9.481 -7.286 5.618 1.00 92.00 302 SER A C 1
ATOM 2332 O O . SER A 1 302 ? -10.213 -6.381 6.012 1.00 92.00 302 SER A O 1
ATOM 2334 N N . GLU A 1 303 ? -8.601 -7.885 6.417 1.00 91.62 303 GLU A N 1
ATOM 2335 C CA . GLU A 1 303 ? -8.408 -7.565 7.830 1.00 91.62 303 GLU A CA 1
ATOM 2336 C C . GLU A 1 303 ? -7.837 -6.151 7.976 1.00 91.62 303 GLU A C 1
ATOM 2338 O O . GLU A 1 303 ? -8.351 -5.351 8.757 1.00 91.62 303 GLU A O 1
ATOM 2343 N N . ARG A 1 304 ? -6.822 -5.805 7.169 1.00 93.81 304 ARG A N 1
ATOM 2344 C CA . ARG A 1 304 ? -6.256 -4.447 7.105 1.00 93.81 304 ARG A CA 1
ATOM 2345 C C . ARG A 1 304 ? -7.303 -3.411 6.695 1.00 93.81 304 ARG A C 1
ATOM 2347 O O . ARG A 1 304 ? -7.347 -2.343 7.294 1.00 93.81 304 ARG A O 1
ATOM 2354 N N . LEU A 1 305 ? -8.165 -3.729 5.725 1.00 93.75 305 LEU A N 1
ATOM 2355 C CA . LEU A 1 305 ? -9.248 -2.851 5.264 1.00 93.75 305 LEU A CA 1
ATOM 2356 C C . LEU A 1 305 ? -10.251 -2.561 6.385 1.00 93.75 305 LEU A C 1
ATOM 2358 O O . LEU A 1 305 ? -10.669 -1.417 6.554 1.00 93.75 305 LEU A O 1
ATOM 2362 N N . PHE A 1 306 ? -10.634 -3.592 7.139 1.00 93.25 306 PHE A N 1
ATOM 2363 C CA . PHE A 1 306 ? -11.549 -3.454 8.267 1.00 93.25 306 PHE A CA 1
ATOM 2364 C C . PHE A 1 306 ? -10.916 -2.632 9.399 1.00 93.25 306 PHE A C 1
ATOM 2366 O O . PHE A 1 306 ? -11.470 -1.602 9.778 1.00 93.25 306 PHE A O 1
ATOM 2373 N N . MET A 1 307 ? -9.706 -3.003 9.840 1.00 93.88 307 MET A N 1
ATOM 2374 C CA . MET A 1 307 ? -8.978 -2.283 10.891 1.00 93.88 307 MET A CA 1
ATOM 2375 C C . MET A 1 307 ? -8.766 -0.805 10.548 1.00 93.88 307 MET A C 1
ATOM 2377 O O . MET A 1 307 ? -9.016 0.051 11.387 1.00 93.88 307 MET A O 1
ATOM 2381 N N . LEU A 1 308 ? -8.345 -0.476 9.322 1.00 94.94 308 LEU A N 1
ATOM 2382 C CA . LEU A 1 308 ? -8.116 0.918 8.927 1.00 94.94 308 LEU A CA 1
ATOM 2383 C C . LEU A 1 308 ? -9.397 1.754 8.933 1.00 94.94 308 LEU A C 1
ATOM 2385 O O . LEU A 1 308 ? -9.369 2.903 9.373 1.00 94.94 308 LEU A O 1
ATOM 2389 N N . LYS A 1 309 ? -10.525 1.175 8.502 1.00 94.19 309 LYS A N 1
ATOM 2390 C CA . LYS A 1 309 ? -11.829 1.835 8.602 1.00 94.19 309 LYS A CA 1
ATOM 2391 C C . LYS A 1 309 ? -12.205 2.104 10.054 1.00 94.19 309 LYS A C 1
ATOM 2393 O O . LYS A 1 309 ? -12.511 3.248 10.370 1.00 94.19 309 LYS A O 1
ATOM 2398 N N . GLU A 1 310 ? -12.130 1.104 10.931 1.00 91.88 310 GLU A N 1
ATOM 2399 C CA . GLU A 1 310 ? -12.452 1.280 12.354 1.00 91.88 310 GLU A CA 1
ATOM 2400 C C . GLU A 1 310 ? -11.548 2.326 13.017 1.00 91.88 310 GLU A C 1
ATOM 2402 O O . GLU A 1 310 ? -12.042 3.272 13.626 1.00 91.88 310 GLU A O 1
ATOM 2407 N N . ILE A 1 311 ? -10.229 2.205 12.844 1.00 91.62 311 ILE A N 1
ATOM 2408 C CA . ILE A 1 311 ? -9.231 3.104 13.439 1.00 91.62 311 ILE A CA 1
ATOM 2409 C C . ILE A 1 311 ? -9.463 4.554 12.992 1.00 91.62 311 ILE A C 1
ATOM 2411 O O . ILE A 1 311 ? -9.474 5.456 13.833 1.00 91.62 311 ILE A O 1
ATOM 2415 N N . SER A 1 312 ? -9.721 4.790 11.699 1.00 92.44 312 SER A N 1
ATOM 2416 C CA . SER A 1 312 ? -9.888 6.146 11.150 1.00 92.44 312 SER A CA 1
ATOM 2417 C C . SER A 1 312 ? -11.016 6.964 11.793 1.00 92.44 312 SER A C 1
ATOM 2419 O O . SER A 1 312 ? -10.930 8.195 11.808 1.00 92.44 312 SER A O 1
ATOM 2421 N N . LEU A 1 313 ? -12.034 6.307 12.362 1.00 89.50 313 LEU A N 1
ATOM 2422 C CA . LEU A 1 313 ? -13.172 6.961 13.015 1.00 89.50 313 LEU A CA 1
ATOM 2423 C C . LEU A 1 313 ? -12.788 7.604 14.353 1.00 89.50 313 LEU A C 1
ATOM 2425 O O . LEU A 1 313 ? -13.373 8.617 14.734 1.00 89.50 313 LEU A O 1
ATOM 2429 N N . PHE A 1 314 ? -11.811 7.031 15.064 1.00 86.56 314 PHE A N 1
ATOM 2430 C CA . PHE A 1 314 ? -11.524 7.379 16.460 1.00 86.56 314 PHE A CA 1
ATOM 2431 C C . PHE A 1 314 ? -10.190 8.098 16.668 1.00 86.56 314 PHE A C 1
ATOM 2433 O O . PHE A 1 314 ? -10.055 8.845 17.636 1.00 86.56 314 PHE A O 1
ATOM 2440 N N . VAL A 1 315 ? -9.210 7.898 15.783 1.00 87.88 315 VAL A N 1
ATOM 2441 C CA . VAL A 1 315 ? -7.847 8.425 15.969 1.00 87.88 315 VAL A CA 1
ATOM 2442 C C . VAL A 1 315 ? -7.572 9.673 15.118 1.00 87.88 315 VAL A C 1
ATOM 2444 O O . VAL A 1 315 ? -8.249 9.940 14.113 1.00 87.88 315 VAL A O 1
ATOM 2447 N N . SER A 1 316 ? -6.580 10.471 15.519 1.00 89.00 316 SER A N 1
ATOM 2448 C CA . SER A 1 316 ? -6.155 11.654 14.764 1.00 89.00 316 SER A CA 1
ATOM 2449 C C . SER A 1 316 ? -5.227 11.302 13.592 1.00 89.00 316 SER A C 1
ATOM 2451 O O . SER A 1 316 ? -4.676 10.205 13.515 1.00 89.00 316 SER A O 1
ATOM 2453 N N . GLU A 1 317 ? -5.013 12.258 12.680 1.00 88.62 317 GLU A N 1
ATOM 2454 C CA . GLU A 1 317 ? -4.001 12.139 11.614 1.00 88.62 317 GLU A CA 1
ATOM 2455 C C . GLU A 1 317 ? -2.594 11.876 12.189 1.00 88.62 317 GLU A C 1
ATOM 2457 O O . GLU A 1 317 ? -1.822 11.135 11.587 1.00 88.62 317 GLU A O 1
ATOM 2462 N N . GLN A 1 318 ? -2.270 12.439 13.364 1.00 89.44 318 GLN A N 1
ATOM 2463 C CA . GLN A 1 318 ? -0.980 12.215 14.023 1.00 89.44 318 GLN A CA 1
ATOM 2464 C C . GLN A 1 318 ? -0.874 10.790 14.570 1.00 89.44 318 GLN A C 1
ATOM 2466 O O . GLN A 1 318 ? 0.122 10.128 14.314 1.00 89.44 318 GLN A O 1
ATOM 2471 N N . ASP A 1 319 ? -1.910 10.288 15.248 1.00 90.12 319 ASP A N 1
ATOM 2472 C CA . ASP A 1 319 ? -1.912 8.909 15.761 1.00 90.12 319 ASP A CA 1
ATOM 2473 C C . ASP A 1 319 ? -1.797 7.892 14.607 1.00 90.12 319 ASP A C 1
ATOM 2475 O O . ASP A 1 319 ? -1.119 6.874 14.732 1.00 90.12 319 ASP A O 1
ATOM 2479 N N . MET A 1 320 ? -2.413 8.179 13.450 1.00 91.44 320 MET A N 1
ATOM 2480 C CA . MET A 1 320 ? -2.239 7.362 12.243 1.00 91.44 320 MET A CA 1
ATOM 2481 C C . MET A 1 320 ? -0.842 7.472 11.634 1.00 91.44 320 MET A C 1
ATOM 2483 O O . MET A 1 320 ? -0.342 6.469 11.134 1.00 91.44 320 MET A O 1
ATOM 2487 N N . ALA A 1 321 ? -0.196 8.640 11.673 1.00 90.31 321 ALA A N 1
ATOM 2488 C CA . ALA A 1 321 ? 1.199 8.780 11.255 1.00 90.31 321 ALA A CA 1
ATOM 2489 C C . ALA A 1 321 ? 2.151 8.008 12.189 1.00 90.31 321 ALA A C 1
ATOM 2491 O O . ALA A 1 321 ? 3.054 7.322 11.713 1.00 90.31 321 ALA A O 1
ATOM 2492 N N . ASP A 1 322 ? 1.900 8.042 13.499 1.00 90.69 322 ASP A N 1
ATOM 2493 C CA . ASP A 1 322 ? 2.671 7.298 14.496 1.00 90.69 322 ASP A CA 1
ATOM 2494 C C . ASP A 1 322 ? 2.481 5.777 14.303 1.00 90.69 322 ASP A C 1
ATOM 2496 O O . ASP A 1 322 ? 3.459 5.031 14.239 1.00 90.69 322 ASP A O 1
ATOM 2500 N N . MET A 1 323 ? 1.242 5.308 14.085 1.00 91.94 323 MET A N 1
ATOM 2501 C CA . MET A 1 323 ? 0.957 3.917 13.694 1.00 91.94 323 MET A CA 1
ATOM 2502 C C . MET A 1 323 ? 1.633 3.537 12.371 1.00 91.94 323 MET A C 1
ATOM 2504 O O . MET A 1 323 ? 2.161 2.432 12.249 1.00 91.94 323 MET A O 1
ATOM 2508 N N . ALA A 1 324 ? 1.616 4.425 11.376 1.00 92.00 324 ALA A N 1
ATOM 2509 C CA . ALA A 1 324 ? 2.228 4.199 10.072 1.00 92.00 324 ALA A CA 1
ATOM 2510 C C . ALA A 1 324 ? 3.743 3.978 10.182 1.00 92.00 324 ALA A C 1
ATOM 2512 O O . ALA A 1 324 ? 4.285 3.093 9.517 1.00 92.00 324 ALA A O 1
ATOM 2513 N N . GLU A 1 325 ? 4.412 4.738 11.051 1.00 89.50 325 GLU A N 1
ATOM 2514 C CA . GLU A 1 325 ? 5.836 4.590 11.348 1.00 89.50 325 GLU A CA 1
ATOM 2515 C C . GLU A 1 325 ? 6.125 3.269 12.084 1.00 89.50 325 GLU A C 1
ATOM 2517 O O . GLU A 1 325 ? 7.013 2.521 11.675 1.00 89.50 325 GLU A O 1
ATOM 2522 N N . GLN A 1 326 ? 5.324 2.915 13.098 1.00 89.56 326 GLN A N 1
ATOM 2523 C CA . GLN A 1 326 ? 5.460 1.639 13.817 1.00 89.56 326 GLN A CA 1
ATOM 2524 C C . GLN A 1 326 ? 5.236 0.428 12.901 1.00 89.56 326 GLN A C 1
ATOM 2526 O O . GLN A 1 326 ? 6.036 -0.506 12.886 1.00 89.56 326 GLN A O 1
ATOM 2531 N N . VAL A 1 327 ? 4.191 0.442 12.069 1.00 90.12 327 VAL A N 1
ATOM 2532 C CA . VAL A 1 327 ? 3.961 -0.623 11.082 1.00 90.12 327 VAL A CA 1
ATOM 2533 C C . VAL A 1 327 ? 5.108 -0.692 10.073 1.00 90.12 327 VAL A C 1
ATOM 2535 O O . VAL A 1 327 ? 5.543 -1.793 9.740 1.00 90.12 327 VAL A O 1
ATOM 2538 N N . SER A 1 328 ? 5.618 0.444 9.589 1.00 86.38 328 SER A N 1
ATOM 2539 C CA . SER A 1 328 ? 6.774 0.483 8.683 1.00 86.38 328 SER A CA 1
ATOM 2540 C C . SER A 1 328 ? 7.997 -0.190 9.317 1.00 86.38 328 SER A C 1
ATOM 2542 O O . SER A 1 328 ? 8.620 -1.049 8.693 1.00 86.38 328 SER A O 1
ATOM 2544 N N . LEU A 1 329 ? 8.279 0.125 10.586 1.00 82.88 329 LEU A N 1
ATOM 2545 C CA . LEU A 1 329 ? 9.350 -0.480 11.378 1.00 82.88 329 LEU A CA 1
ATOM 2546 C C . LEU A 1 329 ? 9.166 -1.998 11.557 1.00 82.88 329 LEU A C 1
ATOM 2548 O O . LEU A 1 329 ? 10.110 -2.756 11.352 1.00 82.88 329 LEU A O 1
ATOM 2552 N N . PHE A 1 330 ? 7.964 -2.461 11.913 1.00 80.75 330 PHE A N 1
ATOM 2553 C CA . PHE A 1 330 ? 7.715 -3.876 12.224 1.00 80.75 330 PHE A CA 1
ATOM 2554 C C . PHE A 1 330 ? 7.496 -4.776 11.003 1.00 80.75 330 PHE A C 1
ATOM 2556 O O . PHE A 1 330 ? 7.766 -5.972 11.076 1.00 80.75 330 PHE A O 1
ATOM 2563 N N . SER A 1 331 ? 7.020 -4.223 9.887 1.00 82.19 331 SER A N 1
ATOM 2564 C CA . SER A 1 331 ? 6.926 -4.934 8.603 1.00 82.19 331 SER A CA 1
ATOM 2565 C C . SER A 1 331 ? 8.225 -4.883 7.793 1.00 82.19 331 SER A C 1
ATOM 2567 O O . SER A 1 331 ? 8.355 -5.617 6.816 1.00 82.19 331 SER A O 1
ATOM 2569 N N . GLY A 1 332 ? 9.165 -4.001 8.157 1.00 78.69 332 GLY A N 1
ATOM 2570 C CA . GLY A 1 332 ? 10.363 -3.709 7.367 1.00 78.69 332 GLY A CA 1
ATOM 2571 C C . GLY A 1 332 ? 10.063 -3.059 6.009 1.00 78.69 332 GLY A C 1
ATOM 2572 O O . GLY A 1 332 ? 10.897 -3.125 5.109 1.00 78.69 332 GLY A O 1
ATOM 2573 N N . CYS A 1 333 ? 8.871 -2.479 5.824 1.00 77.06 333 CYS A N 1
ATOM 2574 C CA . CYS A 1 333 ? 8.360 -2.070 4.517 1.00 77.06 333 CYS A CA 1
ATOM 2575 C C . CYS A 1 333 ? 7.645 -0.706 4.568 1.00 77.06 333 CYS A C 1
ATOM 2577 O O . CYS A 1 333 ? 6.474 -0.599 4.954 1.00 77.06 333 CYS A O 1
ATOM 2579 N N . SER A 1 334 ? 8.329 0.330 4.067 1.00 79.44 334 SER A N 1
ATOM 2580 C CA . SER A 1 334 ? 7.849 1.720 3.977 1.00 79.44 334 SER A CA 1
ATOM 2581 C C . SER A 1 334 ? 6.519 1.875 3.238 1.00 79.44 334 SER A C 1
ATOM 2583 O O . SER A 1 334 ? 5.720 2.737 3.594 1.00 79.44 334 SER A O 1
ATOM 2585 N N . HIS A 1 335 ? 6.215 1.014 2.264 1.00 80.06 335 HIS A N 1
ATOM 2586 C CA . HIS A 1 335 ? 4.968 1.084 1.497 1.00 80.06 335 HIS A CA 1
ATOM 2587 C C . HIS A 1 335 ? 3.701 1.025 2.376 1.00 80.06 335 HIS A C 1
ATOM 2589 O O . HIS A 1 335 ? 2.696 1.654 2.049 1.00 80.06 335 HIS A O 1
ATOM 2595 N N . HIS A 1 336 ? 3.734 0.341 3.531 1.00 87.12 336 HIS A N 1
ATOM 2596 C CA . HIS A 1 336 ? 2.603 0.348 4.471 1.00 87.12 336 HIS A CA 1
ATOM 2597 C C . HIS A 1 336 ? 2.322 1.739 5.046 1.00 87.12 336 HIS A C 1
ATOM 2599 O O . HIS A 1 336 ? 1.159 2.081 5.268 1.00 87.12 336 HIS A O 1
ATOM 2605 N N . ARG A 1 337 ? 3.372 2.542 5.256 1.00 87.38 337 ARG A N 1
ATOM 2606 C CA . ARG A 1 337 ? 3.304 3.877 5.851 1.00 87.38 337 ARG A CA 1
ATOM 2607 C C . ARG A 1 337 ? 2.369 4.782 5.054 1.00 87.38 337 ARG A C 1
ATOM 2609 O O . ARG A 1 337 ? 1.439 5.358 5.609 1.00 87.38 337 ARG A O 1
ATOM 2616 N N . TYR A 1 338 ? 2.557 4.823 3.734 1.00 85.44 338 TYR A N 1
ATOM 2617 C CA . TYR A 1 338 ? 1.737 5.622 2.823 1.00 85.44 338 TYR A CA 1
ATOM 2618 C C . TYR A 1 338 ? 0.265 5.187 2.815 1.00 85.44 338 TYR A C 1
ATOM 2620 O O . TYR A 1 338 ? -0.617 6.042 2.873 1.00 85.44 338 TYR A O 1
ATOM 2628 N N . GLN A 1 339 ? -0.016 3.877 2.803 1.00 90.44 339 GLN A N 1
ATOM 2629 C CA . GLN A 1 339 ? -1.396 3.364 2.797 1.00 90.44 339 GLN A CA 1
ATOM 2630 C C . GLN A 1 339 ? -2.149 3.657 4.101 1.00 90.44 339 GLN A C 1
ATOM 2632 O O . GLN A 1 339 ? -3.344 3.961 4.071 1.00 90.44 339 GLN A O 1
ATOM 2637 N N . ILE A 1 340 ? -1.457 3.600 5.244 1.00 93.69 340 ILE A N 1
ATOM 2638 C CA . ILE A 1 340 ? -2.027 3.985 6.541 1.00 93.69 340 ILE A CA 1
ATOM 2639 C C . ILE A 1 340 ? -2.278 5.496 6.549 1.00 93.69 340 ILE A C 1
ATOM 2641 O O . ILE A 1 340 ? -3.416 5.915 6.738 1.00 93.69 340 ILE A O 1
ATOM 2645 N N . MET A 1 341 ? -1.265 6.314 6.238 1.00 91.56 341 MET A N 1
ATOM 2646 C CA . MET A 1 341 ? -1.383 7.779 6.247 1.00 91.56 341 MET A CA 1
ATOM 2647 C C . MET A 1 341 ? -2.491 8.313 5.325 1.00 91.56 341 MET A C 1
ATOM 2649 O O . MET A 1 341 ? -3.182 9.257 5.696 1.00 91.56 341 MET A O 1
ATOM 2653 N N . MET A 1 342 ? -2.710 7.717 4.146 1.00 91.88 342 MET A N 1
ATOM 2654 C CA . MET A 1 342 ? -3.764 8.181 3.231 1.00 91.88 342 MET A CA 1
ATOM 2655 C C . MET A 1 342 ? -5.187 7.774 3.648 1.00 91.88 342 MET A C 1
ATOM 2657 O O . MET A 1 342 ? -6.146 8.312 3.103 1.00 91.88 342 MET A O 1
ATOM 2661 N N . THR A 1 343 ? -5.342 6.840 4.594 1.00 95.00 343 THR A N 1
ATOM 2662 C CA . THR A 1 343 ? -6.621 6.175 4.914 1.00 95.00 343 THR A CA 1
ATOM 2663 C C . THR A 1 343 ? -7.755 7.151 5.216 1.00 95.00 343 THR A C 1
ATOM 2665 O O . THR A 1 343 ? -8.836 7.024 4.646 1.00 95.00 343 THR A O 1
ATOM 2668 N N . LYS A 1 344 ? -7.530 8.124 6.107 1.00 93.12 344 LYS A N 1
ATOM 2669 C CA . LYS A 1 344 ? -8.601 9.002 6.600 1.00 93.12 344 LYS A CA 1
ATOM 2670 C C . LYS A 1 344 ? -9.102 9.925 5.493 1.00 93.12 344 LYS A C 1
ATOM 2672 O O . LYS A 1 344 ? -10.280 9.898 5.162 1.00 93.12 344 LYS A O 1
ATOM 2677 N N . ARG A 1 345 ? -8.182 10.597 4.795 1.00 93.75 345 ARG A N 1
ATOM 2678 C CA . ARG A 1 345 ? -8.501 11.413 3.611 1.00 93.75 345 ARG A CA 1
ATOM 2679 C C . ARG A 1 345 ? -9.131 10.601 2.476 1.00 93.75 345 ARG A C 1
ATOM 2681 O O . ARG A 1 345 ? -10.039 11.102 1.823 1.00 93.75 345 ARG A O 1
ATOM 2688 N N . LEU A 1 346 ? -8.683 9.363 2.242 1.00 96.31 346 LEU A N 1
ATOM 2689 C CA . LEU A 1 346 ? -9.274 8.473 1.237 1.00 96.31 346 LEU A CA 1
ATOM 2690 C C . LEU A 1 346 ? -10.749 8.214 1.542 1.00 96.31 346 LEU A C 1
ATOM 2692 O O . LEU A 1 346 ? -11.570 8.340 0.636 1.00 96.31 346 LEU A O 1
ATOM 2696 N N . LEU A 1 347 ? -11.075 7.870 2.792 1.00 95.88 347 LEU A N 1
ATOM 2697 C CA . LEU A 1 347 ? -12.437 7.562 3.236 1.00 95.88 347 LEU A CA 1
ATOM 2698 C C . LEU A 1 347 ? -13.327 8.815 3.292 1.00 95.88 347 LEU A C 1
ATOM 2700 O O . LEU A 1 347 ? -14.446 8.770 2.784 1.00 95.88 347 LEU A O 1
ATOM 2704 N N . ASP A 1 348 ? -12.814 9.936 3.805 1.00 94.38 348 ASP A N 1
ATOM 2705 C CA . ASP A 1 348 ? -13.530 11.218 3.853 1.00 94.38 348 ASP A CA 1
ATOM 2706 C C . ASP A 1 348 ? -13.888 11.720 2.439 1.00 94.38 348 ASP A C 1
ATOM 2708 O O . ASP A 1 348 ? -14.993 12.215 2.202 1.00 94.38 348 ASP A O 1
ATOM 2712 N N . GLU A 1 349 ? -12.976 11.574 1.470 1.00 95.62 349 GLU A N 1
ATOM 2713 C CA . GLU A 1 349 ? -13.245 11.895 0.063 1.00 95.62 349 GLU A CA 1
ATOM 2714 C C . GLU A 1 349 ? -14.119 10.818 -0.621 1.00 95.62 349 GLU A C 1
ATOM 2716 O O . GLU A 1 349 ? -14.946 11.176 -1.458 1.00 95.62 349 GLU A O 1
ATOM 2721 N N . GLU A 1 350 ? -14.012 9.527 -0.245 1.00 95.88 350 GLU A N 1
ATOM 2722 C CA . GLU A 1 350 ? -14.894 8.434 -0.724 1.00 95.88 350 GLU A CA 1
ATOM 2723 C C . GLU A 1 350 ? -16.355 8.725 -0.355 1.00 95.88 350 GLU A C 1
ATOM 2725 O O . GLU A 1 350 ? -17.265 8.487 -1.150 1.00 95.88 350 GLU A O 1
ATOM 2730 N N . GLU A 1 351 ? -16.598 9.201 0.866 1.00 94.94 351 GLU A N 1
ATOM 2731 C CA . GLU A 1 351 ? -17.921 9.592 1.349 1.00 94.94 351 GLU A CA 1
ATOM 2732 C C . GLU A 1 351 ? -18.396 10.904 0.717 1.00 94.94 351 GLU A C 1
ATOM 2734 O O . GLU A 1 351 ? -19.496 10.945 0.166 1.00 94.94 351 GLU A O 1
ATOM 2739 N N . ARG A 1 352 ? -17.563 11.953 0.708 1.00 94.06 352 ARG A N 1
ATOM 2740 C CA . ARG A 1 352 ? -17.945 13.259 0.149 1.00 94.06 352 ARG A CA 1
ATOM 2741 C C . ARG A 1 352 ? -18.302 13.184 -1.333 1.00 94.06 352 ARG A C 1
ATOM 2743 O O . ARG A 1 352 ? -19.352 13.696 -1.719 1.00 94.06 352 ARG A O 1
ATOM 2750 N N . ALA A 1 353 ? -17.463 12.532 -2.140 1.00 94.88 353 ALA A N 1
ATOM 2751 C CA . ALA A 1 353 ? -17.714 12.360 -3.567 1.00 94.88 353 ALA A CA 1
ATOM 2752 C C . ALA A 1 353 ? -19.013 11.577 -3.798 1.00 94.88 353 ALA A C 1
ATOM 2754 O O . ALA A 1 353 ? -19.878 12.008 -4.556 1.00 94.88 353 ALA A O 1
ATOM 2755 N N . TRP A 1 354 ? -19.201 10.452 -3.098 1.00 95.69 354 TRP A N 1
ATOM 2756 C CA . TRP A 1 354 ? -20.408 9.648 -3.268 1.00 95.69 354 TRP A CA 1
ATOM 2757 C C . TRP A 1 354 ? -21.684 10.371 -2.836 1.00 95.69 354 TRP A C 1
ATOM 2759 O O . TRP A 1 354 ? -22.697 10.243 -3.516 1.00 95.69 354 TRP A O 1
ATOM 2769 N N . ASN A 1 355 ? -21.668 11.129 -1.741 1.00 94.00 355 ASN A N 1
ATOM 2770 C CA . ASN A 1 355 ? -22.857 11.850 -1.281 1.00 94.00 355 ASN A CA 1
ATOM 2771 C C . ASN A 1 355 ? -23.272 12.934 -2.297 1.00 94.00 355 ASN A C 1
ATOM 2773 O O . ASN A 1 355 ? -24.459 13.072 -2.592 1.00 94.00 355 ASN A O 1
ATOM 2777 N N . LEU A 1 356 ? -22.297 13.618 -2.911 1.00 93.00 356 LEU A N 1
ATOM 2778 C CA . LEU A 1 356 ? -22.518 14.578 -4.000 1.00 93.00 356 LEU A CA 1
ATOM 2779 C C . LEU A 1 356 ? -23.088 13.910 -5.267 1.00 93.00 356 LEU A C 1
ATOM 2781 O O . LEU A 1 356 ? -24.074 14.385 -5.830 1.00 93.00 356 LEU A O 1
ATOM 2785 N N . ILE A 1 357 ? -22.506 12.775 -5.668 1.00 93.50 357 ILE A N 1
ATOM 2786 C CA . ILE A 1 357 ? -22.916 11.968 -6.830 1.00 93.50 357 ILE A CA 1
ATOM 2787 C C . ILE A 1 357 ? -24.321 11.372 -6.656 1.00 93.50 357 ILE A C 1
ATOM 2789 O O . ILE A 1 357 ? -25.120 11.345 -7.593 1.00 93.50 357 ILE A O 1
ATOM 2793 N N . SER A 1 358 ? -24.600 10.815 -5.477 1.00 93.50 358 SER A N 1
ATOM 2794 C CA . SER A 1 358 ? -25.777 9.976 -5.246 1.00 93.50 358 SER A CA 1
ATOM 2795 C C . SER A 1 358 ? -27.042 10.761 -4.967 1.00 93.50 358 SER A C 1
ATOM 2797 O O . SER A 1 358 ? -28.100 10.328 -5.420 1.00 93.50 358 SER A O 1
ATOM 2799 N N . GLN A 1 359 ? -26.958 11.897 -4.265 1.00 90.94 359 GLN A N 1
ATOM 2800 C CA . GLN A 1 359 ? -28.134 12.679 -3.861 1.00 90.94 359 GLN A CA 1
ATOM 2801 C C . GLN A 1 359 ? -29.197 11.770 -3.204 1.00 90.94 359 GLN A C 1
ATOM 2803 O O . GLN A 1 359 ? -30.345 11.703 -3.645 1.00 90.94 359 GLN A O 1
ATOM 2808 N N . ASP A 1 360 ? -28.749 10.978 -2.222 1.00 88.00 360 ASP A N 1
ATOM 2809 C CA . ASP A 1 360 ? -29.504 9.949 -1.486 1.00 88.00 360 ASP A CA 1
ATOM 2810 C C . ASP A 1 360 ? -30.057 8.770 -2.321 1.00 88.00 360 ASP A C 1
ATOM 2812 O O . ASP A 1 360 ? -30.803 7.927 -1.814 1.00 88.00 360 ASP A O 1
ATOM 2816 N N . ARG A 1 361 ? -29.670 8.636 -3.597 1.00 90.19 361 ARG A N 1
ATOM 2817 C CA . ARG A 1 361 ? -30.051 7.492 -4.444 1.00 90.19 361 ARG A CA 1
ATOM 2818 C C . ARG A 1 361 ? -29.161 6.277 -4.180 1.00 90.19 361 ARG A C 1
ATOM 2820 O O . ARG A 1 361 ? -27.940 6.373 -4.108 1.00 90.19 361 ARG A O 1
ATOM 2827 N N . SER A 1 362 ? -29.768 5.092 -4.157 1.00 88.75 362 SER A N 1
ATOM 2828 C CA . SER A 1 362 ? -29.040 3.818 -4.047 1.00 88.75 362 SER A CA 1
ATOM 2829 C C . SER A 1 362 ? -28.198 3.484 -5.286 1.00 88.75 362 SER A C 1
ATOM 2831 O O . SER A 1 362 ? -27.210 2.754 -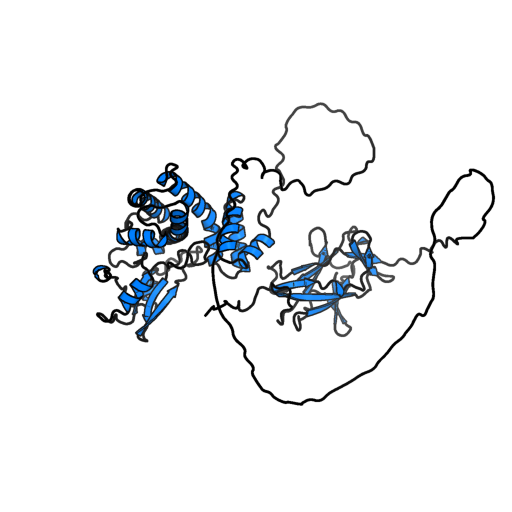5.178 1.00 88.75 362 SER A O 1
ATOM 2833 N N . GLN A 1 363 ? -28.584 4.004 -6.458 1.00 94.06 363 GLN A N 1
ATOM 2834 C CA . GLN A 1 363 ? -27.911 3.799 -7.741 1.00 94.06 363 GLN A CA 1
ATOM 2835 C C . GLN A 1 363 ? -27.962 5.066 -8.605 1.00 94.06 363 GLN A C 1
ATOM 2837 O O . GLN A 1 363 ? -28.967 5.780 -8.613 1.00 94.06 363 GLN A O 1
ATOM 2842 N N . VAL A 1 364 ? -26.898 5.314 -9.373 1.00 95.44 364 VAL A N 1
ATOM 2843 C CA . VAL A 1 364 ? -26.766 6.471 -10.277 1.00 95.44 364 VAL A CA 1
ATOM 2844 C C . VAL A 1 364 ? -26.326 6.005 -11.663 1.00 95.44 364 VAL A C 1
ATOM 2846 O O . VAL A 1 364 ? -25.510 5.091 -11.767 1.00 95.44 364 VAL A O 1
ATOM 2849 N N . HIS A 1 365 ? -26.861 6.608 -12.728 1.00 95.50 365 HIS A N 1
ATOM 2850 C CA . HIS A 1 365 ? -26.439 6.308 -14.100 1.00 95.50 365 HIS A CA 1
ATOM 2851 C C . HIS A 1 365 ? -24.995 6.773 -14.335 1.00 95.50 365 HIS A C 1
ATOM 2853 O O . HIS A 1 365 ? -24.663 7.897 -13.966 1.00 95.50 365 HIS A O 1
ATOM 2859 N N . TRP A 1 366 ? -24.156 5.936 -14.952 1.00 93.94 366 TRP A N 1
ATOM 2860 C CA . TRP A 1 366 ? -22.709 6.145 -15.099 1.00 93.94 366 TRP A CA 1
ATOM 2861 C C . TRP A 1 366 ? -22.350 7.535 -15.637 1.00 93.94 366 TRP A C 1
ATOM 2863 O O . TRP A 1 366 ? -21.499 8.209 -15.061 1.00 93.94 366 TRP A O 1
ATOM 2873 N N . ASP A 1 367 ? -23.043 7.991 -16.679 1.00 91.88 367 ASP A N 1
ATOM 2874 C CA . ASP A 1 367 ? -22.758 9.271 -17.341 1.00 91.88 367 ASP A CA 1
ATOM 2875 C C . ASP A 1 367 ? -22.960 10.483 -16.412 1.00 91.88 367 ASP A C 1
ATOM 2877 O O . ASP A 1 367 ? -22.264 11.485 -16.550 1.00 91.88 367 ASP A O 1
ATOM 2881 N N . ASN A 1 368 ? -23.837 10.370 -15.407 1.00 90.56 368 ASN A N 1
ATOM 2882 C CA . ASN A 1 368 ? -24.037 11.411 -14.392 1.00 90.56 368 ASN A CA 1
ATOM 2883 C C . ASN A 1 368 ? -22.920 11.420 -13.334 1.00 90.56 368 ASN A C 1
ATOM 2885 O O . ASN A 1 368 ? -22.828 12.363 -12.555 1.00 90.56 368 ASN A O 1
ATOM 2889 N N . VAL A 1 369 ? -22.101 10.365 -13.267 1.00 91.88 369 VAL A N 1
ATOM 2890 C CA . VAL A 1 369 ? -21.013 10.223 -12.288 1.00 91.88 369 VAL A CA 1
ATOM 2891 C C . VAL A 1 369 ? -19.651 10.616 -12.861 1.00 91.88 369 VAL A C 1
ATOM 2893 O O . VAL A 1 369 ? -18.759 11.008 -12.113 1.00 91.88 369 VAL A O 1
ATOM 2896 N N . VAL A 1 370 ? -19.490 10.528 -14.186 1.00 93.19 370 VAL A N 1
ATOM 2897 C CA . VAL A 1 370 ? -18.242 10.833 -14.907 1.00 93.19 370 VAL A CA 1
ATOM 2898 C C . VAL A 1 370 ? -17.655 12.191 -14.512 1.00 93.19 370 VAL A C 1
ATOM 2900 O O . VAL A 1 370 ? -16.474 12.260 -14.179 1.00 93.19 370 VAL A O 1
ATOM 2903 N N . PHE A 1 371 ? -18.482 13.241 -14.504 1.00 92.00 371 PHE A N 1
ATOM 2904 C CA . PHE A 1 371 ? -18.050 14.606 -14.197 1.00 92.00 371 PHE A CA 1
ATOM 2905 C C . PHE A 1 371 ? -17.449 14.724 -12.787 1.00 92.00 371 PHE A C 1
ATOM 2907 O O . PHE A 1 371 ? -16.337 15.216 -12.626 1.00 92.00 371 PHE A O 1
ATOM 2914 N N . GLU A 1 372 ? -18.134 14.191 -11.774 1.00 93.75 372 GLU A N 1
ATOM 2915 C CA . GLU A 1 372 ? -17.679 14.248 -10.378 1.00 93.75 372 GLU A CA 1
ATOM 2916 C C . GLU A 1 372 ? -16.418 13.403 -10.127 1.00 93.75 372 GLU A C 1
ATOM 2918 O O . GLU A 1 372 ? -15.561 13.777 -9.322 1.00 93.75 372 GLU A O 1
ATOM 2923 N N . ILE A 1 373 ? -16.266 12.275 -10.838 1.00 94.75 373 ILE A N 1
ATOM 2924 C CA . ILE A 1 373 ? -15.029 11.479 -10.816 1.00 94.75 373 ILE A CA 1
ATOM 2925 C C . ILE A 1 373 ? -13.855 12.307 -11.340 1.00 94.75 373 ILE A C 1
ATOM 2927 O O . ILE A 1 373 ? -12.792 12.309 -10.718 1.00 94.75 373 ILE A O 1
ATOM 2931 N N . GLU A 1 374 ? -14.030 12.988 -12.473 1.00 95.06 374 GLU A N 1
ATOM 2932 C CA . GLU A 1 374 ? -12.982 13.799 -13.092 1.00 95.06 374 GLU A CA 1
ATOM 2933 C C . GLU A 1 374 ? -12.629 15.022 -12.235 1.00 95.06 374 GLU A C 1
ATOM 2935 O O . GLU A 1 374 ? -11.454 15.232 -11.936 1.00 95.06 374 GLU A O 1
ATOM 2940 N N . GLU A 1 375 ? -13.628 15.756 -11.740 1.00 93.88 375 GLU A N 1
ATOM 2941 C CA . GLU A 1 375 ? -13.452 16.897 -10.835 1.00 93.88 375 GLU A CA 1
ATOM 2942 C C . GLU A 1 375 ? -12.672 16.527 -9.566 1.00 93.88 375 GLU A C 1
ATOM 2944 O O . GLU A 1 375 ? -11.704 17.200 -9.193 1.00 93.88 375 GLU A O 1
ATOM 2949 N N . HIS A 1 376 ? -13.042 15.430 -8.896 1.00 95.25 376 HIS A N 1
ATOM 2950 C CA . HIS A 1 376 ? -12.279 14.965 -7.740 1.00 95.25 376 HIS A CA 1
ATOM 2951 C C . HIS A 1 376 ? -10.884 14.452 -8.127 1.00 95.25 376 HIS A C 1
ATOM 2953 O O . HIS A 1 376 ? -9.925 14.734 -7.406 1.00 95.25 376 HIS A O 1
ATOM 2959 N N . PHE A 1 377 ? -10.744 13.719 -9.237 1.00 95.75 377 PHE A N 1
ATOM 2960 C CA . PHE A 1 377 ? -9.445 13.224 -9.698 1.00 95.75 377 PHE A CA 1
ATOM 2961 C C . PHE A 1 377 ? -8.467 14.376 -9.937 1.00 95.75 377 PHE A C 1
ATOM 2963 O O . PHE A 1 377 ? -7.372 14.357 -9.380 1.00 95.75 377 PHE A O 1
ATOM 2970 N N . MET A 1 378 ? -8.872 15.399 -10.693 1.00 94.62 378 MET A N 1
ATOM 2971 C CA . MET A 1 378 ? -8.037 16.561 -11.018 1.00 94.62 378 MET A CA 1
ATOM 2972 C C . MET A 1 378 ? -7.621 17.332 -9.761 1.00 94.62 378 MET A C 1
ATOM 2974 O O . MET A 1 378 ? -6.457 17.717 -9.618 1.00 94.62 378 MET A O 1
ATOM 2978 N N . ARG A 1 379 ? -8.550 17.480 -8.806 1.00 95.19 379 ARG A N 1
ATOM 2979 C CA . ARG A 1 379 ? -8.317 18.125 -7.507 1.00 95.19 379 ARG A CA 1
ATOM 2980 C C . ARG A 1 379 ? -7.318 17.364 -6.635 1.00 95.19 379 ARG A C 1
ATOM 2982 O O . ARG A 1 379 ? -6.428 17.985 -6.067 1.00 95.19 379 ARG A O 1
ATOM 2989 N N . ILE A 1 380 ? -7.449 16.038 -6.531 1.00 95.69 380 ILE A N 1
ATOM 2990 C CA . ILE A 1 380 ? -6.547 15.196 -5.725 1.00 95.69 380 ILE A CA 1
ATOM 2991 C C . ILE A 1 380 ? -5.179 15.072 -6.402 1.00 95.69 380 ILE A C 1
ATOM 2993 O O . ILE A 1 380 ? -4.158 15.145 -5.726 1.00 95.69 380 ILE A O 1
ATOM 2997 N N . ALA A 1 381 ? -5.154 14.911 -7.728 1.00 94.69 381 ALA A N 1
ATOM 2998 C CA . ALA A 1 381 ? -3.942 14.779 -8.531 1.00 94.69 381 ALA A CA 1
ATOM 2999 C C . ALA A 1 381 ? -3.176 16.097 -8.721 1.00 94.69 381 ALA A C 1
ATOM 3001 O O . ALA A 1 381 ? -2.088 16.070 -9.291 1.00 94.69 381 ALA A O 1
ATOM 3002 N N . CYS A 1 382 ? -3.726 17.239 -8.289 1.00 92.12 382 CYS A N 1
ATOM 3003 C CA . CYS A 1 382 ? -3.158 18.577 -8.485 1.00 92.12 382 CYS A CA 1
ATOM 3004 C C . CYS A 1 382 ? -2.715 18.844 -9.939 1.00 92.12 382 CYS A C 1
ATOM 3006 O O . CYS A 1 382 ? -1.712 19.516 -10.175 1.00 92.12 382 CYS A O 1
ATOM 3008 N N . CYS A 1 383 ? -3.425 18.286 -10.924 1.00 83.81 383 CYS A N 1
ATOM 3009 C CA . CYS A 1 383 ? -3.089 18.423 -12.339 1.00 83.81 383 CYS A CA 1
ATOM 3010 C C . CYS A 1 383 ? -4.155 19.254 -13.053 1.00 83.81 383 CYS A C 1
ATOM 3012 O O . CYS A 1 383 ? -5.344 19.005 -12.893 1.00 83.81 383 CYS A O 1
ATOM 3014 N N . SER A 1 384 ? -3.727 20.217 -13.868 1.00 77.81 384 SER A N 1
ATOM 3015 C CA . SER A 1 384 ? -4.601 21.038 -14.720 1.00 77.81 384 SER A CA 1
ATOM 3016 C C . SER A 1 384 ? -4.351 20.841 -16.220 1.00 77.81 384 SER A C 1
ATOM 3018 O O . SER A 1 384 ? -5.142 21.298 -17.038 1.00 77.81 384 SER A O 1
ATOM 3020 N N . ALA A 1 385 ? -3.262 20.159 -16.595 1.00 83.25 385 ALA A N 1
ATOM 3021 C CA . ALA A 1 385 ? -2.817 20.026 -17.984 1.00 83.25 385 ALA A CA 1
ATOM 3022 C C . ALA A 1 385 ? -3.361 18.779 -18.705 1.00 83.25 385 ALA A C 1
ATOM 3024 O O . ALA A 1 385 ? -3.422 18.761 -19.934 1.00 83.25 385 ALA A O 1
ATOM 3025 N N . ARG A 1 386 ? -3.748 17.734 -17.960 1.00 89.38 386 ARG A N 1
ATOM 3026 C CA . ARG A 1 386 ? -4.267 16.476 -18.512 1.00 89.38 386 ARG A CA 1
ATOM 3027 C C . ARG A 1 386 ? -5.438 15.958 -17.683 1.00 89.38 386 ARG A C 1
ATOM 3029 O O . ARG A 1 386 ? -5.235 15.490 -16.564 1.00 89.38 386 ARG A O 1
ATOM 3036 N N . SER A 1 387 ? -6.622 16.003 -18.285 1.00 91.00 387 SER A N 1
ATOM 3037 C CA . SER A 1 387 ? -7.867 15.458 -17.741 1.00 91.00 387 SER A CA 1
ATOM 3038 C C . SER A 1 387 ? -8.033 13.957 -18.057 1.00 91.00 387 SER A C 1
ATOM 3040 O O . SER A 1 387 ? -7.140 13.343 -18.657 1.00 91.00 387 SER A O 1
ATOM 3042 N N . LEU A 1 388 ? -9.134 13.341 -17.617 1.00 93.25 388 LEU A N 1
ATOM 3043 C CA . LEU A 1 388 ? -9.437 11.937 -17.899 1.00 93.25 388 LEU A CA 1
ATOM 3044 C C . LEU A 1 388 ? -10.045 11.799 -19.299 1.00 93.25 388 LEU A C 1
ATOM 3046 O O . LEU A 1 388 ? -11.079 12.377 -19.616 1.00 93.25 388 LEU A O 1
ATOM 3050 N N . SER A 1 389 ? -9.437 10.978 -20.153 1.00 92.06 389 SER A N 1
ATOM 3051 C CA . SER A 1 389 ? -10.026 10.677 -21.458 1.00 92.06 389 SER A CA 1
ATOM 3052 C C . SER A 1 389 ? -11.208 9.708 -21.331 1.00 92.06 389 SER A C 1
ATOM 3054 O O . SER A 1 389 ? -11.312 8.935 -20.376 1.00 92.06 389 SER A O 1
ATOM 3056 N N . GLN A 1 390 ? -12.056 9.641 -22.363 1.00 91.81 390 GLN A N 1
ATOM 3057 C CA . GLN A 1 390 ? -13.136 8.646 -22.443 1.00 91.81 390 GLN A CA 1
ATOM 3058 C C . GLN A 1 390 ? -12.635 7.198 -22.272 1.00 91.81 390 GLN A C 1
ATOM 3060 O O . GLN A 1 390 ? -13.362 6.340 -21.771 1.00 91.81 390 GLN A O 1
ATOM 3065 N N . GLN A 1 391 ? -11.390 6.909 -22.667 1.00 91.19 391 GLN A N 1
ATOM 3066 C CA . GLN A 1 391 ? -10.784 5.592 -22.471 1.00 91.19 391 GLN A CA 1
ATOM 3067 C C . GLN A 1 391 ? -10.446 5.333 -20.998 1.00 91.19 391 GLN A C 1
ATOM 3069 O O . GLN A 1 391 ? -10.682 4.229 -20.510 1.00 91.19 391 GLN A O 1
ATOM 3074 N N . ASP A 1 392 ? -9.952 6.349 -20.290 1.00 94.50 392 ASP A N 1
ATOM 3075 C CA . ASP A 1 392 ? -9.616 6.278 -18.866 1.00 94.50 392 ASP A CA 1
ATOM 3076 C C . ASP A 1 392 ? -10.897 6.099 -18.028 1.00 94.50 392 ASP A C 1
ATOM 3078 O O . ASP A 1 392 ? -10.953 5.255 -17.134 1.00 94.50 392 ASP A O 1
ATOM 3082 N N . LEU A 1 393 ? -11.979 6.792 -18.401 1.00 94.81 393 LEU A N 1
ATOM 3083 C CA . LEU A 1 393 ? -13.317 6.617 -17.826 1.00 94.81 393 LEU A CA 1
ATOM 3084 C C . LEU A 1 393 ? -13.888 5.213 -18.094 1.00 94.81 393 LEU A C 1
ATOM 3086 O O . LEU A 1 393 ? -14.376 4.552 -17.176 1.00 94.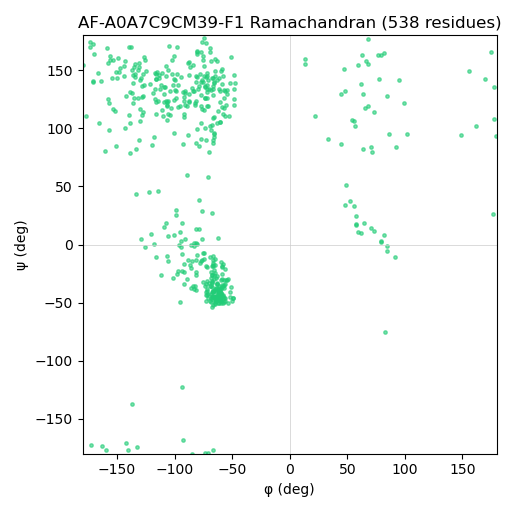81 393 LEU A O 1
ATOM 3090 N N . ASN A 1 394 ? -13.776 4.702 -19.325 1.00 93.31 394 ASN A N 1
ATOM 3091 C CA . ASN A 1 394 ? -14.192 3.334 -19.656 1.00 93.31 394 ASN A CA 1
ATOM 3092 C C . ASN A 1 394 ? -13.376 2.277 -18.886 1.00 93.31 394 ASN A C 1
ATOM 3094 O O . ASN A 1 394 ? -13.910 1.235 -18.504 1.00 93.31 394 ASN A O 1
ATOM 3098 N N . PHE A 1 395 ? -12.095 2.540 -18.629 1.00 95.25 395 PHE A N 1
ATOM 3099 C CA . PHE A 1 395 ? -11.236 1.709 -17.789 1.00 95.25 395 PHE A CA 1
ATOM 3100 C C . PHE A 1 395 ? -11.678 1.746 -16.312 1.00 95.25 395 PHE A C 1
ATOM 3102 O O . PHE A 1 395 ? -11.833 0.690 -15.696 1.00 95.25 395 PHE A O 1
ATOM 3109 N N . LEU A 1 396 ? -12.001 2.921 -15.760 1.00 96.50 396 LEU A N 1
ATOM 3110 C CA . LEU A 1 396 ? -12.553 3.052 -14.404 1.00 96.50 396 LEU A CA 1
ATOM 3111 C C . LEU A 1 396 ? -13.897 2.327 -14.236 1.00 96.50 396 LEU A C 1
ATOM 3113 O O . LEU A 1 396 ? -14.105 1.646 -13.229 1.00 96.50 396 LEU A O 1
ATOM 3117 N N . ARG A 1 397 ? -14.769 2.378 -15.251 1.00 95.12 397 ARG A N 1
ATOM 3118 C CA . ARG A 1 397 ? -16.028 1.614 -15.308 1.00 95.12 397 ARG A CA 1
ATOM 3119 C C . ARG A 1 397 ? -15.794 0.097 -15.242 1.00 95.12 397 ARG A C 1
ATOM 3121 O O . ARG A 1 397 ? -16.522 -0.615 -14.553 1.00 95.12 397 ARG A O 1
ATOM 3128 N N . LYS A 1 398 ? -14.734 -0.410 -15.889 1.00 94.00 398 LYS A N 1
ATOM 3129 C CA . LYS A 1 398 ? -14.321 -1.824 -15.776 1.00 94.00 398 LYS A CA 1
ATOM 3130 C C . LYS A 1 398 ? -13.830 -2.169 -14.360 1.00 94.00 398 LYS A C 1
ATOM 3132 O O . LYS A 1 398 ? -14.201 -3.220 -13.842 1.00 94.00 398 LYS A O 1
ATOM 3137 N N . ILE A 1 399 ? -13.055 -1.294 -13.706 1.00 94.38 399 ILE A N 1
ATOM 3138 C CA . ILE A 1 399 ? -12.586 -1.507 -12.319 1.00 94.38 399 ILE A CA 1
ATOM 3139 C C . ILE A 1 399 ? -13.761 -1.531 -11.330 1.00 94.38 399 ILE A C 1
ATOM 3141 O O . ILE A 1 399 ? -13.871 -2.464 -10.522 1.00 94.38 399 ILE A O 1
ATOM 3145 N N . SER A 1 400 ? -14.665 -0.547 -11.413 1.00 94.50 400 SER A N 1
ATOM 3146 C CA . SER A 1 400 ? -15.855 -0.464 -10.553 1.00 94.50 400 SER A CA 1
ATOM 3147 C C . SER A 1 400 ? -16.755 -1.696 -10.698 1.00 94.50 400 SER A C 1
ATOM 3149 O O . SER A 1 400 ? -17.405 -2.116 -9.739 1.00 94.50 400 SER A O 1
ATOM 3151 N N . GLY A 1 401 ? -16.761 -2.319 -11.882 1.00 92.94 401 GLY A N 1
ATOM 3152 C CA . GLY A 1 401 ? -17.703 -3.374 -12.253 1.00 92.94 401 GLY A CA 1
ATOM 3153 C C . GLY A 1 401 ? -19.117 -2.842 -12.512 1.00 92.94 401 GLY A C 1
ATOM 3154 O O . GLY A 1 401 ? -20.053 -3.636 -12.598 1.00 92.94 401 GLY A O 1
ATOM 3155 N N . ALA A 1 402 ? -19.284 -1.520 -12.607 1.00 90.50 402 ALA A N 1
ATOM 3156 C CA . ALA A 1 402 ? -20.548 -0.891 -12.956 1.00 90.50 402 ALA A CA 1
ATOM 3157 C C . ALA A 1 402 ? -20.875 -1.133 -14.436 1.00 90.50 402 ALA A C 1
ATOM 3159 O O . ALA A 1 402 ? -20.004 -1.074 -15.307 1.00 90.50 402 ALA A O 1
ATOM 3160 N N . ARG A 1 403 ? -22.158 -1.367 -14.726 1.00 87.56 403 ARG A N 1
ATOM 3161 C CA . ARG A 1 403 ? -22.688 -1.337 -16.096 1.00 87.56 403 ARG A CA 1
ATOM 3162 C C . ARG A 1 403 ? -23.233 0.062 -16.365 1.00 87.56 403 ARG A C 1
ATOM 3164 O O . ARG A 1 403 ? -22.487 1.031 -16.271 1.00 87.56 403 ARG A O 1
ATOM 3171 N N . GLU A 1 404 ? -24.504 0.194 -16.718 1.00 93.12 404 GLU A N 1
ATOM 3172 C CA . GLU A 1 404 ? -25.203 1.479 -16.887 1.00 93.12 404 GLU A CA 1
ATOM 3173 C C . GLU A 1 404 ? -25.370 2.228 -15.563 1.00 93.12 404 GLU A C 1
ATOM 3175 O O . GLU A 1 404 ? -25.281 3.449 -15.541 1.00 93.12 404 GLU A O 1
ATOM 3180 N N . TYR A 1 405 ? -25.520 1.503 -14.453 1.00 94.62 405 TYR A N 1
ATOM 3181 C CA . TYR A 1 405 ? -25.693 2.073 -13.120 1.00 94.62 405 TYR A CA 1
ATOM 3182 C C . TYR A 1 405 ? -24.534 1.710 -12.189 1.00 94.62 405 TYR A C 1
ATOM 3184 O O . TYR A 1 405 ? -23.970 0.614 -12.270 1.00 94.62 405 TYR A O 1
ATOM 3192 N N . MET A 1 406 ? -24.209 2.634 -11.285 1.00 95.69 406 MET A N 1
ATOM 3193 C CA . MET A 1 406 ? -23.207 2.480 -10.237 1.00 95.69 406 MET A CA 1
ATOM 3194 C C . MET A 1 406 ? -23.850 2.560 -8.846 1.00 95.69 406 MET A C 1
ATOM 3196 O O . MET A 1 406 ? -24.659 3.447 -8.577 1.00 95.69 406 MET A O 1
ATOM 3200 N N . THR A 1 407 ? -23.472 1.625 -7.972 1.00 96.31 407 THR A N 1
ATOM 3201 C CA . THR A 1 407 ? -23.838 1.573 -6.544 1.00 96.31 407 THR A CA 1
ATOM 3202 C C . THR A 1 407 ? -22.725 2.155 -5.659 1.00 96.31 407 THR A C 1
ATOM 3204 O O . THR A 1 407 ? -21.594 2.329 -6.126 1.00 96.31 407 THR A O 1
ATOM 3207 N N . ARG A 1 408 ? -23.005 2.356 -4.359 1.00 95.88 408 ARG A N 1
ATOM 3208 C CA . ARG A 1 408 ? -21.996 2.724 -3.344 1.00 95.88 408 ARG A CA 1
ATOM 3209 C C . ARG A 1 408 ? -20.792 1.778 -3.361 1.00 95.88 408 ARG A C 1
ATOM 3211 O O . ARG A 1 408 ? -19.659 2.249 -3.341 1.00 95.88 408 ARG A O 1
ATOM 3218 N N . ASP A 1 409 ? -21.023 0.468 -3.439 1.00 95.38 409 ASP A N 1
ATOM 3219 C CA . ASP A 1 409 ? -19.956 -0.539 -3.398 1.00 95.38 409 ASP A CA 1
ATOM 3220 C C . ASP A 1 409 ? -19.124 -0.568 -4.685 1.00 95.38 409 ASP A C 1
ATOM 3222 O O . ASP A 1 409 ? -17.899 -0.690 -4.627 1.00 95.38 409 ASP A O 1
ATOM 3226 N N . ASN A 1 410 ? -19.760 -0.393 -5.849 1.00 96.75 410 ASN A N 1
ATOM 3227 C CA . ASN A 1 410 ? -19.049 -0.243 -7.123 1.00 96.75 410 ASN A CA 1
ATOM 3228 C C . ASN A 1 410 ? -18.157 1.009 -7.114 1.00 96.75 410 ASN A C 1
ATOM 3230 O O . ASN A 1 410 ? -16.991 0.933 -7.511 1.00 96.75 410 ASN A O 1
ATOM 3234 N N . PHE A 1 411 ? -18.686 2.141 -6.633 1.00 97.12 411 PHE A N 1
ATOM 3235 C CA . PHE A 1 411 ? -17.924 3.379 -6.494 1.00 97.12 411 PHE A CA 1
ATOM 3236 C C . PHE A 1 411 ? -16.755 3.195 -5.528 1.00 97.12 411 PHE A C 1
ATOM 3238 O O . PHE A 1 411 ? -15.616 3.455 -5.895 1.00 97.12 411 PHE A O 1
ATOM 3245 N N . ALA A 1 412 ? -17.003 2.660 -4.333 1.00 96.00 412 ALA A N 1
ATOM 3246 C CA . ALA A 1 412 ? -15.973 2.443 -3.328 1.00 96.00 412 ALA A CA 1
ATOM 3247 C C . ALA A 1 412 ? -14.867 1.479 -3.803 1.00 96.00 412 ALA A C 1
ATOM 3249 O O . ALA A 1 412 ? -13.685 1.700 -3.544 1.00 96.00 412 ALA A O 1
ATOM 3250 N N . LYS A 1 413 ? -15.219 0.430 -4.560 1.00 95.75 413 LYS A N 1
ATOM 3251 C CA . LYS A 1 413 ? -14.245 -0.476 -5.191 1.00 95.75 413 LYS A CA 1
ATOM 3252 C C . LYS A 1 413 ? -13.325 0.260 -6.173 1.00 95.75 413 LYS A C 1
ATOM 3254 O O . LYS A 1 413 ? -12.119 0.033 -6.155 1.00 95.75 413 LYS A O 1
ATOM 3259 N N . MET A 1 414 ? -13.883 1.133 -7.010 1.00 97.31 414 MET A N 1
ATOM 3260 C CA . MET A 1 414 ? -13.122 1.972 -7.943 1.00 97.31 414 MET A CA 1
ATOM 3261 C C . MET A 1 414 ? -12.283 3.023 -7.215 1.00 97.31 414 MET A C 1
ATOM 3263 O O . MET A 1 414 ? -11.120 3.230 -7.553 1.00 97.31 414 MET A O 1
ATOM 3267 N N . TRP A 1 415 ? -12.853 3.658 -6.194 1.00 97.88 415 TRP A N 1
ATOM 3268 C CA . TRP A 1 415 ? -12.223 4.727 -5.430 1.00 97.88 415 TRP A CA 1
ATOM 3269 C C . TRP A 1 415 ? -10.948 4.268 -4.725 1.00 97.88 415 TRP A C 1
ATOM 3271 O O . TRP A 1 415 ? -9.926 4.943 -4.783 1.00 97.88 415 TRP A O 1
ATOM 3281 N N . ARG A 1 416 ? -10.964 3.057 -4.157 1.00 97.06 416 ARG A N 1
ATOM 3282 C CA . ARG A 1 416 ? -9.790 2.431 -3.525 1.00 97.06 416 ARG A CA 1
ATOM 3283 C C . ARG A 1 416 ? -8.656 2.114 -4.504 1.00 97.06 416 ARG A C 1
ATOM 3285 O O . ARG A 1 416 ? -7.552 1.825 -4.054 1.00 97.06 416 ARG A O 1
ATOM 3292 N N . TRP A 1 417 ? -8.893 2.176 -5.814 1.00 97.50 417 TRP A N 1
ATOM 3293 C CA . TRP A 1 417 ? -7.836 2.184 -6.830 1.00 97.50 417 TRP A CA 1
ATOM 3294 C C . TRP A 1 417 ? -7.474 3.611 -7.264 1.00 97.50 417 TRP A C 1
ATOM 3296 O O . TRP A 1 417 ? -6.304 3.986 -7.264 1.00 97.50 417 TRP A O 1
ATOM 3306 N N . LEU A 1 418 ? -8.483 4.423 -7.596 1.00 97.88 418 LEU A N 1
ATOM 3307 C CA . LEU A 1 418 ? -8.303 5.756 -8.173 1.00 97.88 418 LEU A CA 1
ATOM 3308 C C . LEU A 1 418 ? -7.664 6.755 -7.201 1.00 97.88 418 LEU A C 1
ATOM 3310 O O . LEU A 1 418 ? -6.817 7.540 -7.617 1.00 97.88 418 LEU A O 1
ATOM 3314 N N . TYR A 1 419 ? -8.034 6.727 -5.920 1.00 97.75 419 TYR A N 1
ATOM 3315 C CA . TYR A 1 419 ? -7.531 7.680 -4.932 1.00 97.75 419 TYR A CA 1
ATOM 3316 C C . TYR A 1 419 ? -6.014 7.530 -4.687 1.00 97.75 419 TYR A C 1
ATOM 3318 O O . TYR A 1 419 ? -5.308 8.531 -4.824 1.00 97.75 419 TYR A O 1
ATOM 3326 N N . PRO A 1 420 ? -5.455 6.325 -4.425 1.00 96.19 420 PRO A N 1
ATOM 3327 C CA . PRO A 1 420 ? -4.001 6.139 -4.350 1.00 96.19 420 PRO A CA 1
ATOM 3328 C C . PRO A 1 420 ? -3.256 6.536 -5.634 1.00 96.19 420 PRO A C 1
ATOM 3330 O O . PRO A 1 420 ? -2.156 7.085 -5.565 1.00 96.19 420 PRO A O 1
ATOM 3333 N N . VAL A 1 421 ? -3.854 6.299 -6.810 1.00 96.62 421 VAL A N 1
ATOM 3334 C CA . VAL A 1 421 ? -3.293 6.717 -8.108 1.00 96.62 421 VAL A CA 1
ATOM 3335 C C . VAL A 1 421 ? -3.246 8.243 -8.217 1.00 96.62 421 VAL A C 1
ATOM 3337 O O . VAL A 1 421 ? -2.179 8.801 -8.473 1.00 96.62 421 VAL A O 1
ATOM 3340 N N . ALA A 1 422 ? -4.354 8.938 -7.946 1.00 96.69 422 ALA A N 1
ATOM 3341 C CA . ALA A 1 422 ? -4.407 10.400 -7.940 1.00 96.69 422 ALA A CA 1
ATOM 3342 C C . ALA A 1 422 ? -3.423 11.000 -6.919 1.00 96.69 422 ALA A C 1
ATOM 3344 O O . ALA A 1 422 ? -2.647 11.891 -7.254 1.00 96.69 422 ALA A O 1
ATOM 3345 N N . SER A 1 423 ? -3.366 10.443 -5.704 1.00 94.19 423 SER A N 1
ATOM 3346 C CA . SER A 1 423 ? -2.417 10.853 -4.661 1.00 94.19 423 SER A CA 1
ATOM 3347 C C . SER A 1 423 ? -0.949 10.554 -5.002 1.00 94.19 423 SER A C 1
ATOM 3349 O O . SER A 1 423 ? -0.058 11.115 -4.369 1.00 94.19 423 SER A O 1
ATOM 3351 N N . THR A 1 424 ? -0.676 9.675 -5.969 1.00 93.19 424 THR A N 1
ATOM 3352 C CA . THR A 1 424 ? 0.681 9.449 -6.490 1.00 93.19 424 THR A CA 1
ATOM 3353 C C . THR A 1 424 ? 1.009 10.448 -7.601 1.00 93.19 424 THR A C 1
ATOM 3355 O O . THR A 1 424 ? 2.124 10.961 -7.648 1.00 93.19 424 THR A O 1
ATOM 3358 N N . ILE A 1 425 ? 0.032 10.791 -8.449 1.00 95.06 425 ILE A N 1
ATOM 3359 C CA . ILE A 1 425 ? 0.158 11.815 -9.503 1.00 95.06 425 ILE A CA 1
ATOM 3360 C C . ILE A 1 425 ? 0.312 13.232 -8.920 1.00 95.06 425 ILE A C 1
ATOM 3362 O O . ILE A 1 425 ? 0.939 14.080 -9.550 1.00 95.06 425 ILE A O 1
ATOM 3366 N N . SER A 1 426 ? -0.191 13.496 -7.711 1.00 93.38 426 SER A N 1
ATOM 3367 C CA . SER A 1 426 ? -0.039 14.797 -7.035 1.00 93.38 426 SER A CA 1
ATOM 3368 C C . SER A 1 426 ? 1.386 15.119 -6.580 1.00 93.38 426 SER A C 1
ATOM 3370 O O . SER A 1 426 ? 1.680 16.262 -6.224 1.00 93.38 426 SER A O 1
ATOM 3372 N N . ARG A 1 427 ? 2.293 14.137 -6.619 1.00 89.94 427 ARG A N 1
ATOM 3373 C CA . ARG A 1 427 ? 3.719 14.334 -6.352 1.00 89.94 427 ARG A CA 1
ATOM 3374 C C . ARG A 1 427 ? 4.372 15.100 -7.509 1.00 89.94 427 ARG A C 1
ATOM 3376 O O . ARG A 1 427 ? 4.187 14.671 -8.649 1.00 89.94 427 ARG A O 1
ATOM 3383 N N . PRO A 1 428 ? 5.165 16.163 -7.269 1.00 88.00 428 PRO A N 1
ATOM 3384 C CA . PRO A 1 428 ? 5.691 17.020 -8.336 1.00 88.00 428 PRO A CA 1
ATOM 3385 C C . PRO A 1 428 ? 6.409 16.263 -9.460 1.00 88.00 428 PRO A C 1
ATOM 3387 O O . PRO A 1 428 ? 6.190 16.543 -10.638 1.00 88.00 428 PRO A O 1
ATOM 3390 N N . GLU A 1 429 ? 7.210 15.255 -9.111 1.00 85.94 429 GLU A N 1
ATOM 3391 C CA . GLU A 1 429 ? 8.028 14.492 -10.060 1.00 85.94 429 GLU A CA 1
ATOM 3392 C C . GLU A 1 429 ? 7.170 13.606 -10.976 1.00 85.94 429 GLU A C 1
ATOM 3394 O O . GLU A 1 429 ? 7.497 13.412 -12.146 1.00 85.94 429 GLU A O 1
ATOM 3399 N N . ILE A 1 430 ? 6.052 13.087 -10.455 1.00 91.06 430 ILE A N 1
ATOM 3400 C CA . ILE A 1 430 ? 5.090 12.266 -11.204 1.00 91.06 430 ILE A CA 1
ATOM 3401 C C . ILE A 1 430 ? 4.146 13.159 -12.009 1.00 91.06 430 ILE A C 1
ATOM 3403 O O . ILE A 1 430 ? 3.831 12.839 -13.156 1.00 91.06 430 ILE A O 1
ATOM 3407 N N . ASN A 1 431 ? 3.729 14.294 -11.440 1.00 92.69 431 ASN A N 1
ATOM 3408 C CA . ASN A 1 431 ? 2.812 15.239 -12.070 1.00 92.69 431 ASN A CA 1
ATOM 3409 C C . ASN A 1 431 ? 3.359 15.747 -13.407 1.00 92.69 431 ASN A C 1
ATOM 3411 O O . ASN A 1 431 ? 2.643 15.723 -14.404 1.00 92.69 431 ASN A O 1
ATOM 3415 N N . VAL A 1 432 ? 4.648 16.106 -13.457 1.00 90.75 432 VAL A N 1
ATOM 3416 C CA . VAL A 1 432 ? 5.333 16.540 -14.688 1.00 90.75 432 VAL A CA 1
ATOM 3417 C C . VAL A 1 432 ? 5.273 15.463 -15.782 1.00 90.75 432 VAL A C 1
ATOM 3419 O O . VAL A 1 432 ? 4.969 15.769 -16.936 1.00 90.75 432 VAL A O 1
ATOM 3422 N N . LEU A 1 433 ? 5.495 14.189 -15.436 1.00 92.31 433 LEU A N 1
ATOM 3423 C CA . LEU A 1 433 ? 5.424 13.078 -16.397 1.00 92.31 433 LEU A CA 1
ATOM 3424 C C . LEU A 1 433 ? 3.986 12.745 -16.821 1.00 92.31 433 LEU A C 1
ATOM 3426 O O . LEU A 1 433 ? 3.753 12.356 -17.967 1.00 92.31 433 LEU A O 1
ATOM 3430 N N . TRP A 1 434 ? 3.021 12.894 -15.912 1.00 94.25 434 TRP A N 1
ATOM 3431 C CA . TRP A 1 434 ? 1.599 12.700 -16.195 1.00 94.25 434 TRP A CA 1
ATOM 3432 C C . TRP A 1 434 ? 1.045 13.786 -17.126 1.00 94.25 434 TRP A C 1
ATOM 3434 O O . TRP A 1 434 ? 0.351 13.460 -18.093 1.00 94.25 434 TRP A O 1
ATOM 3444 N N . ALA A 1 435 ? 1.380 15.048 -16.842 1.00 92.81 435 ALA A N 1
ATOM 3445 C CA . ALA A 1 435 ? 0.964 16.245 -17.569 1.00 92.81 435 ALA A CA 1
ATOM 3446 C C . ALA A 1 435 ? 1.579 16.349 -18.972 1.00 92.81 435 ALA A C 1
ATOM 3448 O O . ALA A 1 435 ? 0.970 16.931 -19.869 1.00 92.81 435 ALA A O 1
ATOM 3449 N N . SER A 1 436 ? 2.774 15.788 -19.175 1.00 90.62 436 SER A N 1
ATOM 3450 C CA . SER A 1 436 ? 3.424 15.756 -20.484 1.00 90.62 436 SER A CA 1
ATOM 3451 C C . SER A 1 436 ? 2.577 15.004 -21.512 1.00 90.62 436 SER A C 1
ATOM 3453 O O . SER A 1 436 ? 2.278 13.821 -21.351 1.00 90.62 436 SER A O 1
ATOM 3455 N N . THR A 1 437 ? 2.232 15.677 -22.610 1.00 85.44 437 THR A N 1
ATOM 3456 C CA . THR A 1 437 ? 1.517 15.089 -23.754 1.00 85.44 437 THR A CA 1
ATOM 3457 C C . THR A 1 437 ? 2.456 14.660 -24.885 1.00 85.44 437 THR A C 1
ATOM 3459 O O . THR A 1 437 ? 2.109 13.765 -25.656 1.00 85.44 437 THR A O 1
ATOM 3462 N N . SER A 1 438 ? 3.662 15.237 -24.970 1.00 86.31 438 SER A N 1
ATOM 3463 C CA . SER A 1 438 ? 4.652 14.938 -26.012 1.00 86.31 438 SER A CA 1
ATOM 3464 C C . SER A 1 438 ? 6.092 14.951 -25.459 1.00 86.31 438 SER A C 1
ATOM 3466 O O . SER A 1 438 ? 6.664 16.028 -25.303 1.00 86.31 438 SER A O 1
ATOM 3468 N N . PRO A 1 439 ? 6.693 13.780 -25.164 1.00 87.38 439 PRO A N 1
ATOM 3469 C CA . PRO A 1 439 ? 6.070 12.458 -25.154 1.00 87.38 439 PRO A CA 1
ATOM 3470 C C . PRO A 1 439 ? 5.132 12.286 -23.949 1.00 87.38 439 PRO A C 1
ATOM 3472 O O . PRO A 1 439 ? 5.420 12.735 -22.841 1.00 87.38 439 PRO A O 1
ATOM 3475 N N . LYS A 1 440 ? 4.026 11.564 -24.139 1.00 91.19 440 LYS A N 1
ATOM 3476 C CA . LYS A 1 440 ? 3.184 11.069 -23.043 1.00 91.19 440 LYS A CA 1
ATOM 3477 C C . LYS A 1 440 ? 3.957 10.002 -22.259 1.00 91.19 440 LYS A C 1
ATOM 3479 O O . LYS A 1 440 ? 4.067 8.875 -22.732 1.00 91.19 440 LYS A O 1
ATOM 3484 N N . TRP A 1 441 ? 4.563 10.359 -21.126 1.00 93.25 441 TRP A N 1
ATOM 3485 C CA . TRP A 1 441 ? 5.436 9.446 -20.364 1.00 93.25 441 TRP A CA 1
ATOM 3486 C C . TRP A 1 441 ? 4.645 8.355 -19.643 1.00 93.25 441 TRP A C 1
ATOM 3488 O O . TRP A 1 441 ? 5.027 7.188 -19.663 1.00 93.25 441 TRP A O 1
ATOM 3498 N N . ILE A 1 442 ? 3.527 8.737 -19.021 1.00 94.38 442 ILE A N 1
ATOM 3499 C CA . ILE A 1 442 ? 2.650 7.822 -18.290 1.00 94.38 442 ILE A CA 1
ATOM 3500 C C . ILE A 1 442 ? 1.387 7.579 -19.114 1.00 94.38 442 ILE A C 1
ATOM 3502 O O . ILE A 1 442 ? 0.557 8.475 -19.268 1.00 94.38 442 ILE A O 1
ATOM 3506 N N . GLU A 1 443 ? 1.198 6.358 -19.616 1.00 93.69 443 GLU A N 1
ATOM 3507 C CA . GLU A 1 443 ? -0.103 5.952 -20.161 1.00 93.69 443 GLU A CA 1
ATOM 3508 C C . GLU A 1 443 ? -1.109 5.829 -19.006 1.00 93.69 443 GLU A C 1
ATOM 3510 O O . GLU A 1 443 ? -2.159 6.476 -19.018 1.00 93.69 443 GLU A O 1
ATOM 3515 N N . GLY A 1 444 ? -0.715 5.127 -17.937 1.00 90.56 444 GLY A N 1
ATOM 3516 C CA . GLY A 1 444 ? -1.401 5.123 -16.643 1.00 90.56 444 GLY A CA 1
ATOM 3517 C C . GLY A 1 444 ? -2.595 4.175 -16.565 1.00 90.56 444 GLY A C 1
ATOM 3518 O O . GLY A 1 444 ? -2.490 3.126 -15.933 1.00 90.56 444 GLY A O 1
ATOM 3519 N N . PHE A 1 445 ? -3.716 4.551 -17.183 1.00 94.62 445 PHE A N 1
ATOM 3520 C CA . PHE A 1 445 ? -5.035 3.912 -17.043 1.00 94.62 445 PHE A CA 1
ATOM 3521 C C . PHE A 1 445 ? -5.204 2.786 -18.073 1.00 94.62 445 PHE A C 1
ATOM 3523 O O . PHE A 1 445 ? -6.044 2.826 -18.978 1.00 94.62 445 PHE A O 1
ATOM 3530 N N . VAL A 1 446 ? -4.306 1.807 -17.984 1.00 94.50 446 VAL A N 1
ATOM 3531 C CA . VAL A 1 446 ? -4.153 0.710 -18.943 1.00 94.50 446 VAL A CA 1
ATOM 3532 C C . VAL A 1 446 ? -3.958 -0.600 -18.187 1.00 94.50 446 VAL A C 1
ATOM 3534 O O . VAL A 1 446 ? -3.274 -0.661 -17.163 1.00 94.50 446 VAL A O 1
ATOM 3537 N N . THR A 1 447 ? -4.605 -1.652 -18.671 1.00 93.81 447 THR A N 1
ATOM 3538 C CA . THR A 1 447 ? -4.498 -3.000 -18.106 1.00 93.81 447 THR A CA 1
ATOM 3539 C C . THR A 1 447 ? -3.107 -3.588 -18.360 1.00 93.81 447 THR A C 1
ATOM 3541 O O . THR A 1 447 ? -2.304 -3.026 -19.110 1.00 93.81 447 THR A O 1
ATOM 3544 N N . LYS A 1 448 ? -2.782 -4.715 -17.710 1.00 93.56 448 LYS A N 1
ATOM 3545 C CA . LYS A 1 448 ? -1.532 -5.425 -18.011 1.00 93.56 448 LYS A CA 1
ATOM 3546 C C . LYS A 1 448 ? -1.593 -5.915 -19.456 1.00 93.56 448 LYS A C 1
ATOM 3548 O O . LYS A 1 448 ? -0.700 -5.614 -20.233 1.00 93.56 448 LYS A O 1
ATOM 3553 N N . GLU A 1 449 ? -2.703 -6.550 -19.797 1.00 92.25 449 GLU A N 1
ATOM 3554 C CA . GLU A 1 449 ? -3.005 -7.248 -21.041 1.00 92.25 449 GLU A CA 1
ATOM 3555 C C . GLU A 1 449 ? -2.951 -6.310 -22.261 1.00 92.25 449 GLU A C 1
ATOM 3557 O O . GLU A 1 449 ? -2.334 -6.653 -23.266 1.00 92.25 449 GLU A O 1
ATOM 3562 N N . GLU A 1 450 ? -3.499 -5.089 -22.160 1.00 91.56 450 GLU A N 1
ATOM 3563 C CA . GLU A 1 450 ? -3.355 -4.047 -23.197 1.00 91.56 450 GLU A CA 1
ATOM 3564 C C . GLU A 1 450 ? -1.888 -3.682 -23.473 1.00 91.56 450 GLU A C 1
ATOM 3566 O O . GLU A 1 450 ? -1.530 -3.369 -24.607 1.00 91.56 450 GLU A O 1
ATOM 3571 N N . VAL A 1 451 ? -1.038 -3.710 -22.443 1.00 92.50 451 VAL A N 1
ATOM 3572 C CA . VAL A 1 451 ? 0.386 -3.374 -22.549 1.00 92.50 451 VAL A CA 1
ATOM 3573 C C . VAL A 1 451 ? 1.223 -4.559 -23.024 1.00 92.50 451 VAL A C 1
ATOM 3575 O O . VAL A 1 451 ? 2.144 -4.348 -23.809 1.00 92.50 451 VAL A O 1
ATOM 3578 N N . GLU A 1 452 ? 0.892 -5.794 -22.630 1.00 92.12 452 GLU A N 1
ATOM 3579 C CA . GLU A 1 452 ? 1.518 -6.990 -23.217 1.00 92.12 452 GLU A CA 1
ATOM 3580 C C . GLU A 1 452 ? 1.213 -7.055 -24.717 1.00 92.12 452 GLU A C 1
ATOM 3582 O O . GLU A 1 452 ? 2.131 -7.197 -25.518 1.00 92.12 452 GLU A O 1
ATOM 3587 N N . TYR A 1 453 ? -0.047 -6.829 -25.111 1.00 90.06 453 TYR A N 1
ATOM 3588 C CA . TYR A 1 453 ? -0.448 -6.772 -26.517 1.00 90.06 453 TYR A CA 1
ATOM 3589 C C . TYR A 1 453 ? 0.263 -5.650 -27.289 1.00 90.06 453 TYR A C 1
ATOM 3591 O O . TYR A 1 453 ? 0.761 -5.888 -28.384 1.00 90.06 453 TYR A O 1
ATOM 3599 N N . ALA A 1 454 ? 0.369 -4.441 -26.724 1.00 89.50 454 ALA A N 1
ATOM 3600 C CA . ALA A 1 454 ? 1.046 -3.321 -27.385 1.00 89.50 454 ALA A CA 1
ATOM 3601 C C . ALA A 1 454 ? 2.562 -3.532 -27.573 1.00 89.50 454 ALA A C 1
ATOM 3603 O O . ALA A 1 454 ? 3.137 -2.995 -28.519 1.00 89.50 454 ALA A O 1
ATOM 3604 N N . LEU A 1 455 ? 3.211 -4.294 -26.685 1.00 89.06 455 LEU A N 1
ATOM 3605 C CA . LEU A 1 455 ? 4.651 -4.568 -26.744 1.00 89.06 455 LEU A CA 1
ATOM 3606 C C . LEU A 1 455 ? 4.982 -5.846 -27.537 1.00 89.06 455 LEU A C 1
ATOM 3608 O O . LEU A 1 455 ? 5.999 -5.888 -28.223 1.00 89.06 455 LEU A O 1
ATOM 3612 N N . GLN A 1 456 ? 4.126 -6.869 -27.487 1.00 84.44 456 GLN A N 1
ATOM 3613 C CA . GLN A 1 456 ? 4.350 -8.185 -28.103 1.00 84.44 456 GLN A CA 1
ATOM 3614 C C . GLN A 1 456 ? 3.462 -8.458 -29.332 1.00 84.44 456 GLN A C 1
ATOM 3616 O O . GLN A 1 456 ? 3.325 -9.613 -29.740 1.00 84.44 456 GLN A O 1
ATOM 3621 N N . SER A 1 457 ? 2.829 -7.433 -29.914 1.00 73.94 457 SER A N 1
ATOM 3622 C CA . SER A 1 457 ? 1.913 -7.603 -31.049 1.00 73.94 457 SER A CA 1
ATOM 3623 C C . SER A 1 457 ? 2.580 -8.361 -32.207 1.00 73.94 457 SER A C 1
ATOM 3625 O O . SER A 1 457 ? 3.632 -7.930 -32.686 1.00 73.94 457 SER A O 1
ATOM 3627 N N . PRO A 1 458 ? 1.955 -9.424 -32.756 1.00 61.28 458 PRO A N 1
ATOM 3628 C CA . PRO A 1 458 ? 2.468 -10.120 -33.940 1.00 61.28 458 PRO A CA 1
ATOM 3629 C C . PRO A 1 458 ? 2.614 -9.218 -35.175 1.00 61.28 458 PRO A C 1
ATOM 3631 O O . PRO A 1 458 ? 3.313 -9.574 -36.120 1.00 61.28 458 PRO A O 1
ATOM 3634 N N . LEU A 1 459 ? 1.936 -8.064 -35.177 1.00 63.62 459 LEU A N 1
ATOM 3635 C CA . LEU A 1 459 ? 1.963 -7.069 -36.249 1.00 63.62 459 LEU A CA 1
ATOM 3636 C C . LEU A 1 459 ? 3.123 -6.067 -36.106 1.00 63.62 459 LEU A C 1
ATOM 3638 O O . LEU A 1 459 ? 3.461 -5.390 -37.076 1.00 63.62 459 LEU A O 1
ATOM 3642 N N . SER A 1 460 ? 3.729 -5.952 -34.919 1.00 62.72 460 SER A N 1
ATOM 3643 C CA . SER A 1 460 ? 4.844 -5.041 -34.650 1.00 62.72 460 SER A CA 1
ATOM 3644 C C . SER A 1 460 ? 5.676 -5.501 -33.448 1.00 62.72 460 SER A C 1
ATOM 3646 O O . SER A 1 460 ? 5.363 -5.211 -32.294 1.00 62.72 460 SER A O 1
ATOM 3648 N N . ILE A 1 461 ? 6.797 -6.173 -33.729 1.00 66.19 461 ILE A N 1
ATOM 3649 C CA . ILE A 1 461 ? 7.828 -6.445 -32.719 1.00 66.19 461 ILE A CA 1
ATOM 3650 C C . ILE A 1 461 ? 8.432 -5.099 -32.306 1.00 66.19 461 ILE A C 1
ATOM 3652 O O . ILE A 1 461 ? 9.127 -4.461 -33.098 1.00 66.19 461 ILE A O 1
ATOM 3656 N N . GLN A 1 462 ? 8.149 -4.655 -31.082 1.00 80.56 462 GLN A N 1
ATOM 3657 C CA . GLN A 1 462 ? 8.771 -3.456 -30.524 1.00 80.56 462 GLN A CA 1
ATOM 3658 C C . GLN A 1 462 ? 10.247 -3.736 -30.198 1.00 80.56 462 GLN A C 1
ATOM 3660 O O . GLN A 1 462 ? 10.619 -4.839 -29.796 1.00 80.56 462 GLN A O 1
ATOM 3665 N N . GLU A 1 463 ? 11.107 -2.736 -30.379 1.00 86.00 463 GLU A N 1
ATOM 3666 C CA . GLU A 1 463 ? 12.545 -2.893 -30.135 1.00 86.00 463 GLU A CA 1
ATOM 3667 C C . GLU A 1 463 ? 12.862 -3.001 -28.628 1.00 86.00 463 GLU A C 1
ATOM 3669 O O . GLU A 1 463 ? 12.200 -2.336 -27.818 1.00 86.00 463 GLU A O 1
ATOM 3674 N N . PRO A 1 464 ? 13.901 -3.764 -28.232 1.00 90.06 464 PRO A N 1
ATOM 3675 C CA . PRO A 1 464 ? 14.432 -3.759 -26.872 1.00 90.06 464 PRO A CA 1
ATOM 3676 C C . PRO A 1 464 ? 14.666 -2.348 -26.321 1.00 90.06 464 PRO A C 1
ATOM 3678 O O . PRO A 1 464 ? 15.131 -1.439 -27.015 1.00 90.06 464 PRO A O 1
ATOM 3681 N N . GLY A 1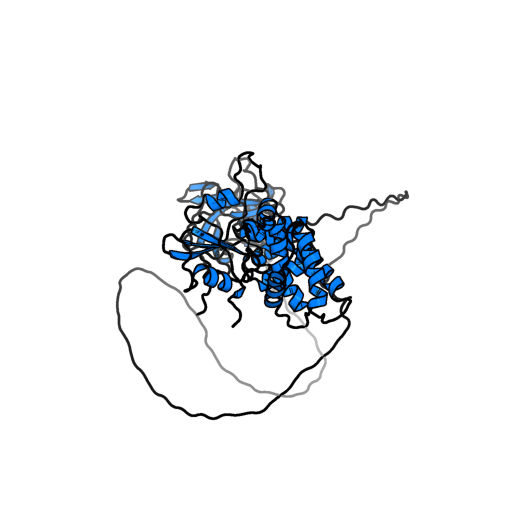 465 ? 14.320 -2.159 -25.052 1.00 87.62 465 GLY A N 1
ATOM 3682 C CA . GLY A 1 465 ? 14.302 -0.854 -24.401 1.00 87.62 465 GLY A CA 1
ATOM 3683 C C . GLY A 1 465 ? 13.024 -0.037 -24.617 1.00 87.62 465 GLY A C 1
ATOM 3684 O O . GLY A 1 465 ? 12.913 1.055 -24.060 1.00 87.62 465 GLY A O 1
ATOM 3685 N N . THR A 1 466 ? 12.041 -0.535 -25.374 1.00 93.00 466 THR A N 1
ATOM 3686 C CA . THR A 1 466 ? 10.704 0.079 -25.430 1.00 93.00 466 THR A CA 1
ATOM 3687 C C . THR A 1 466 ? 9.938 -0.201 -24.140 1.00 93.00 466 THR A C 1
ATOM 3689 O O . THR A 1 466 ? 9.777 -1.364 -23.766 1.00 93.00 466 THR A O 1
ATOM 3692 N N . PHE A 1 467 ? 9.438 0.847 -23.474 1.00 93.88 467 PHE A N 1
ATOM 3693 C CA . PHE A 1 467 ? 8.736 0.735 -22.191 1.00 93.88 467 PHE A CA 1
ATOM 3694 C C . PHE A 1 467 ? 7.468 1.588 -22.080 1.00 93.88 467 PHE A C 1
ATOM 3696 O O . PHE A 1 467 ? 7.368 2.675 -22.642 1.00 93.88 467 PHE A O 1
ATOM 3703 N N . ILE A 1 468 ? 6.498 1.115 -21.297 1.00 95.25 468 ILE A N 1
ATOM 3704 C CA . ILE A 1 468 ? 5.231 1.794 -21.002 1.00 95.25 468 ILE A CA 1
ATOM 3705 C C . ILE A 1 468 ? 5.043 1.870 -19.483 1.00 95.25 468 ILE A C 1
ATOM 3707 O O . ILE A 1 468 ? 5.114 0.854 -18.785 1.00 95.25 468 ILE A O 1
ATOM 3711 N N . LEU A 1 469 ? 4.772 3.076 -18.971 1.00 95.81 469 LEU A N 1
ATOM 3712 C CA . LEU A 1 469 ? 4.468 3.319 -17.559 1.00 95.81 469 LEU A CA 1
ATOM 3713 C C . LEU A 1 469 ? 2.952 3.257 -17.305 1.00 95.81 469 LEU A C 1
ATOM 3715 O O . LEU A 1 469 ? 2.170 3.965 -17.952 1.00 95.81 469 LEU A O 1
ATOM 3719 N N . ARG A 1 470 ? 2.536 2.429 -16.340 1.00 95.56 470 ARG A N 1
ATOM 3720 C CA . ARG A 1 470 ? 1.122 2.192 -15.990 1.00 95.56 470 ARG A CA 1
ATOM 3721 C C . ARG A 1 470 ? 0.896 2.008 -14.492 1.00 95.56 470 ARG A C 1
ATOM 3723 O O . ARG A 1 470 ? 1.800 1.578 -13.779 1.00 95.56 470 ARG A O 1
ATOM 3730 N N . PHE A 1 471 ? -0.332 2.243 -14.040 1.00 96.38 471 PHE A N 1
ATOM 3731 C CA . PHE A 1 471 ? -0.768 1.907 -12.684 1.00 96.38 471 PHE A CA 1
ATOM 3732 C C . PHE A 1 471 ? -1.375 0.486 -12.678 1.00 96.38 471 PHE A C 1
ATOM 3734 O O . PHE A 1 471 ? -2.200 0.172 -13.538 1.00 96.38 471 PHE A O 1
ATOM 3741 N N . PRO A 1 472 ? -0.978 -0.423 -11.769 1.00 94.44 472 PRO A N 1
ATOM 3742 C CA . PRO A 1 472 ? -1.451 -1.804 -11.776 1.00 94.44 472 PRO A CA 1
ATOM 3743 C C . PRO A 1 472 ? -2.878 -1.936 -11.216 1.00 94.44 472 PRO A C 1
ATOM 3745 O O . PRO A 1 472 ? -3.172 -1.518 -10.100 1.00 94.44 472 PRO A O 1
ATOM 3748 N N . THR A 1 473 ? -3.763 -2.598 -11.964 1.00 93.69 473 THR A N 1
ATOM 3749 C CA . THR A 1 473 ? -5.169 -2.868 -11.587 1.00 93.69 473 THR A CA 1
ATOM 3750 C C . THR A 1 473 ? -5.334 -3.843 -10.416 1.00 93.69 473 THR A C 1
ATOM 3752 O O . THR A 1 473 ? -6.390 -3.891 -9.792 1.00 93.69 473 THR A O 1
ATOM 3755 N N . SER A 1 474 ? -4.302 -4.631 -10.103 1.00 89.62 474 SER A N 1
ATOM 3756 C CA . SER A 1 474 ? -4.300 -5.614 -9.012 1.00 89.62 474 SER A CA 1
ATOM 3757 C C . SER A 1 474 ? -3.969 -5.024 -7.635 1.00 89.62 474 SER A C 1
ATOM 3759 O O . SER A 1 474 ? -3.941 -5.763 -6.649 1.00 89.62 474 SER A O 1
ATOM 3761 N N . ARG A 1 475 ? -3.690 -3.715 -7.546 1.00 91.06 475 ARG A N 1
ATOM 3762 C CA . ARG A 1 475 ? -3.209 -3.033 -6.334 1.00 91.06 475 ARG A CA 1
ATOM 3763 C C . ARG A 1 475 ? -4.193 -1.942 -5.899 1.00 91.06 475 ARG A C 1
ATOM 3765 O O . ARG A 1 475 ? -4.043 -0.776 -6.248 1.00 91.06 475 ARG A O 1
ATOM 3772 N N . ASN A 1 476 ? -5.201 -2.342 -5.127 1.00 93.56 476 ASN A N 1
ATOM 3773 C CA . ASN A 1 476 ? -6.202 -1.446 -4.534 1.00 93.56 476 ASN A CA 1
ATOM 3774 C C . ASN A 1 476 ? -5.881 -1.228 -3.052 1.00 93.56 476 ASN A C 1
ATOM 3776 O O . ASN A 1 476 ? -5.434 -2.167 -2.393 1.00 93.56 476 ASN A O 1
ATOM 3780 N N . TRP A 1 477 ? -6.157 -0.048 -2.499 1.00 96.00 477 TRP A N 1
ATOM 3781 C CA . TRP A 1 477 ? -6.041 0.204 -1.060 1.00 96.00 477 TRP A CA 1
ATOM 3782 C C . TRP A 1 477 ? -6.863 -0.836 -0.263 1.00 96.00 477 TRP A C 1
ATOM 3784 O O . TRP A 1 477 ? -8.012 -1.111 -0.637 1.00 96.00 477 TRP A O 1
ATOM 3794 N N . PRO A 1 478 ? -6.303 -1.450 0.802 1.00 94.12 478 PRO A N 1
ATOM 3795 C CA . PRO A 1 478 ? -5.080 -1.075 1.528 1.00 94.12 478 PRO A CA 1
ATOM 3796 C C . PRO A 1 478 ? -3.815 -1.866 1.128 1.00 94.12 478 PRO A C 1
ATOM 3798 O O . PRO A 1 478 ? -2.938 -2.110 1.959 1.00 94.12 478 PRO A O 1
ATOM 3801 N N . HIS A 1 479 ? -3.704 -2.329 -0.120 1.00 92.75 479 HIS A N 1
ATOM 3802 C CA . HIS A 1 479 ? -2.483 -2.980 -0.603 1.00 92.75 479 HIS A CA 1
ATOM 3803 C C . HIS A 1 479 ? -1.284 -2.013 -0.516 1.00 92.75 479 HIS A C 1
ATOM 3805 O O . HIS A 1 479 ? -1.419 -0.897 -1.010 1.00 92.75 479 HIS A O 1
ATOM 3811 N N . PRO A 1 480 ? -0.112 -2.412 0.028 1.00 88.31 480 PRO A N 1
ATOM 3812 C CA . PRO A 1 480 ? 1.065 -1.537 0.160 1.00 88.31 480 PRO A CA 1
ATOM 3813 C C . PRO A 1 480 ? 1.432 -0.795 -1.134 1.00 88.31 480 PRO A C 1
ATOM 3815 O O . PRO A 1 480 ? 1.587 0.421 -1.132 1.00 88.31 480 PRO A O 1
ATOM 3818 N N . ASP A 1 481 ? 1.449 -1.520 -2.253 1.00 90.19 481 ASP A N 1
ATOM 3819 C CA . ASP A 1 481 ? 1.704 -0.983 -3.599 1.00 90.19 481 ASP A CA 1
ATOM 3820 C C . ASP A 1 481 ? 0.510 -0.271 -4.282 1.00 90.19 481 ASP A C 1
ATOM 3822 O O . ASP A 1 481 ? 0.539 -0.072 -5.501 1.00 90.19 481 ASP A O 1
ATOM 3826 N N . ALA A 1 482 ? -0.581 0.067 -3.586 1.00 92.88 482 ALA A N 1
ATOM 3827 C CA . ALA A 1 482 ? -1.702 0.770 -4.218 1.00 92.88 482 ALA A CA 1
ATOM 3828 C C . ALA A 1 482 ? -1.282 2.189 -4.641 1.00 92.88 482 ALA A C 1
ATOM 3830 O O . ALA A 1 482 ? -0.723 2.941 -3.845 1.00 92.88 482 ALA A O 1
ATOM 3831 N N . GLY A 1 483 ? -1.534 2.540 -5.905 1.00 92.56 483 GLY A N 1
ATOM 3832 C CA . GLY A 1 483 ? -1.024 3.771 -6.526 1.00 92.56 483 GLY A CA 1
ATOM 3833 C C . GLY A 1 483 ? 0.399 3.670 -7.098 1.00 92.56 483 GLY A C 1
ATOM 3834 O O . GLY A 1 483 ? 0.832 4.597 -7.775 1.00 92.56 483 GLY A O 1
ATOM 3835 N N . SER A 1 484 ? 1.113 2.553 -6.898 1.00 92.12 484 SER A N 1
ATOM 3836 C CA . SER A 1 484 ? 2.466 2.359 -7.447 1.00 92.12 484 SER A CA 1
ATOM 3837 C C . SER A 1 484 ? 2.519 2.458 -8.977 1.00 92.12 484 SER A C 1
ATOM 3839 O O . SER A 1 484 ? 1.568 2.118 -9.683 1.00 92.12 484 SER A O 1
ATOM 3841 N N . LEU A 1 485 ? 3.665 2.894 -9.505 1.00 92.44 485 LEU A N 1
ATOM 3842 C CA . LEU A 1 485 ? 3.914 2.983 -10.943 1.00 92.44 485 LEU A CA 1
ATOM 3843 C C . LEU A 1 485 ? 4.732 1.767 -11.405 1.00 92.44 485 LEU A C 1
ATOM 3845 O O . LEU A 1 485 ? 5.729 1.410 -10.781 1.00 92.44 485 LEU A O 1
ATOM 3849 N N . VAL A 1 486 ? 4.320 1.126 -12.499 1.00 94.25 486 VAL A N 1
ATOM 3850 C CA . VAL A 1 486 ? 4.988 -0.051 -13.075 1.00 94.25 486 VAL A CA 1
ATOM 3851 C C . VAL A 1 486 ? 5.507 0.283 -14.468 1.00 94.25 486 VAL A C 1
ATOM 3853 O O . VAL A 1 486 ? 4.729 0.662 -15.346 1.00 94.25 486 VAL A O 1
ATOM 3856 N N . ALA A 1 487 ? 6.805 0.071 -14.685 1.00 95.25 487 ALA A N 1
ATOM 3857 C CA . ALA A 1 487 ? 7.401 0.018 -16.012 1.00 95.25 487 ALA A CA 1
ATOM 3858 C C . ALA A 1 487 ? 7.200 -1.385 -16.598 1.00 95.25 487 ALA A C 1
ATOM 3860 O O . ALA A 1 487 ? 7.610 -2.385 -16.009 1.00 95.25 487 ALA A O 1
ATOM 3861 N N . SER A 1 488 ? 6.540 -1.461 -17.750 1.00 94.81 488 SER A N 1
ATOM 3862 C CA . SER A 1 488 ? 6.433 -2.682 -18.557 1.00 94.81 488 SER A CA 1
ATOM 3863 C C . SER A 1 488 ? 7.282 -2.496 -19.806 1.00 94.81 488 SER A C 1
ATOM 3865 O O . SER A 1 488 ? 7.063 -1.513 -20.508 1.00 94.81 488 SER A O 1
ATOM 3867 N N . TYR A 1 489 ? 8.257 -3.364 -20.058 1.00 93.31 489 TYR A N 1
ATOM 3868 C CA . TYR A 1 489 ? 9.288 -3.120 -21.071 1.00 93.31 489 TYR A CA 1
ATOM 3869 C C . TYR A 1 489 ? 9.802 -4.402 -21.718 1.00 93.31 489 TYR A C 1
ATOM 3871 O O . TYR A 1 489 ? 9.649 -5.488 -21.162 1.00 93.31 489 TYR A O 1
ATOM 3879 N N . ILE A 1 490 ? 10.421 -4.259 -22.887 1.00 91.50 490 ILE A N 1
ATOM 3880 C CA . ILE A 1 490 ? 11.105 -5.356 -23.578 1.00 91.50 490 ILE A CA 1
ATOM 3881 C C . ILE A 1 490 ? 12.584 -5.318 -23.219 1.00 91.50 490 ILE A C 1
ATOM 3883 O O . ILE A 1 490 ? 13.262 -4.323 -23.489 1.00 91.50 490 ILE A O 1
ATOM 3887 N N . GLY A 1 491 ? 13.072 -6.394 -22.609 1.00 88.31 491 GLY A N 1
ATOM 3888 C CA . GLY A 1 491 ? 14.473 -6.539 -22.228 1.00 88.31 491 GLY A CA 1
ATOM 3889 C C . GLY A 1 491 ? 15.387 -6.781 -23.429 1.00 88.31 491 GLY A C 1
ATOM 3890 O O . GLY A 1 491 ? 14.946 -6.989 -24.561 1.00 88.31 491 GLY A O 1
ATOM 3891 N N . THR A 1 492 ? 16.698 -6.787 -23.182 1.00 87.25 492 THR A N 1
ATOM 3892 C CA . THR A 1 492 ? 17.702 -7.154 -24.205 1.00 87.25 492 THR A CA 1
ATOM 3893 C C . THR A 1 492 ? 17.618 -8.629 -24.624 1.00 87.25 492 THR A C 1
ATOM 3895 O O . THR A 1 492 ? 18.110 -9.005 -25.684 1.00 87.25 492 THR A O 1
ATOM 3898 N N . ASP A 1 493 ? 16.930 -9.442 -23.822 1.00 87.19 493 ASP A N 1
ATOM 3899 C CA . ASP A 1 493 ? 16.527 -10.825 -24.078 1.00 87.19 493 ASP A CA 1
ATOM 3900 C C . ASP A 1 493 ? 15.271 -10.956 -24.965 1.00 87.19 493 ASP A C 1
ATOM 3902 O O . ASP A 1 493 ? 14.830 -12.072 -25.235 1.00 87.19 493 ASP A O 1
ATOM 3906 N N . PHE A 1 494 ? 14.692 -9.834 -25.419 1.00 85.88 494 PHE A N 1
ATOM 3907 C CA . PHE A 1 494 ? 13.396 -9.743 -26.107 1.00 85.88 494 PHE A CA 1
ATOM 3908 C C . PHE A 1 494 ? 12.201 -10.270 -25.284 1.00 85.88 494 PHE A C 1
ATOM 3910 O O . PHE A 1 494 ? 11.094 -10.401 -25.815 1.00 85.88 494 PHE A O 1
ATOM 3917 N N . ALA A 1 495 ? 12.381 -10.538 -23.987 1.00 88.31 495 ALA A N 1
ATOM 3918 C CA . ALA A 1 495 ? 11.291 -10.924 -23.105 1.00 88.31 495 ALA A CA 1
ATOM 3919 C C . ALA A 1 495 ? 10.555 -9.686 -22.574 1.00 88.31 495 ALA A C 1
ATOM 3921 O O . ALA A 1 495 ? 11.107 -8.587 -22.482 1.00 88.31 495 ALA A O 1
ATOM 3922 N N . LEU A 1 496 ? 9.283 -9.875 -22.221 1.00 91.00 496 LEU A N 1
ATOM 3923 C CA . LEU A 1 496 ? 8.473 -8.838 -21.595 1.00 91.00 496 LEU A CA 1
ATOM 3924 C C . LEU A 1 496 ? 8.657 -8.876 -20.078 1.00 91.00 496 LEU A C 1
ATOM 3926 O O . LEU A 1 496 ? 8.363 -9.879 -19.427 1.00 91.00 496 LEU A O 1
ATOM 3930 N N . HIS A 1 497 ? 9.070 -7.745 -19.518 1.00 90.81 497 HIS A N 1
ATOM 3931 C CA . HIS A 1 497 ? 9.301 -7.562 -18.092 1.00 90.81 497 HIS A CA 1
ATOM 3932 C C . HIS A 1 497 ? 8.318 -6.547 -17.508 1.00 90.81 497 HIS A C 1
ATOM 3934 O O . HIS A 1 497 ? 7.911 -5.588 -18.167 1.00 90.81 497 HIS A O 1
ATOM 3940 N N . HIS A 1 498 ? 7.959 -6.726 -16.236 1.00 92.50 498 HIS A N 1
ATOM 3941 C CA . HIS A 1 498 ? 7.176 -5.757 -15.466 1.00 92.50 498 HIS A CA 1
ATOM 3942 C C . HIS A 1 498 ? 7.884 -5.468 -14.143 1.00 92.50 498 HIS A C 1
ATOM 3944 O O . HIS A 1 498 ? 7.934 -6.329 -13.265 1.00 92.50 498 HIS A O 1
ATOM 3950 N N . ARG A 1 499 ? 8.406 -4.251 -13.979 1.00 92.00 499 ARG A N 1
ATOM 3951 C CA . ARG A 1 499 ? 9.093 -3.808 -12.760 1.00 92.00 499 ARG A CA 1
ATOM 3952 C C . ARG A 1 499 ? 8.313 -2.665 -12.114 1.00 92.00 499 ARG A C 1
ATOM 3954 O O . ARG A 1 499 ? 8.057 -1.640 -12.742 1.00 92.00 499 ARG A O 1
ATOM 3961 N N . GLN A 1 500 ? 7.923 -2.851 -10.855 1.00 89.31 500 GLN A N 1
ATOM 3962 C CA . GLN A 1 500 ? 7.403 -1.765 -10.027 1.00 89.31 500 GLN A CA 1
ATOM 3963 C C . GLN A 1 500 ? 8.541 -0.787 -9.725 1.00 89.31 500 GLN A C 1
ATOM 3965 O O . GLN A 1 500 ? 9.642 -1.207 -9.370 1.00 89.31 500 GLN A O 1
ATOM 3970 N N . LEU A 1 501 ? 8.280 0.505 -9.890 1.00 86.81 501 LEU A N 1
ATOM 3971 C CA . LEU A 1 501 ? 9.235 1.561 -9.586 1.00 86.81 501 LEU A CA 1
ATOM 3972 C C . LEU A 1 501 ? 9.185 1.872 -8.089 1.00 86.81 501 LEU A C 1
ATOM 3974 O O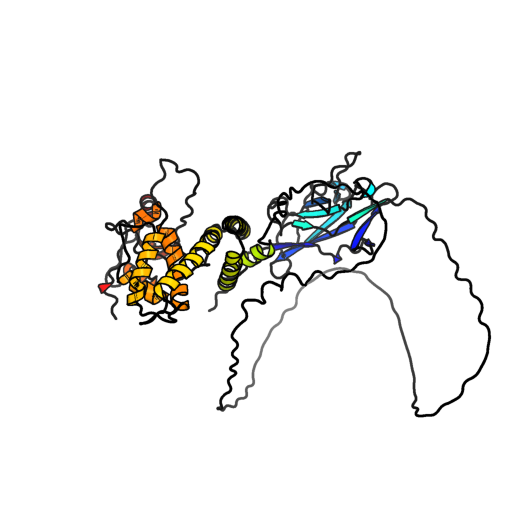 . LEU A 1 501 ? 8.104 2.072 -7.533 1.00 86.81 501 LEU A O 1
ATOM 3978 N N . SER A 1 502 ? 10.353 1.950 -7.448 1.00 79.31 502 SER A N 1
ATOM 3979 C CA . SER A 1 502 ? 10.449 2.545 -6.116 1.00 79.31 502 SER A CA 1
ATOM 3980 C C . SER A 1 502 ? 10.340 4.057 -6.263 1.00 79.31 502 SER A C 1
ATOM 3982 O O . SER A 1 502 ? 11.179 4.685 -6.907 1.00 79.31 502 SER A O 1
ATOM 3984 N N . LEU A 1 503 ? 9.283 4.637 -5.698 1.00 72.44 503 LEU A N 1
ATOM 3985 C CA . LEU A 1 503 ? 9.063 6.083 -5.699 1.00 72.44 503 LEU A CA 1
ATOM 3986 C C . LEU A 1 503 ? 9.466 6.721 -4.359 1.00 72.44 503 LEU A C 1
ATOM 3988 O O . LEU A 1 503 ? 9.234 7.914 -4.164 1.00 72.44 503 LEU A O 1
ATOM 3992 N N . ASP A 1 504 ? 10.102 5.976 -3.454 1.00 63.94 504 ASP A N 1
ATOM 3993 C CA . ASP A 1 504 ? 10.527 6.438 -2.122 1.00 63.94 504 ASP A CA 1
ATOM 3994 C C . ASP A 1 504 ? 11.829 7.271 -2.179 1.00 63.94 504 ASP A C 1
ATOM 3996 O O . ASP A 1 504 ? 12.689 7.201 -1.301 1.00 63.94 504 ASP A O 1
ATOM 4000 N N . TYR A 1 505 ? 11.970 8.103 -3.219 1.00 52.81 505 TYR A N 1
ATOM 4001 C CA . TYR A 1 505 ? 12.959 9.179 -3.255 1.00 52.81 505 TYR A CA 1
ATOM 4002 C C . TYR A 1 505 ? 12.690 10.118 -2.077 1.00 52.81 505 TYR A C 1
ATOM 4004 O O . TYR A 1 505 ? 11.603 10.682 -1.936 1.00 52.81 505 TYR A O 1
ATOM 4012 N N . SER A 1 506 ? 13.678 10.211 -1.191 1.00 43.62 506 SER A N 1
ATOM 4013 C CA . SER A 1 506 ? 13.531 10.742 0.158 1.00 43.62 506 SER A CA 1
ATOM 4014 C C . SER A 1 506 ? 12.988 12.169 0.199 1.00 43.62 506 SER A C 1
ATOM 4016 O O . SER A 1 506 ? 13.571 13.081 -0.382 1.00 43.62 506 SER A O 1
ATOM 4018 N N . THR A 1 507 ? 11.991 12.405 1.056 1.00 42.25 507 THR A N 1
ATOM 4019 C CA . THR A 1 507 ? 11.542 13.740 1.508 1.00 42.25 507 THR A CA 1
ATOM 4020 C C . THR A 1 507 ? 12.584 14.471 2.379 1.00 42.25 507 THR A C 1
ATOM 4022 O O . THR A 1 507 ? 12.237 15.266 3.250 1.00 42.25 507 THR A O 1
ATOM 4025 N N . GLY A 1 508 ? 13.873 14.178 2.196 1.00 38.47 508 GLY A N 1
ATOM 4026 C CA . GLY A 1 508 ? 14.989 14.701 2.970 1.00 38.47 508 GLY A CA 1
ATOM 4027 C C . GLY A 1 508 ? 16.071 15.228 2.039 1.00 38.47 508 GLY A C 1
ATOM 4028 O O . GLY A 1 508 ? 16.801 14.437 1.460 1.00 38.47 508 GLY A O 1
ATOM 4029 N N . LYS A 1 509 ? 16.174 16.562 1.966 1.00 35.84 509 LYS A N 1
ATOM 4030 C CA . LYS A 1 509 ? 17.125 17.340 1.152 1.00 35.84 509 LYS A CA 1
ATOM 4031 C C . LYS A 1 509 ? 17.080 17.027 -0.349 1.00 35.84 509 LYS A C 1
ATOM 4033 O O . LYS A 1 509 ? 17.717 16.097 -0.826 1.00 35.84 509 LYS A O 1
ATOM 4038 N N . PHE A 1 510 ? 16.425 17.917 -1.094 1.00 42.91 510 PHE A N 1
ATOM 4039 C CA . PHE A 1 510 ? 16.778 18.135 -2.494 1.00 42.91 510 PHE A CA 1
ATOM 4040 C C . PHE A 1 510 ? 18.258 18.512 -2.563 1.00 42.91 510 PHE A C 1
ATOM 4042 O O . PHE A 1 510 ? 18.645 19.588 -2.103 1.00 42.91 510 PHE A O 1
ATOM 4049 N N . ASP A 1 511 ? 19.068 17.615 -3.113 1.00 47.06 511 ASP A N 1
ATOM 4050 C CA . ASP A 1 511 ? 20.341 18.003 -3.698 1.00 47.06 511 ASP A CA 1
ATOM 4051 C C . ASP A 1 511 ? 20.033 18.748 -5.003 1.00 47.06 511 ASP A C 1
ATOM 4053 O O . ASP A 1 511 ? 19.137 18.337 -5.748 1.00 47.06 511 ASP A O 1
ATOM 4057 N N . ALA A 1 512 ? 20.717 19.858 -5.276 1.00 49.12 512 ALA A N 1
ATOM 4058 C CA . ALA A 1 512 ? 20.406 20.683 -6.452 1.00 49.12 512 ALA A CA 1
ATOM 4059 C C . ALA A 1 512 ? 20.720 19.960 -7.779 1.00 49.12 512 ALA A C 1
ATOM 4061 O O . ALA A 1 512 ? 20.169 20.319 -8.818 1.00 49.12 512 ALA A O 1
ATOM 4062 N N . ASP A 1 513 ? 21.544 18.910 -7.707 1.00 53.44 513 ASP A N 1
ATOM 4063 C CA . ASP A 1 513 ? 21.966 18.051 -8.816 1.00 53.44 513 ASP A CA 1
ATOM 4064 C C . ASP A 1 513 ? 21.111 16.766 -8.956 1.00 53.44 513 ASP A C 1
ATOM 4066 O O . ASP A 1 513 ? 21.472 15.838 -9.689 1.00 53.44 513 ASP A O 1
ATOM 4070 N N . ALA A 1 514 ? 19.978 16.662 -8.248 1.00 65.19 514 ALA A N 1
ATOM 4071 C CA . ALA A 1 514 ? 19.101 15.494 -8.321 1.00 65.19 514 ALA A CA 1
ATOM 4072 C C . ALA A 1 514 ? 18.438 15.365 -9.708 1.00 65.19 514 ALA A C 1
ATOM 4074 O O . ALA A 1 514 ? 17.531 16.124 -10.056 1.00 65.19 514 ALA A O 1
ATOM 4075 N N . LYS A 1 515 ? 18.865 14.355 -10.481 1.00 73.81 515 LYS A N 1
ATOM 4076 C CA . LYS A 1 515 ? 18.270 13.998 -11.780 1.00 73.81 515 LYS A CA 1
ATOM 4077 C C . LYS A 1 515 ? 16.757 13.817 -11.675 1.00 73.81 515 LYS A C 1
ATOM 4079 O O . LYS A 1 515 ? 16.251 13.171 -10.757 1.00 73.81 515 LYS A O 1
ATOM 4084 N N . SER A 1 516 ? 16.046 14.319 -12.674 1.00 82.44 516 SER A N 1
ATOM 4085 C CA . SER A 1 516 ? 14.603 14.148 -12.793 1.00 82.44 516 SER A CA 1
ATOM 4086 C C . SER A 1 516 ? 14.222 12.691 -13.088 1.00 82.44 516 SER A C 1
ATOM 4088 O O . SER A 1 516 ? 15.006 11.910 -13.632 1.00 82.44 516 SER A O 1
ATOM 4090 N N . LEU A 1 517 ? 12.978 12.306 -12.778 1.00 83.44 517 LEU A N 1
ATOM 4091 C CA . LEU A 1 517 ? 12.532 10.916 -12.935 1.00 83.44 517 LEU A CA 1
ATOM 4092 C C . LEU A 1 517 ? 12.628 10.400 -14.384 1.00 83.44 517 LEU A C 1
ATOM 4094 O O . LEU A 1 517 ? 12.887 9.217 -14.582 1.00 83.44 517 LEU A O 1
ATOM 4098 N N . HIS A 1 518 ? 12.472 11.257 -15.399 1.00 85.19 518 HIS A N 1
ATOM 4099 C CA . HIS A 1 518 ? 12.638 10.823 -16.791 1.00 85.19 518 HIS A CA 1
ATOM 4100 C C . HIS A 1 518 ? 14.105 10.587 -17.176 1.00 85.19 518 HIS A C 1
ATOM 4102 O O . HIS A 1 518 ? 14.389 9.645 -17.909 1.00 85.19 518 HIS A O 1
ATOM 4108 N N . GLU A 1 519 ? 15.042 11.381 -16.651 1.00 85.44 519 GLU A N 1
ATOM 4109 C CA . GLU A 1 519 ? 16.482 11.149 -16.829 1.00 85.44 519 GLU A CA 1
ATOM 4110 C C . GLU A 1 519 ? 16.943 9.890 -16.093 1.00 85.44 519 GLU A C 1
ATOM 4112 O O . GLU A 1 519 ? 17.796 9.166 -16.597 1.00 85.44 519 GLU A O 1
ATOM 4117 N N . LEU A 1 520 ? 16.365 9.609 -14.919 1.00 86.38 520 LEU A N 1
ATOM 4118 C CA . LEU A 1 520 ? 16.609 8.369 -14.184 1.00 86.38 520 LEU A CA 1
ATOM 4119 C C . LEU A 1 520 ? 16.097 7.158 -14.973 1.00 86.38 520 LEU A C 1
ATOM 4121 O O . LEU A 1 520 ? 16.867 6.229 -15.204 1.00 86.38 520 LEU A O 1
ATOM 4125 N N . LEU A 1 521 ? 14.857 7.210 -15.477 1.00 86.62 521 LEU A N 1
ATOM 4126 C CA . LEU A 1 521 ? 14.295 6.167 -16.342 1.00 86.62 521 LEU A CA 1
ATOM 4127 C C . LEU A 1 521 ? 15.152 5.925 -17.591 1.00 86.62 521 LEU A C 1
ATOM 4129 O O . LEU A 1 521 ? 15.451 4.778 -17.880 1.00 86.62 521 LEU A O 1
ATOM 4133 N N . LEU A 1 522 ? 15.591 6.975 -18.294 1.00 87.44 522 LEU A N 1
ATOM 4134 C CA . LEU A 1 522 ? 16.461 6.840 -19.474 1.00 87.44 522 LEU A CA 1
ATOM 4135 C C . LEU A 1 522 ? 17.928 6.503 -19.146 1.00 87.44 522 LEU A C 1
ATOM 4137 O O . LEU A 1 522 ? 18.715 6.263 -20.061 1.00 87.44 522 LEU A 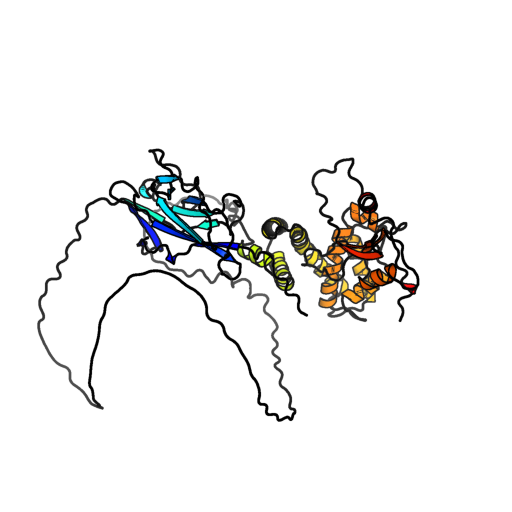O 1
ATOM 4141 N N . SER A 1 523 ? 18.321 6.507 -17.868 1.00 86.06 523 SER A N 1
ATOM 4142 C CA . SER A 1 523 ? 19.646 6.043 -17.436 1.00 86.06 523 SER A CA 1
ATOM 4143 C C . SER A 1 523 ? 19.693 4.545 -17.127 1.00 86.06 523 SER A C 1
ATOM 4145 O O . SER A 1 523 ? 20.785 3.982 -17.042 1.00 86.06 523 SER A O 1
ATOM 4147 N N . GLU A 1 524 ? 18.535 3.889 -17.007 1.00 85.88 524 GLU A N 1
ATOM 4148 C CA . GLU A 1 524 ? 18.449 2.433 -16.914 1.00 85.88 524 GLU A CA 1
ATOM 4149 C C . GLU A 1 524 ? 18.763 1.804 -18.285 1.00 85.88 524 GLU A C 1
ATOM 4151 O O . GLU A 1 524 ? 18.109 2.133 -19.278 1.00 85.88 524 GLU A O 1
ATOM 4156 N N . PRO A 1 525 ? 19.720 0.861 -18.382 1.00 83.81 525 PRO A N 1
ATOM 4157 C CA . PRO A 1 525 ? 20.170 0.318 -19.668 1.00 83.81 525 PRO A CA 1
ATOM 4158 C C . PRO A 1 525 ? 19.084 -0.473 -20.417 1.00 83.81 525 PRO A C 1
ATOM 4160 O O . PRO A 1 525 ? 19.200 -0.693 -21.621 1.00 83.81 525 PRO A O 1
ATOM 4163 N N . GLU A 1 526 ? 18.028 -0.892 -19.718 1.00 87.69 526 GLU A N 1
ATOM 4164 C CA . GLU A 1 526 ? 16.886 -1.628 -20.270 1.00 87.69 526 GLU A CA 1
ATOM 4165 C C . GLU A 1 526 ? 15.707 -0.720 -20.670 1.00 87.69 526 GLU A C 1
ATOM 4167 O O . GLU A 1 526 ? 14.671 -1.233 -21.086 1.00 87.69 526 GLU A O 1
ATOM 4172 N N . LEU A 1 527 ? 15.830 0.611 -20.558 1.00 89.88 527 LEU A N 1
ATOM 4173 C CA . LEU A 1 527 ? 14.759 1.581 -20.823 1.00 89.88 527 LEU A CA 1
ATOM 4174 C C . LEU A 1 527 ? 15.259 2.704 -21.755 1.00 89.88 527 LEU A C 1
ATOM 4176 O O . LEU A 1 527 ? 15.739 3.744 -21.317 1.00 89.88 527 LEU A O 1
ATOM 4180 N N . SER A 1 528 ? 15.123 2.511 -23.070 1.00 88.00 528 SER A N 1
ATOM 4181 C CA . SER A 1 528 ? 15.643 3.438 -24.091 1.00 88.00 528 SER A CA 1
ATOM 4182 C C . SER A 1 528 ? 14.586 4.357 -24.712 1.00 88.00 528 SER A C 1
ATOM 4184 O O 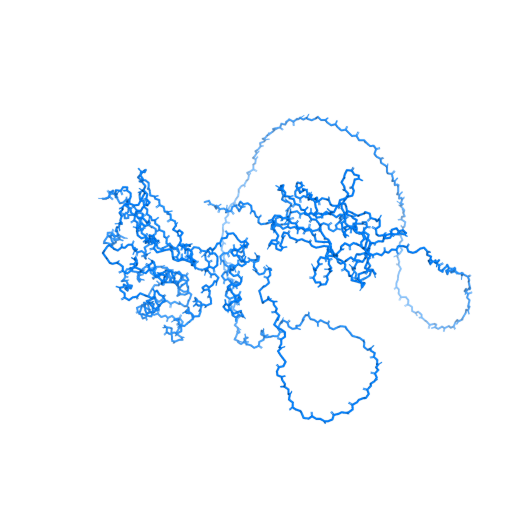. SER A 1 528 ? 14.917 5.463 -25.142 1.00 88.00 528 SER A O 1
ATOM 4186 N N . ARG A 1 529 ? 13.315 3.929 -24.790 1.00 90.94 529 ARG A N 1
ATOM 4187 C CA . ARG A 1 529 ? 12.243 4.703 -25.443 1.00 90.94 529 ARG A CA 1
ATOM 4188 C C . ARG A 1 529 ? 10.857 4.464 -24.847 1.00 90.94 529 ARG A C 1
ATOM 4190 O O . ARG A 1 529 ? 10.484 3.341 -24.517 1.00 90.94 529 ARG A O 1
ATOM 4197 N N . VAL A 1 530 ? 10.055 5.525 -24.797 1.00 91.88 530 VAL A N 1
ATOM 4198 C CA . VAL A 1 530 ? 8.654 5.463 -24.355 1.00 91.88 530 VAL A CA 1
ATOM 4199 C C . VAL A 1 530 ? 7.776 4.882 -25.469 1.00 91.88 530 VAL A C 1
ATOM 4201 O O . VAL A 1 530 ? 7.678 5.457 -26.553 1.00 91.88 530 VAL A O 1
ATOM 4204 N N . GLY A 1 531 ? 7.121 3.759 -25.186 1.00 89.50 531 GLY A N 1
ATOM 4205 C CA . GLY A 1 531 ? 6.140 3.110 -26.052 1.00 89.50 531 GLY A CA 1
ATOM 4206 C C . GLY A 1 531 ? 4.772 3.804 -26.061 1.00 89.50 531 GLY A C 1
ATOM 4207 O O . GLY A 1 531 ? 4.508 4.752 -25.319 1.00 89.50 531 GLY A O 1
ATOM 4208 N N . ARG A 1 532 ? 3.875 3.317 -26.922 1.00 86.44 532 ARG A N 1
ATOM 4209 C CA . ARG A 1 532 ? 2.510 3.832 -27.122 1.00 86.44 532 ARG A CA 1
ATOM 4210 C C . ARG A 1 532 ? 1.523 2.676 -27.185 1.00 86.44 532 ARG A C 1
ATOM 4212 O O . ARG A 1 532 ? 1.877 1.597 -27.644 1.00 86.44 532 ARG A O 1
ATOM 4219 N N . ILE A 1 533 ? 0.274 2.929 -26.802 1.00 83.94 533 ILE A N 1
ATOM 4220 C CA . ILE A 1 533 ? -0.826 1.976 -26.990 1.00 83.94 533 ILE A CA 1
ATOM 4221 C C . ILE A 1 533 ? -1.792 2.535 -28.036 1.00 83.94 533 ILE A C 1
ATOM 4223 O O . ILE A 1 533 ? -2.445 3.555 -27.814 1.00 83.94 533 ILE A O 1
ATOM 4227 N N . MET A 1 534 ? -1.906 1.848 -29.171 1.00 76.50 534 MET A N 1
ATOM 4228 C CA . MET A 1 534 ? -2.916 2.128 -30.194 1.00 76.50 534 MET A CA 1
ATOM 4229 C C . MET A 1 534 ? -4.181 1.324 -29.858 1.00 76.50 534 MET A C 1
ATOM 4231 O O . MET A 1 534 ? -4.301 0.149 -30.183 1.00 76.50 534 MET A O 1
ATOM 4235 N N . ARG A 1 535 ? -5.133 1.948 -29.153 1.00 65.69 535 ARG A N 1
ATOM 4236 C CA . ARG A 1 535 ? -6.397 1.306 -28.725 1.00 65.69 535 ARG A CA 1
ATOM 4237 C C . ARG A 1 535 ? -7.446 1.142 -29.839 1.00 65.69 535 ARG A C 1
ATOM 4239 O O . ARG A 1 535 ? -8.554 0.701 -29.552 1.00 65.69 535 ARG A O 1
ATOM 4246 N N . SER A 1 536 ? -7.117 1.482 -31.085 1.00 54.53 536 SER A N 1
ATOM 4247 C CA . SER A 1 536 ? -7.969 1.264 -32.265 1.00 54.53 536 SER A CA 1
ATOM 4248 C C . SER A 1 536 ? -8.202 -0.217 -32.580 1.00 54.53 536 SER A C 1
ATOM 4250 O O . SER A 1 536 ? -9.221 -0.553 -33.172 1.00 54.53 536 SER A O 1
ATOM 4252 N N . ASP A 1 537 ? -7.289 -1.092 -32.152 1.00 38.88 537 ASP A N 1
ATOM 4253 C CA . ASP A 1 537 ? -7.175 -2.455 -32.690 1.00 38.88 537 ASP A CA 1
ATOM 4254 C C . ASP A 1 537 ? -7.714 -3.532 -31.724 1.00 38.88 537 ASP A C 1
ATOM 4256 O O . ASP A 1 537 ? -7.559 -4.726 -31.961 1.00 38.88 537 ASP A O 1
ATOM 4260 N N . LEU A 1 538 ? -8.335 -3.114 -30.612 1.00 47.75 538 LEU A N 1
ATOM 4261 C CA . LEU A 1 538 ? -8.825 -3.983 -29.528 1.00 47.75 538 LEU A CA 1
ATOM 4262 C C . LEU A 1 538 ? -10.360 -4.113 -29.487 1.00 47.75 538 LEU A C 1
ATOM 4264 O O . LEU A 1 538 ? -10.926 -4.506 -28.467 1.00 47.75 538 LEU A O 1
ATOM 4268 N N . THR A 1 539 ? -11.049 -3.783 -30.582 1.00 34.56 539 THR A N 1
ATOM 4269 C CA . THR A 1 539 ? -12.477 -4.087 -30.765 1.00 34.56 539 THR A CA 1
ATOM 4270 C C . THR A 1 539 ? -12.659 -5.426 -31.478 1.00 34.56 539 THR A C 1
ATOM 4272 O O . THR A 1 539 ? -12.806 -5.464 -32.701 1.00 34.56 539 THR A O 1
ATOM 4275 N N . VAL A 1 540 ? -12.676 -6.502 -30.686 1.00 31.11 540 VAL A N 1
ATOM 4276 C CA . VAL A 1 540 ? -13.215 -7.831 -31.028 1.00 31.11 540 VAL A CA 1
ATOM 4277 C C . VAL A 1 540 ? -14.108 -8.287 -29.878 1.00 31.11 540 VAL A C 1
ATOM 4279 O O . VAL A 1 540 ? -13.644 -8.180 -28.721 1.00 31.11 540 VAL A O 1
#

Mean predicted aligned error: 20.8 Å

InterPro domains:
  IPR000980 SH2 domain [PS50001] (441-501)
  IPR001217 Transcription factor STAT [PTHR11801] (3-494)
  IPR036860 SH2 domain superfamily [G3DSA:3.30.505.10] (429-535)
  IPR036860 SH2 domain superfamily [SSF55550] (437-521)
  IPR060320 DG1062/SHA-B, N-terminal domain [PF28397] (17-172)